Protein 8FDO (pdb70)

Organism: Escherichia coli (NCBI:txid562)

Sequence (555 aa):
QVQLVQSGGGVVQPGRSLRLSCAASGFNFGDFGMHWVRQAPGKGLEWVAVISYEGRNKNHADSVRGRFTISRDNSRNMLYLQMNSLRRGDTAVYYCAKENRDRNYDSWSASYSDYYYGMDVWGQGTTVTVSSASTKGPSVFPLAPSSKSTSGGTAALGCLVKDYFPEPVTVSWNSGALTSGVHTFPAVLQSSGLYSLSSVVTVPSSSLGTQTYICNVNHKPSNTKVDKKVEPDIVMTQSPSFLSASVGDRVTITCRASQGIDRYLAWYQQKPGSAPKLLIYAASTLQSGVPSRFSGSGSETDFTLTISSLQPDDFATYYCQQLSTYPTITFGQGTRLEIKRTVAAPSVFIFPPSDEQLKSGTASVVCLLNNFYPREAKVQWKVDNALQSGNSQESVTEQDSKDSTYSLSSTLTLSKADYEKHKVYACEVTHQGLSSPVTKSFNRGEADLRSNWEDLLFNLAQIEKADNAAQVKDALTKMRAAALDAQKATPPKLEDKSPDSPEMKDFRHGFDILVGQIDDALKLANEGKVKEAQAAAEQLKTTRKAYIAKYLAKF

InterPro domains:
  IPR009155 Cytochrome b562 [PF07361] (24-128)
  IPR009155 Cytochrome b562 [PIRSF000029] (1-128)
  IPR010980 Cytochrome c/b562 [SSF47175] (23-128)

Solvent-accessible surface area: 24338 Å² total; per-residue (Å²): 172,68,70,9,80,9,66,54,23,35,71,13,88,44,55,161,59,35,131,0,17,0,41,7,50,51,38,104,3,20,36,23,3,0,0,0,0,15,30,21,97,91,138,23,10,66,11,0,0,0,1,3,34,52,24,146,14,69,6,22,17,73,52,1,90,80,24,3,62,0,38,29,48,57,107,175,59,34,0,32,0,57,0,60,56,2,140,140,66,3,27,3,47,0,12,0,0,12,3,6,26,14,129,118,51,137,59,42,0,0,9,82,0,3,2,6,19,0,0,29,29,28,0,108,16,10,81,0,18,5,14,64,22,87,81,81,16,16,44,10,24,25,5,34,7,35,108,52,0,64,65,68,41,61,5,0,0,0,0,2,0,18,32,0,3,18,76,85,18,70,31,40,3,32,95,47,93,37,98,73,32,45,19,58,6,63,26,32,97,23,127,75,20,30,28,7,18,3,0,1,0,35,3,69,55,93,15,45,81,104,97,89,14,46,0,24,3,26,0,143,59,29,133,53,155,52,91,48,133,0,52,110,97,10,91,8,45,3,57,62,54,140,36,38,8,50,90,44,55,174,7,59,1,51,2,128,5,66,113,45,0,96,89,59,0,0,0,0,19,14,65,119,91,52,29,6,77,0,6,1,1,21,0,53,41,50,20,68,84,13,60,101,43,6,56,13,59,22,56,119,44,89,1,41,1,17,1,56,53,2,84,95,91,1,30,7,25,0,10,0,0,0,0,10,48,11,1,16,3,25,24,2,91,6,0,116,3,21,59,104,77,103,76,17,50,8,57,7,6,3,0,39,8,22,83,87,5,20,168,84,38,61,0,3,0,2,0,0,0,12,42,0,2,24,81,130,12,100,25,52,8,51,14,51,126,58,80,93,107,86,32,49,77,79,12,46,10,123,34,36,110,161,55,16,5,17,1,0,8,3,18,3,62,35,57,78,65,54,13,94,134,72,135,40,0,8,0,25,0,55,12,125,26,31,133,71,73,48,62,63,32,5,48,93,86,119,100,90,26,11,12,6,6,2,5,2,4,4,10,20,6,69,0,115,80,12,125,64,25,65,79,0,73,78,2,0,76,100,1,81,62,3,0,62,49,2,31,177,35,78,0,61,88,3,119,136,90,60,89,102,16,105,52,15,104,65,0,78,102,2,3,67,50,0,15,33,35,0,49,77,0,29,115,29,1,96,94,50,90,29,171,93,0,27,57,24,2,113,75,1,80,92,6,2,65,60,93,0,7,90,12,5,24,69,184

B-factor: mean 61.06, std 33.88, range [15.08, 190.22]

Foldseek 3Di:
DWAKAKDWADEDAAQAKTKIKIATDDDQQLQWKKFKWWAAVPGDIDTAKIAHSNQPDIDGDPVQPPFWDWGADNVRRMTMIIGGRDDQVVFTWMKMFTWFFDPVDPHDDDPVTTDPDDTDYMYPTHTHGHAPDDFDAWDKDWQAFDPVLDDPWKGKIWIKTDFGDDDDKDKDKPPPPDDPQKDWDDWDQDPVRGTITMIMGIGTPVCLPPDWIWMWMADVVVRDIDIGTHHD/DKAKAKPDQEDEDAFFDKDKIKIFIPWFQFQQKWKWWDAPPDDIDTADGSQFHGDPPHDPQWGKDDGTTMIMIIRRGDDPVRQTKMKMKGCSVPVDIDIYPIHGYAYDDDFAFWDKDKDFFDCVVVVVFKTKIKMKGPFGDDPDKDKWKQFPNNTDPPFKDKDKDAQDPPPRTIMMMIMGMDGVVVVVVTFKMWIWMDDPPDPDIDIDIDTDVD/DDLVVLVVLLVVLLVQLLPDDWLVSNLVSLVSNLVSLVVNLPDQAQVCPVDDCPDPLNVLQNVLSVVLNVLSVVLNVCSVVTNSVVSNVSSVCNVVSCVVRHVVSNDHD

Nearest PDB structures (foldseek):
  8fdo-assembly1_B  TM=1.005E+00  e=5.413E-43  Homo sapiens
  7sl5-assembly1_B  TM=9.917E-01  e=3.774E-39  Homo sapiens
  7si2-assembly3_L  TM=9.757E-01  e=5.541E-38  Homo sapiens
  7or9-assembly1_L  TM=9.463E-01  e=4.731E-38  Homo sapiens
  6wg2-assembly1_L  TM=9.575E-01  e=6.840E-38  Homo sapiens

Radius of gyration: 28.77 Å; Cα contacts (8 Å, |Δi|>4): 1286; chains: 3; bounding box: 48×49×92 Å

Structure (mmCIF, N/CA/C/O backbone):
data_8FDO
#
_entry.id   8FDO
#
_cell.length_a   48.390
_cell.length_b   50.580
_cell.length_c   146.240
_cell.angle_alpha   90.00
_cell.angle_beta   96.89
_cell.angle_gamma   90.00
#
_symmetry.space_group_name_H-M   'P 1 21 1'
#
loop_
_entity.id
_entity.type
_entity.pdbx_description
1 polymer 'DH1058 Heavy chain'
2 polymer 'DH1058 Light chain'
3 polymer FP15
4 water water
#
loop_
_atom_site.group_PDB
_atom_site.id
_atom_site.type_symbol
_atom_site.label_atom_id
_atom_site.label_alt_id
_atom_site.label_comp_id
_atom_site.label_asym_id
_atom_site.label_entity_id
_atom_site.label_seq_id
_atom_site.pdbx_PDB_ins_code
_atom_site.Cartn_x
_atom_site.Cartn_y
_atom_site.Cartn_z
_atom_site.occupancy
_atom_site.B_iso_or_equiv
_atom_site.auth_seq_id
_atom_site.auth_comp_id
_atom_site.auth_asym_id
_atom_site.auth_atom_id
_atom_site.pdbx_PDB_model_num
ATOM 1 N N . GLN A 1 1 ? 32.783 -1.780 24.558 1.00 76.86 1 GLN A N 1
ATOM 2 C CA . GLN A 1 1 ? 31.750 -2.313 25.436 1.00 70.45 1 GLN A CA 1
ATOM 3 C C . GLN A 1 1 ? 30.357 -2.169 24.815 1.00 57.54 1 GLN A C 1
ATOM 4 O O . GLN A 1 1 ? 29.943 -1.068 24.458 1.00 72.12 1 GLN A O 1
ATOM 10 N N . VAL A 1 2 ? 29.645 -3.289 24.689 1.00 45.03 2 VAL A N 1
ATOM 11 C CA . VAL A 1 2 ? 28.281 -3.287 24.165 1.00 40.41 2 VAL A CA 1
ATOM 12 C C . VAL A 1 2 ? 27.336 -2.773 25.247 1.00 38.83 2 VAL A C 1
ATOM 13 O O . VAL A 1 2 ? 27.218 -3.382 26.313 1.00 40.59 2 VAL A O 1
ATOM 17 N N . GLN A 1 3 ? 26.645 -1.666 24.979 1.00 37.97 3 GLN A N 1
ATOM 18 C CA . GLN A 1 3 ? 25.871 -1.045 26.047 1.00 43.57 3 GLN A CA 1
ATOM 19 C C . GLN A 1 3 ? 24.798 -0.107 25.497 1.00 37.66 3 GLN A C 1
ATOM 20 O O . GLN A 1 3 ? 24.919 0.406 24.381 1.00 40.64 3 GLN A O 1
ATOM 26 N N . LEU A 1 4 ? 23.742 0.086 26.293 1.00 34.88 4 LEU A N 1
ATOM 27 C CA . LEU A 1 4 ? 22.630 0.989 25.997 1.00 31.98 4 LEU A CA 1
ATOM 28 C C . LEU A 1 4 ? 22.446 1.925 27.183 1.00 33.29 4 LEU A C 1
ATOM 29 O O . LEU A 1 4 ? 22.273 1.459 28.319 1.00 28.20 4 LEU A O 1
ATOM 34 N N . VAL A 1 5 ? 22.455 3.235 26.928 1.00 29.99 5 VAL A N 1
ATOM 35 C CA . VAL A 1 5 ? 22.326 4.240 27.986 1.00 34.51 5 VAL A CA 1
ATOM 36 C C . VAL A 1 5 ? 21.052 5.030 27.745 1.00 34.20 5 VAL A C 1
ATOM 37 O O . VAL A 1 5 ? 20.938 5.752 26.747 1.00 36.28 5 VAL A O 1
ATOM 41 N N . GLN A 1 6 ? 20.101 4.903 28.658 1.00 32.51 6 GLN A N 1
ATOM 42 C CA . GLN A 1 6 ? 18.812 5.559 28.524 1.00 32.03 6 GLN A CA 1
ATOM 43 C C . GLN A 1 6 ? 18.823 6.950 29.146 1.00 30.58 6 GLN A C 1
ATOM 44 O O . GLN A 1 6 ? 19.580 7.231 30.074 1.00 35.66 6 GLN A O 1
ATOM 50 N N . SER A 1 7 ? 17.970 7.821 28.612 1.00 31.92 7 SER A N 1
ATOM 51 C CA . SER A 1 7 ? 17.728 9.144 29.170 1.00 34.15 7 SER A CA 1
ATOM 52 C C . SER A 1 7 ? 16.266 9.506 28.931 1.00 36.98 7 SER A C 1
ATOM 53 O O . SER A 1 7 ? 15.550 8.830 28.183 1.00 32.25 7 SER A O 1
ATOM 56 N N . GLY A 1 8 ? 15.824 10.584 29.574 1.00 40.79 8 GLY A N 1
ATOM 57 C CA . GLY A 1 8 ? 14.433 10.999 29.517 1.00 40.39 8 GLY A CA 1
ATOM 58 C C . GLY A 1 8 ? 13.643 10.543 30.731 1.00 47.23 8 GLY A C 1
ATOM 59 O O . GLY A 1 8 ? 14.181 10.089 31.747 1.00 52.55 8 GLY A O 1
ATOM 60 N N . GLY A 1 9 ? 12.330 10.679 30.613 1.00 43.70 9 GLY A N 1
ATOM 61 C CA . GLY A 1 9 ? 11.411 10.183 31.612 1.00 43.84 9 GLY A CA 1
ATOM 62 C C . GLY A 1 9 ? 11.009 11.242 32.617 1.00 44.14 9 GLY A C 1
ATOM 63 O O . GLY A 1 9 ? 11.109 12.448 32.377 1.00 47.00 9 GLY A O 1
ATOM 64 N N . GLY A 1 10 ? 10.541 10.772 33.762 1.00 37.78 10 GLY A N 1
ATOM 65 C CA . GLY A 1 10 ? 10.186 11.647 34.859 1.00 35.70 10 GLY A CA 1
ATOM 66 C C . GLY A 1 10 ? 8.694 11.675 35.130 1.00 34.86 10 GLY A C 1
ATOM 67 O O . GLY A 1 10 ? 7.942 10.753 34.786 1.00 32.16 10 GLY A O 1
ATOM 68 N N . VAL A 1 11 ? 8.265 12.758 35.778 1.00 37.81 11 VAL A N 1
ATOM 69 C CA . VAL A 1 11 ? 6.863 12.970 36.110 1.00 42.45 11 VAL A CA 1
ATOM 70 C C . VAL A 1 11 ? 6.189 13.707 34.964 1.00 45.69 11 VAL A C 1
ATOM 71 O O . VAL A 1 11 ? 6.660 14.765 34.530 1.00 48.81 11 VAL A O 1
ATOM 75 N N . VAL A 1 12 ? 5.069 13.168 34.495 1.00 46.12 12 VAL A N 1
ATOM 76 C CA . VAL A 1 12 ? 4.278 13.790 33.443 1.00 45.96 12 VAL A CA 1
ATOM 77 C C . VAL A 1 12 ? 2.802 13.599 33.774 1.00 51.34 12 VAL A C 1
ATOM 78 O O . VAL A 1 12 ? 2.402 12.556 34.305 1.00 53.86 12 VAL A O 1
ATOM 82 N N . GLN A 1 13 ? 1.995 14.616 33.479 1.00 49.08 13 GLN A N 1
ATOM 83 C CA . GLN A 1 13 ? 0.577 14.587 33.792 1.00 50.64 13 GLN A CA 1
ATOM 84 C C . GLN A 1 13 ? -0.210 13.761 32.775 1.00 57.10 13 GLN A C 1
ATOM 85 O O . GLN A 1 13 ? 0.257 13.520 31.654 1.00 56.14 13 GLN A O 1
ATOM 91 N N . PRO A 1 14 ? -1.404 13.291 33.153 1.00 54.91 14 PRO A N 1
ATOM 92 C CA . PRO A 1 14 ? -2.173 12.426 32.249 1.00 53.61 14 PRO A CA 1
ATOM 93 C C . PRO A 1 14 ? -2.560 13.146 30.967 1.00 51.86 14 PRO A C 1
ATOM 94 O O . PRO A 1 14 ? -2.759 14.362 30.944 1.00 50.99 14 PRO A O 1
ATOM 98 N N . GLY A 1 15 ? -2.680 12.373 29.889 1.00 47.95 15 GLY A N 1
ATOM 99 C CA . GLY A 1 15 ? -3.069 12.923 28.612 1.00 49.42 15 GLY A CA 1
ATOM 100 C C . GLY A 1 15 ? -1.983 13.677 27.882 1.00 53.97 15 GLY A C 1
ATOM 101 O O . GLY A 1 15 ? -2.171 14.016 26.707 1.00 63.30 15 GLY A O 1
ATOM 102 N N . ARG A 1 16 ? -0.851 13.945 28.521 1.00 48.89 16 ARG A N 1
ATOM 103 C CA . ARG A 1 16 ? 0.244 14.626 27.857 1.00 51.77 16 ARG A CA 1
ATOM 104 C C . ARG A 1 16 ? 1.242 13.594 27.330 1.00 48.41 16 ARG A C 1
ATOM 105 O O . ARG A 1 16 ? 0.969 12.388 27.305 1.00 41.81 16 ARG A O 1
ATOM 113 N N . SER A 1 17 ? 2.405 14.057 26.879 1.00 45.89 17 SER A N 1
ATOM 114 C CA . SER A 1 17 ? 3.309 13.183 26.150 1.00 42.60 17 SER A CA 1
ATOM 115 C C . SER A 1 17 ? 4.735 13.308 26.672 1.00 38.01 17 SER A C 1
ATOM 116 O O . SER A 1 17 ? 5.088 14.247 27.386 1.00 39.45 17 SER A O 1
ATOM 119 N N . LEU A 1 18 ? 5.556 12.334 26.287 1.00 36.86 18 LEU A N 1
ATOM 120 C CA . LEU A 1 18 ? 6.934 12.216 26.735 1.00 38.81 18 LEU A CA 1
ATOM 121 C C . LEU A 1 18 ? 7.696 11.417 25.691 1.00 38.44 18 LEU A C 1
ATOM 122 O O . LEU A 1 18 ? 7.113 10.575 25.008 1.00 35.36 18 LEU A O 1
ATOM 127 N N . ARG A 1 19 ? 9.001 11.663 25.586 1.00 41.04 19 ARG A N 1
ATOM 128 C CA . ARG A 1 19 ? 9.844 10.930 24.644 1.00 39.51 19 ARG A CA 1
ATOM 129 C C . ARG A 1 19 ? 11.034 10.315 25.368 1.00 30.76 19 ARG A C 1
ATOM 130 O O . ARG A 1 19 ? 11.841 11.031 25.966 1.00 36.86 19 ARG A O 1
ATOM 138 N N . LEU A 1 20 ? 11.151 8.995 25.297 1.00 25.87 20 LEU A N 1
ATOM 139 C CA . LEU A 1 20 ? 12.286 8.288 25.859 1.00 31.07 20 LEU A CA 1
ATOM 140 C C . LEU A 1 20 ? 13.359 8.085 24.797 1.00 35.47 20 LEU A C 1
ATOM 141 O O . LEU A 1 20 ? 13.058 7.887 23.615 1.00 34.92 20 LEU A O 1
ATOM 146 N N . SER A 1 21 ? 14.617 8.140 25.238 1.00 32.46 21 SER A N 1
ATOM 147 C CA . SER A 1 21 ? 15.769 7.983 24.369 1.00 36.39 21 SER A CA 1
ATOM 148 C C . SER A 1 21 ? 16.670 6.893 24.915 1.00 37.53 21 SER A C 1
ATOM 149 O O . SER A 1 21 ? 16.707 6.630 26.124 1.00 32.29 21 SER A O 1
ATOM 152 N N . CYS A 1 22 ? 17.418 6.283 24.003 1.00 30.62 22 CYS A N 1
ATOM 153 C CA . CYS A 1 22 ? 18.268 5.148 24.332 1.00 26.90 22 CYS A CA 1
ATOM 154 C C . CYS A 1 22 ? 19.445 5.216 23.368 1.00 33.42 22 CYS A C 1
ATOM 155 O O . CYS A 1 22 ? 19.273 5.024 22.160 1.00 31.33 22 CYS A O 1
ATOM 158 N N . ALA A 1 23 ? 20.622 5.536 23.893 1.00 31.47 23 ALA A N 1
ATOM 159 C CA . ALA A 1 23 ? 21.831 5.694 23.100 1.00 31.26 23 ALA A CA 1
ATOM 160 C C . ALA A 1 23 ? 22.650 4.409 23.168 1.00 32.48 23 ALA A C 1
ATOM 161 O O . ALA A 1 23 ? 22.974 3.930 24.259 1.00 34.79 23 ALA A O 1
ATOM 163 N N . ALA A 1 24 ? 22.975 3.852 22.004 1.00 31.29 24 ALA A N 1
ATOM 164 C CA . ALA A 1 24 ? 23.706 2.595 21.904 1.00 30.71 24 ALA A CA 1
ATOM 165 C C . ALA A 1 24 ? 25.161 2.836 21.525 1.00 33.70 24 ALA A C 1
ATOM 166 O O . ALA A 1 24 ? 25.477 3.759 20.776 1.00 35.74 24 ALA A O 1
ATOM 168 N N . SER A 1 25 ? 26.044 1.973 22.025 1.00 30.44 25 SER A N 1
ATOM 169 C CA . SER A 1 25 ? 27.451 2.077 21.675 1.00 35.27 25 SER A CA 1
ATOM 170 C C . SER A 1 25 ? 28.116 0.709 21.787 1.00 33.85 25 SER A C 1
ATOM 171 O O . SER A 1 25 ? 27.639 -0.185 22.491 1.00 32.04 25 SER A O 1
ATOM 174 N N . GLY A 1 26 ? 29.240 0.563 21.088 1.00 33.84 26 GLY A N 1
ATOM 175 C CA . GLY A 1 26 ? 30.015 -0.654 21.157 1.00 33.12 26 GLY A CA 1
ATOM 176 C C . GLY A 1 26 ? 29.550 -1.789 20.266 1.00 42.28 26 GLY A C 1
ATOM 177 O O . GLY A 1 26 ? 30.068 -2.904 20.400 1.00 45.30 26 GLY A O 1
ATOM 178 N N . PHE A 1 27 ? 28.591 -1.559 19.370 1.00 33.90 27 PHE A N 1
ATOM 179 C CA . PHE A 1 27 ? 28.176 -2.596 18.430 1.00 35.76 27 PHE A CA 1
ATOM 180 C C . PHE A 1 27 ? 27.513 -1.924 17.235 1.00 36.66 27 PHE A C 1
ATOM 181 O O . PHE A 1 27 ? 27.216 -0.727 17.262 1.00 27.60 27 PHE A O 1
ATOM 189 N N . ASN A 1 28 ? 27.305 -2.711 16.169 1.00 34.86 28 ASN A N 1
ATOM 190 C CA . ASN A 1 28 ? 26.625 -2.198 14.981 1.00 32.77 28 ASN A CA 1
ATOM 191 C C . ASN A 1 28 ? 25.139 -2.060 15.271 1.00 28.18 28 ASN A C 1
ATOM 192 O O . ASN A 1 28 ? 24.365 -3.001 15.052 1.00 28.13 28 ASN A O 1
ATOM 197 N N . PHE A 1 29 ? 24.743 -0.875 15.746 1.00 27.39 29 PHE A N 1
ATOM 198 C CA . PHE A 1 29 ? 23.353 -0.612 16.116 1.00 30.17 29 PHE A CA 1
ATOM 199 C C . PHE A 1 29 ? 22.384 -0.968 14.993 1.00 28.48 29 PHE A C 1
ATOM 200 O O . PHE A 1 29 ? 21.354 -1.611 15.221 1.00 20.67 29 PHE A O 1
ATOM 208 N N . GLY A 1 30 ? 22.696 -0.560 13.768 1.00 31.14 30 GLY A N 1
ATOM 209 C CA . GLY A 1 30 ? 21.758 -0.779 12.684 1.00 28.31 30 GLY A CA 1
ATOM 210 C C . GLY A 1 30 ? 21.721 -2.172 12.105 1.00 28.30 30 GLY A C 1
ATOM 211 O O . GLY A 1 30 ? 21.132 -2.365 11.038 1.00 30.83 30 GLY A O 1
ATOM 212 N N . ASP A 1 31 ? 22.343 -3.157 12.755 1.00 22.00 31 ASP A N 1
ATOM 213 C CA . ASP A 1 31 ? 22.226 -4.554 12.354 1.00 23.66 31 ASP A CA 1
ATOM 214 C C . ASP A 1 31 ? 21.207 -5.321 13.192 1.00 22.51 31 ASP A C 1
ATOM 215 O O . ASP A 1 31 ? 20.971 -6.504 12.928 1.00 27.01 31 ASP A O 1
ATOM 220 N N . PHE A 1 32 ? 20.575 -4.684 14.178 1.00 21.82 32 PHE A N 1
ATOM 221 C CA . PHE A 1 32 ? 19.724 -5.417 15.117 1.00 22.89 32 PHE A CA 1
ATOM 222 C C . PHE A 1 32 ? 18.373 -4.745 15.310 1.00 16.36 32 PHE A C 1
ATOM 223 O O . PHE A 1 32 ? 18.271 -3.516 15.331 1.00 23.45 32 PHE A O 1
ATOM 231 N N . GLY A 1 33 ? 17.332 -5.559 15.443 1.00 22.67 33 GLY A N 1
ATOM 232 C CA . GLY A 1 33 ? 16.080 -5.049 15.957 1.00 22.76 33 GLY A CA 1
ATOM 233 C C . GLY A 1 33 ? 16.234 -4.612 17.400 1.00 23.97 33 GLY A C 1
ATOM 234 O O . GLY A 1 33 ? 17.115 -5.087 18.127 1.00 21.45 33 GLY A O 1
ATOM 235 N N . MET A 1 34 ? 15.375 -3.686 17.816 1.00 23.64 34 MET A N 1
ATOM 236 C CA . MET A 1 34 ? 15.411 -3.120 19.159 1.00 25.14 34 MET A CA 1
ATOM 237 C C . MET A 1 34 ? 14.006 -3.121 19.737 1.00 25.63 34 MET A C 1
ATOM 238 O O . MET A 1 34 ? 13.023 -3.007 18.996 1.00 23.30 34 MET A O 1
ATOM 243 N N . HIS A 1 35 ? 13.925 -3.236 21.069 1.00 22.88 35 HIS A N 1
ATOM 244 C CA . HIS A 1 35 ? 12.669 -3.398 21.787 1.00 22.22 35 HIS A CA 1
ATOM 245 C C . HIS A 1 35 ? 12.562 -2.418 22.948 1.00 26.18 35 HIS A C 1
ATOM 246 O O . HIS A 1 35 ? 13.562 -1.976 23.523 1.00 23.39 35 HIS A O 1
ATOM 253 N N . TRP A 1 36 ? 11.315 -2.133 23.324 1.00 22.64 36 TRP A N 1
ATOM 254 C CA . TRP A 1 36 ? 10.999 -1.488 24.587 1.00 24.84 36 TRP A CA 1
ATOM 255 C C . TRP A 1 36 ? 10.189 -2.468 25.424 1.00 26.28 36 TRP A C 1
ATOM 256 O O . TRP A 1 36 ? 9.319 -3.179 24.900 1.00 23.59 36 TRP A O 1
ATOM 267 N N . VAL A 1 37 ? 10.502 -2.500 26.720 1.00 22.76 37 VAL A N 1
ATOM 268 C CA . VAL A 1 37 ? 9.880 -3.364 27.721 1.00 27.33 37 VAL A CA 1
ATOM 269 C C . VAL A 1 37 ? 9.664 -2.521 28.974 1.00 27.59 37 VAL A C 1
ATOM 270 O O . VAL A 1 37 ? 10.509 -1.691 29.325 1.00 28.25 37 VAL A O 1
ATOM 274 N N . ARG A 1 38 ? 8.550 -2.727 29.664 1.00 24.80 38 ARG A N 1
ATOM 275 C CA . ARG A 1 38 ? 8.277 -1.911 30.834 1.00 23.24 38 ARG A CA 1
ATOM 276 C C . ARG A 1 38 ? 7.912 -2.783 32.026 1.00 25.40 38 ARG A C 1
ATOM 277 O O . ARG A 1 38 ? 7.568 -3.963 31.894 1.00 25.72 38 ARG A O 1
ATOM 285 N N . GLN A 1 39 ? 7.992 -2.178 33.205 1.00 26.06 39 GLN A N 1
ATOM 286 C CA . GLN A 1 39 ? 7.714 -2.901 34.444 1.00 27.23 39 GLN A CA 1
ATOM 287 C C . GLN A 1 39 ? 7.047 -1.919 35.395 1.00 28.45 39 GLN A C 1
ATOM 288 O O . GLN A 1 39 ? 7.696 -0.983 35.869 1.00 34.23 39 GLN A O 1
ATOM 294 N N . ALA A 1 40 ? 5.751 -2.110 35.632 1.00 32.18 40 ALA A N 1
ATOM 295 C CA . ALA A 1 40 ? 5.014 -1.279 36.568 1.00 34.47 40 ALA A CA 1
ATOM 296 C C . ALA A 1 40 ? 5.488 -1.557 37.992 1.00 43.20 40 ALA A C 1
ATOM 297 O O . ALA A 1 40 ? 6.075 -2.607 38.263 1.00 37.58 40 ALA A O 1
ATOM 299 N N . PRO A 1 41 ? 5.261 -0.621 38.919 1.00 50.53 41 PRO A N 1
ATOM 300 C CA . PRO A 1 41 ? 5.713 -0.832 40.305 1.00 47.44 41 PRO A CA 1
ATOM 301 C C . PRO A 1 41 ? 5.143 -2.116 40.889 1.00 44.34 41 PRO A C 1
ATOM 302 O O . PRO A 1 41 ? 3.926 -2.302 40.958 1.00 42.24 41 PRO A O 1
ATOM 306 N N . GLY A 1 42 ? 6.049 -3.020 41.275 1.00 48.43 42 GLY A N 1
ATOM 307 C CA . GLY A 1 42 ? 5.725 -4.276 41.932 1.00 51.49 42 GLY A CA 1
ATOM 308 C C . GLY A 1 42 ? 5.228 -5.393 41.038 1.00 51.71 42 GLY A C 1
ATOM 309 O O . GLY A 1 42 ? 4.739 -6.404 41.555 1.00 52.92 42 GLY A O 1
ATOM 310 N N . LYS A 1 43 ? 5.335 -5.256 39.720 1.00 46.42 43 LYS A N 1
ATOM 311 C CA . LYS A 1 43 ? 4.730 -6.211 38.802 1.00 47.67 43 LYS A CA 1
ATOM 312 C C . LYS A 1 43 ? 5.791 -6.773 37.863 1.00 43.45 43 LYS A C 1
ATOM 313 O O . LYS A 1 43 ? 6.987 -6.509 38.011 1.00 43.89 43 LYS A O 1
ATOM 319 N N . GLY A 1 44 ? 5.351 -7.582 36.900 1.00 37.89 44 GLY A N 1
ATOM 320 C CA . GLY A 1 44 ? 6.266 -8.274 36.021 1.00 38.04 44 GLY A CA 1
ATOM 321 C C . GLY A 1 44 ? 6.630 -7.459 34.792 1.00 34.32 44 GLY A C 1
ATOM 322 O O . GLY A 1 44 ? 6.167 -6.341 34.583 1.00 38.22 44 GLY A O 1
ATOM 323 N N . LEU A 1 45 ? 7.468 -8.056 33.953 1.00 33.37 45 LEU A N 1
ATOM 324 C CA . LEU A 1 45 ? 7.856 -7.434 32.692 1.00 35.79 45 LEU A CA 1
ATOM 325 C C . LEU A 1 45 ? 6.710 -7.475 31.694 1.00 30.80 45 LEU A C 1
ATOM 326 O O . LEU A 1 45 ? 6.002 -8.477 31.585 1.00 33.40 45 LEU A O 1
ATOM 331 N N . GLU A 1 46 ? 6.537 -6.380 30.954 1.00 28.42 46 GLU A N 1
ATOM 332 C CA . GLU A 1 46 ? 5.522 -6.288 29.910 1.00 26.09 46 GLU A CA 1
ATOM 333 C C . GLU A 1 46 ? 6.171 -5.764 28.639 1.00 24.79 46 GLU A C 1
ATOM 334 O O . GLU A 1 46 ? 6.758 -4.676 28.640 1.00 28.42 46 GLU A O 1
ATOM 340 N N . TRP A 1 47 ? 6.066 -6.536 27.563 1.00 24.73 47 TRP A N 1
ATOM 341 C CA . TRP A 1 47 ? 6.642 -6.143 26.285 1.00 27.77 47 TRP A CA 1
ATOM 342 C C . TRP A 1 47 ? 5.824 -5.019 25.649 1.00 20.18 47 TRP A C 1
ATOM 343 O O . TRP A 1 47 ? 4.597 -5.072 25.616 1.00 27.40 47 TRP A O 1
ATOM 354 N N . VAL A 1 48 ? 6.514 -4.012 25.116 1.00 22.98 48 VAL A N 1
ATOM 355 C CA . VAL A 1 48 ? 5.897 -2.773 24.655 1.00 20.86 48 VAL A CA 1
ATOM 356 C C . VAL A 1 48 ? 5.969 -2.622 23.126 1.00 23.34 48 VAL A C 1
ATOM 357 O O . VAL A 1 48 ? 4.947 -2.393 22.474 1.00 23.54 48 VAL A O 1
ATOM 361 N N . ALA A 1 49 ? 7.165 -2.729 22.537 1.00 23.66 49 ALA A N 1
ATOM 362 C CA . ALA A 1 49 ? 7.315 -2.450 21.104 1.00 18.80 49 ALA A CA 1
ATOM 363 C C . ALA A 1 49 ? 8.645 -2.984 20.584 1.00 24.07 49 ALA A C 1
ATOM 364 O O . ALA A 1 49 ? 9.584 -3.210 21.350 1.00 22.48 49 ALA A O 1
ATOM 366 N N . VAL A 1 50 ? 8.716 -3.148 19.251 1.00 21.28 50 VAL A N 1
ATOM 367 C CA . VAL A 1 50 ? 9.912 -3.596 18.539 1.00 15.08 50 VAL A CA 1
ATOM 368 C C . VAL A 1 50 ? 10.016 -2.821 17.232 1.00 27.87 50 VAL A C 1
ATOM 369 O O . VAL A 1 50 ? 9.004 -2.417 16.646 1.00 23.46 50 VAL A O 1
ATOM 373 N N . ILE A 1 51 ? 11.250 -2.621 16.760 1.00 26.80 51 ILE A N 1
ATOM 374 C CA . ILE A 1 51 ? 11.475 -1.987 15.463 1.00 23.71 51 ILE A CA 1
ATOM 375 C C . ILE A 1 51 ? 12.590 -2.729 14.717 1.00 23.59 51 ILE A C 1
ATOM 376 O O . ILE A 1 51 ? 13.571 -3.176 15.323 1.00 18.73 51 ILE A O 1
ATOM 381 N N . SER A 1 52 ? 12.437 -2.862 13.397 1.00 17.54 52 SER A N 1
ATOM 382 C CA . SER A 1 52 ? 13.413 -3.574 12.583 1.00 20.00 52 SER A CA 1
ATOM 383 C C . SER A 1 52 ? 14.714 -2.777 12.445 1.00 19.74 52 SER A C 1
ATOM 384 O O . SER A 1 52 ? 14.776 -1.575 12.718 1.00 24.08 52 SER A O 1
ATOM 387 N N . TYR A 1 53 A 15.773 -3.489 12.021 1.00 22.35 52 TYR A N 1
ATOM 388 C CA . TYR A 1 53 A 17.124 -2.929 12.000 1.00 21.37 52 TYR A CA 1
ATOM 389 C C . TYR A 1 53 A 17.169 -1.620 11.229 1.00 25.38 52 TYR A C 1
ATOM 390 O O . TYR A 1 53 A 17.908 -0.696 11.596 1.00 27.97 52 TYR A O 1
ATOM 399 N N . GLU A 1 54 ? 16.328 -1.515 10.210 1.00 23.16 53 GLU A N 1
ATOM 400 C CA . GLU A 1 54 ? 16.243 -0.421 9.255 1.00 40.81 53 GLU A CA 1
ATOM 401 C C . GLU A 1 54 ? 15.288 0.683 9.681 1.00 29.31 53 GLU A C 1
ATOM 402 O O . GLU A 1 54 ? 15.291 1.749 9.065 1.00 28.88 53 GLU A O 1
ATOM 408 N N . GLY A 1 55 ? 14.410 0.429 10.651 1.00 28.24 54 GLY A N 1
ATOM 409 C CA . GLY A 1 55 ? 13.351 1.376 10.962 1.00 22.59 54 GLY A CA 1
ATOM 410 C C . GLY A 1 55 ? 12.110 1.290 10.092 1.00 26.81 54 GLY A C 1
ATOM 411 O O . GLY A 1 55 ? 11.192 2.103 10.261 1.00 32.90 54 GLY A O 1
ATOM 412 N N . ARG A 1 56 ? 12.023 0.329 9.185 1.00 27.34 55 ARG A N 1
ATOM 413 C CA . ARG A 1 56 ? 10.888 0.311 8.272 1.00 33.95 55 ARG A CA 1
ATOM 414 C C . ARG A 1 56 ? 9.705 -0.493 8.809 1.00 30.64 55 ARG A C 1
ATOM 415 O O . ARG A 1 56 ? 8.552 -0.208 8.462 1.00 31.60 55 ARG A O 1
ATOM 423 N N . ASN A 1 57 ? 9.957 -1.481 9.646 1.00 21.51 56 ASN A N 1
ATOM 424 C CA . ASN A 1 57 ? 8.907 -2.325 10.185 1.00 30.36 56 ASN A CA 1
ATOM 425 C C . ASN A 1 57 ? 8.884 -2.174 11.700 1.00 28.45 56 ASN A C 1
ATOM 426 O O . ASN A 1 57 ? 9.941 -2.130 12.344 1.00 24.80 56 ASN A O 1
ATOM 431 N N . LYS A 1 58 ? 7.678 -2.080 12.261 1.00 25.85 57 LYS A N 1
ATOM 432 C CA . LYS A 1 58 ? 7.521 -1.973 13.701 1.00 26.39 57 LYS A CA 1
ATOM 433 C C . LYS A 1 58 ? 6.196 -2.596 14.125 1.00 33.09 57 LYS A C 1
ATOM 434 O O . LYS A 1 58 ? 5.327 -2.898 13.302 1.00 29.31 57 LYS A O 1
ATOM 440 N N . ASN A 1 59 ? 6.061 -2.790 15.438 1.00 32.00 58 ASN A N 1
ATOM 441 C CA . ASN A 1 59 ? 4.877 -3.389 16.036 1.00 29.38 58 ASN A CA 1
ATOM 442 C C . ASN A 1 59 ? 4.815 -2.959 17.498 1.00 28.04 58 ASN A C 1
ATOM 443 O O . ASN A 1 59 ? 5.851 -2.753 18.132 1.00 25.90 58 ASN A O 1
ATOM 448 N N . HIS A 1 60 ? 3.592 -2.815 18.021 1.00 26.71 59 HIS A N 1
ATOM 449 C CA . HIS A 1 60 ? 3.367 -2.359 19.388 1.00 26.41 59 HIS A CA 1
ATOM 450 C C . HIS A 1 60 ? 2.335 -3.248 20.074 1.00 28.98 59 HIS A C 1
ATOM 451 O O . HIS A 1 60 ? 1.445 -3.804 19.428 1.00 24.79 59 HIS A O 1
ATOM 458 N N . ALA A 1 61 ? 2.461 -3.376 21.396 1.00 22.96 60 ALA A N 1
ATOM 459 C CA . ALA A 1 61 ? 1.490 -4.133 22.178 1.00 25.12 60 ALA A CA 1
ATOM 460 C C . ALA A 1 61 ? 0.111 -3.494 22.094 1.00 26.42 60 ALA A C 1
ATOM 461 O O . ALA A 1 61 ? -0.024 -2.276 21.961 1.00 32.30 60 ALA A O 1
ATOM 463 N N . ASP A 1 62 ? -0.921 -4.340 22.194 1.00 30.31 61 ASP A N 1
ATOM 464 C CA . ASP A 1 62 ? -2.304 -3.861 22.216 1.00 40.45 61 ASP A CA 1
ATOM 465 C C . ASP A 1 62 ? -2.518 -2.733 23.217 1.00 40.90 61 ASP A C 1
ATOM 466 O O . ASP A 1 62 ? -3.314 -1.820 22.971 1.00 42.42 61 ASP A O 1
ATOM 471 N N . SER A 1 63 ? -1.832 -2.781 24.363 1.00 40.44 62 SER A N 1
ATOM 472 C CA . SER A 1 63 ? -2.110 -1.812 25.420 1.00 42.02 62 SER A CA 1
ATOM 473 C C . SER A 1 63 ? -1.542 -0.426 25.132 1.00 44.24 62 SER A C 1
ATOM 474 O O . SER A 1 63 ? -1.937 0.532 25.803 1.00 44.64 62 SER A O 1
ATOM 477 N N . VAL A 1 64 ? -0.638 -0.285 24.162 1.00 43.16 63 VAL A N 1
ATOM 478 C CA . VAL A 1 64 ? -0.068 1.009 23.812 1.00 38.84 63 VAL A CA 1
ATOM 479 C C . VAL A 1 64 ? -0.288 1.378 22.351 1.00 41.82 63 VAL A C 1
ATOM 480 O O . VAL A 1 64 ? 0.076 2.489 21.943 1.00 35.71 63 VAL A O 1
ATOM 484 N N . ARG A 1 65 ? -0.873 0.492 21.548 1.00 48.36 64 ARG A N 1
ATOM 485 C CA . ARG A 1 65 ? -1.002 0.773 20.125 1.00 47.92 64 ARG A CA 1
ATOM 486 C C . ARG A 1 65 ? -1.885 1.992 19.891 1.00 44.00 64 ARG A C 1
ATOM 487 O O . ARG A 1 65 ? -2.962 2.126 20.480 1.00 43.30 64 ARG A O 1
ATOM 495 N N . GLY A 1 66 ? -1.418 2.882 19.015 1.00 36.72 65 GLY A N 1
ATOM 496 C CA . GLY A 1 66 ? -2.113 4.115 18.719 1.00 40.28 65 GLY A CA 1
ATOM 497 C C . GLY A 1 66 ? -1.718 5.284 19.593 1.00 44.70 65 GLY A C 1
ATOM 498 O O . GLY A 1 66 ? -2.086 6.421 19.279 1.00 50.58 65 GLY A O 1
ATOM 499 N N . ARG A 1 67 ? -0.990 5.040 20.683 1.00 37.22 66 ARG A N 1
ATOM 500 C CA . ARG A 1 67 ? -0.513 6.080 21.585 1.00 35.58 66 ARG A CA 1
ATOM 501 C C . ARG A 1 67 ? 1.003 6.143 21.660 1.00 34.90 66 ARG A C 1
ATOM 502 O O . ARG A 1 67 ? 1.565 7.239 21.755 1.00 34.63 66 ARG A O 1
ATOM 510 N N . PHE A 1 68 ? 1.679 4.995 21.629 1.00 29.73 67 PHE A N 1
ATOM 511 C CA . PHE A 1 68 ? 3.135 4.932 21.672 1.00 32.08 67 PHE A CA 1
ATOM 512 C C . PHE A 1 68 ? 3.660 4.632 20.273 1.00 34.57 67 PHE A C 1
ATOM 513 O O . PHE A 1 68 ? 3.029 3.890 19.514 1.00 34.18 67 PHE A O 1
ATOM 521 N N . THR A 1 69 ? 4.808 5.221 19.930 1.00 28.07 68 THR A N 1
ATOM 522 C CA . THR A 1 69 ? 5.417 5.020 18.615 1.00 27.40 68 THR A CA 1
ATOM 523 C C . THR A 1 69 ? 6.907 4.807 18.798 1.00 24.99 68 THR A C 1
ATOM 524 O O . THR A 1 69 ? 7.609 5.715 19.252 1.00 24.65 68 THR A O 1
ATOM 528 N N . ILE A 1 70 ? 7.385 3.622 18.468 1.00 19.13 69 ILE A N 1
ATOM 529 C CA . ILE A 1 70 ? 8.811 3.350 18.539 1.00 21.52 69 ILE A CA 1
ATOM 530 C C . ILE A 1 70 ? 9.453 3.906 17.273 1.00 27.15 69 ILE A C 1
ATOM 531 O O . ILE A 1 70 ? 8.829 3.915 16.204 1.00 29.25 69 ILE A O 1
ATOM 536 N N . SER A 1 71 ? 10.675 4.421 17.388 1.00 22.23 70 SER A N 1
ATOM 537 C CA . SER A 1 71 ? 11.422 4.854 16.210 1.00 30.53 70 SER A CA 1
ATOM 538 C C . SER A 1 71 ? 12.905 4.812 16.534 1.00 27.99 70 SER A C 1
ATOM 539 O O . SER A 1 71 ? 13.300 4.602 17.681 1.00 26.85 70 SER A O 1
ATOM 542 N N . ARG A 1 72 ? 13.726 5.039 15.509 1.00 22.00 71 ARG A N 1
ATOM 543 C CA . ARG A 1 72 ? 15.170 4.935 15.655 1.00 22.93 71 ARG A CA 1
ATOM 544 C C . ARG A 1 72 ? 15.848 5.817 14.616 1.00 30.06 71 ARG A C 1
ATOM 545 O O . ARG A 1 72 ? 15.269 6.153 13.579 1.00 33.06 71 ARG A O 1
ATOM 553 N N . ASP A 1 73 ? 17.090 6.192 14.913 1.00 29.64 72 ASP A N 1
ATOM 554 C CA . ASP A 1 73 ? 17.930 6.981 14.013 1.00 33.99 72 ASP A CA 1
ATOM 555 C C . ASP A 1 73 ? 19.302 6.316 13.984 1.00 36.02 72 ASP A C 1
ATOM 556 O O . ASP A 1 73 ? 20.143 6.585 14.850 1.00 30.40 72 ASP A O 1
ATOM 561 N N . ASN A 1 74 ? 19.531 5.471 12.973 1.00 32.84 73 ASN A N 1
ATOM 562 C CA . ASN A 1 74 ? 20.757 4.677 12.944 1.00 28.32 73 ASN A CA 1
ATOM 563 C C . ASN A 1 74 ? 22.001 5.548 12.856 1.00 26.61 73 ASN A C 1
ATOM 564 O O . ASN A 1 74 ? 23.031 5.206 13.445 1.00 29.59 73 ASN A O 1
ATOM 569 N N . SER A 1 75 ? 21.930 6.686 12.165 1.00 29.06 74 SER A N 1
ATOM 570 C CA . SER A 1 75 ? 23.139 7.493 12.016 1.00 34.92 74 SER A CA 1
ATOM 571 C C . SER A 1 75 ? 23.589 8.112 13.335 1.00 36.94 74 SER A C 1
ATOM 572 O O . SER A 1 75 ? 24.728 8.582 13.425 1.00 36.13 74 SER A O 1
ATOM 575 N N . ARG A 1 76 ? 22.742 8.113 14.359 1.00 32.14 75 ARG A N 1
ATOM 576 C CA . ARG A 1 76 ? 23.136 8.599 15.678 1.00 36.21 75 ARG A CA 1
ATOM 577 C C . ARG A 1 76 ? 23.047 7.516 16.745 1.00 37.35 75 ARG A C 1
ATOM 578 O O . ARG A 1 76 ? 23.111 7.837 17.938 1.00 33.20 75 ARG A O 1
ATOM 586 N N . ASN A 1 77 ? 22.914 6.244 16.352 1.00 34.93 76 ASN A N 1
ATOM 587 C CA . ASN A 1 77 ? 22.841 5.140 17.308 1.00 37.22 76 ASN A CA 1
ATOM 588 C C . ASN A 1 77 ? 21.781 5.400 18.383 1.00 35.29 76 ASN A C 1
ATOM 589 O O . ASN A 1 77 ? 21.988 5.126 19.567 1.00 29.38 76 ASN A O 1
ATOM 594 N N . MET A 1 78 ? 20.635 5.946 17.975 1.00 32.79 77 MET A N 1
ATOM 595 C CA . MET A 1 78 ? 19.579 6.334 18.907 1.00 31.38 77 MET A CA 1
ATOM 596 C C . MET A 1 78 ? 18.316 5.520 18.675 1.00 29.28 77 MET A C 1
ATOM 597 O O . MET A 1 78 ? 17.882 5.343 17.530 1.00 25.57 77 MET A O 1
ATOM 602 N N . LEU A 1 79 ? 17.709 5.075 19.776 1.00 28.74 78 LEU A N 1
ATOM 603 C CA . LEU A 1 79 ? 16.381 4.478 19.804 1.00 25.60 78 LEU A CA 1
ATOM 604 C C . LEU A 1 79 ? 15.453 5.357 20.636 1.00 28.62 78 LEU A C 1
ATOM 605 O O . LEU A 1 79 ? 15.844 5.858 21.698 1.00 30.32 78 LEU A O 1
ATOM 610 N N . TYR A 1 80 ? 14.218 5.529 20.160 1.00 23.58 79 TYR A N 1
ATOM 611 C CA . TYR A 1 80 ? 13.248 6.421 20.770 1.00 26.44 79 TYR A CA 1
ATOM 612 C C . TYR A 1 80 ? 11.958 5.671 21.061 1.00 32.41 79 TYR A C 1
ATOM 613 O O . TYR A 1 80 ? 11.615 4.710 20.366 1.00 31.09 79 TYR A O 1
ATOM 622 N N . LEU A 1 81 ? 11.242 6.127 22.094 1.00 25.81 80 LEU A N 1
ATOM 623 C CA . LEU A 1 81 ? 9.852 5.739 22.327 1.00 23.84 80 LEU A CA 1
ATOM 624 C C . LEU A 1 81 ? 9.068 7.019 22.563 1.00 31.61 80 LEU A C 1
ATOM 625 O O . LEU A 1 81 ? 9.256 7.686 23.587 1.00 32.42 80 LEU A O 1
ATOM 630 N N . GLN A 1 82 ? 8.216 7.371 21.606 1.00 31.60 81 GLN A N 1
ATOM 631 C CA . GLN A 1 82 ? 7.341 8.532 21.714 1.00 33.27 81 GLN A CA 1
ATOM 632 C C . GLN A 1 82 ? 6.034 8.075 22.338 1.00 34.43 81 GLN A C 1
ATOM 633 O O . GLN A 1 82 ? 5.345 7.223 21.769 1.00 35.80 81 GLN A O 1
ATOM 639 N N . MET A 1 83 ? 5.694 8.637 23.499 1.00 36.90 82 MET A N 1
ATOM 640 C CA . MET A 1 83 ? 4.512 8.236 24.255 1.00 33.11 82 MET A CA 1
ATOM 641 C C . MET A 1 83 ? 3.551 9.405 24.336 1.00 35.32 82 MET A C 1
ATOM 642 O O . MET A 1 83 ? 3.865 10.421 24.960 1.00 47.68 82 MET A O 1
ATOM 647 N N . ASN A 1 84 A 2.376 9.254 23.739 1.00 33.72 82 ASN A N 1
ATOM 648 C CA . ASN A 1 84 A 1.338 10.270 23.784 1.00 34.07 82 ASN A CA 1
ATOM 649 C C . ASN A 1 84 A 0.128 9.729 24.535 1.00 33.38 82 ASN A C 1
ATOM 650 O O . ASN A 1 84 A -0.011 8.522 24.745 1.00 34.80 82 ASN A O 1
ATOM 655 N N . SER A 1 85 B -0.755 10.645 24.931 1.00 36.04 82 SER A N 1
ATOM 656 C CA . SER A 1 85 B -1.998 10.296 25.620 1.00 50.27 82 SER A CA 1
ATOM 657 C C . SER A 1 85 B -1.725 9.419 26.844 1.00 48.19 82 SER A C 1
ATOM 658 O O . SER A 1 85 B -2.357 8.382 27.060 1.00 54.28 82 SER A O 1
ATOM 661 N N . LEU A 1 86 C -0.760 9.847 27.649 1.00 39.45 82 LEU A N 1
ATOM 662 C CA . LEU A 1 86 C -0.299 9.028 28.762 1.00 41.25 82 LEU A CA 1
ATOM 663 C C . LEU A 1 86 C -1.414 8.815 29.772 1.00 41.55 82 LEU A C 1
ATOM 664 O O . LEU A 1 86 C -2.201 9.724 30.053 1.00 48.37 82 LEU A O 1
ATOM 669 N N . ARG A 1 87 ? -1.493 7.595 30.301 1.00 41.71 83 ARG A N 1
ATOM 670 C CA . ARG A 1 87 ? -2.460 7.234 31.334 1.00 47.89 83 ARG A CA 1
ATOM 671 C C . ARG A 1 87 ? -1.719 6.788 32.589 1.00 44.15 83 ARG A C 1
ATOM 672 O O . ARG A 1 87 ? -0.585 6.305 32.518 1.00 45.67 83 ARG A O 1
ATOM 680 N N . ARG A 1 88 ? -2.372 6.940 33.740 1.00 46.50 84 ARG A N 1
ATOM 681 C CA . ARG A 1 88 ? -1.753 6.537 35.000 1.00 50.76 84 ARG A CA 1
ATOM 682 C C . ARG A 1 88 ? -1.264 5.096 34.963 1.00 48.19 84 ARG A C 1
ATOM 683 O O . ARG A 1 88 ? -0.247 4.773 35.585 1.00 43.76 84 ARG A O 1
ATOM 691 N N . GLY A 1 89 ? -1.941 4.228 34.208 1.00 54.20 85 GLY A N 1
ATOM 692 C CA . GLY A 1 89 ? -1.486 2.858 34.048 1.00 38.11 85 GLY A CA 1
ATOM 693 C C . GLY A 1 89 ? -0.195 2.705 33.268 1.00 39.36 85 GLY A C 1
ATOM 694 O O . GLY A 1 89 ? 0.325 1.587 33.190 1.00 35.33 85 GLY A O 1
ATOM 695 N N . ASP A 1 90 ? 0.332 3.784 32.690 1.00 36.47 86 ASP A N 1
ATOM 696 C CA . ASP A 1 90 ? 1.614 3.727 31.992 1.00 37.63 86 ASP A CA 1
ATOM 697 C C . ASP A 1 90 ? 2.797 4.000 32.916 1.00 36.54 86 ASP A C 1
ATOM 698 O O . ASP A 1 90 ? 3.945 3.893 32.473 1.00 28.94 86 ASP A O 1
ATOM 703 N N . THR A 1 91 ? 2.538 4.339 34.181 1.00 32.10 87 THR A N 1
ATOM 704 C CA . THR A 1 91 ? 3.592 4.488 35.181 1.00 38.16 87 THR A CA 1
ATOM 705 C C . THR A 1 91 ? 4.436 3.214 35.262 1.00 37.15 87 THR A C 1
ATOM 706 O O . THR A 1 91 ? 3.913 2.130 35.537 1.00 39.87 87 THR A O 1
ATOM 710 N N . ALA A 1 92 ? 5.742 3.337 35.030 1.00 30.34 88 ALA A N 1
ATOM 711 C CA . ALA A 1 92 ? 6.602 2.159 34.971 1.00 23.54 88 ALA A CA 1
ATOM 712 C C . ALA A 1 92 ? 8.050 2.604 34.865 1.00 22.61 88 ALA A C 1
ATOM 713 O O . ALA A 1 92 ? 8.347 3.767 34.577 1.00 28.57 88 ALA A O 1
ATOM 715 N N . VAL A 1 93 ? 8.951 1.653 35.098 1.00 31.79 89 VAL A N 1
ATOM 716 C CA . VAL A 1 93 ? 10.305 1.728 34.561 1.00 29.66 89 VAL A CA 1
ATOM 717 C C . VAL A 1 93 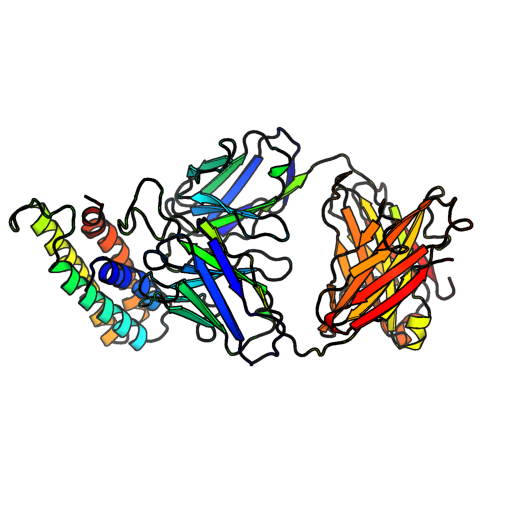? 10.277 1.140 33.156 1.00 28.69 89 VAL A C 1
ATOM 718 O O . VAL A 1 93 ? 9.710 0.061 32.941 1.00 28.39 89 VAL A O 1
ATOM 722 N N . TYR A 1 94 ? 10.876 1.850 32.199 1.00 27.83 90 TYR A N 1
ATOM 723 C CA . TYR A 1 94 ? 10.943 1.425 30.806 1.00 28.62 90 TYR A CA 1
ATOM 724 C C . TYR A 1 94 ? 12.380 1.048 30.469 1.00 30.15 90 TYR A C 1
ATOM 725 O O . TYR A 1 94 ? 13.307 1.808 30.770 1.00 28.38 90 TYR A O 1
ATOM 734 N N . TYR A 1 95 ? 12.558 -0.123 29.854 1.00 24.98 91 TYR A N 1
ATOM 735 C CA . TYR A 1 95 ? 13.860 -0.609 29.414 1.00 26.89 91 TYR A CA 1
ATOM 736 C C . TYR A 1 95 ? 13.893 -0.682 27.899 1.00 26.06 91 TYR A C 1
ATOM 737 O O . TYR A 1 95 ? 12.936 -1.158 27.283 1.00 23.83 91 TYR A O 1
ATOM 746 N N . CYS A 1 96 ? 14.996 -0.227 27.302 1.00 25.09 92 CYS A N 1
ATOM 747 C CA . CYS A 1 96 ? 15.287 -0.579 25.917 1.00 28.57 92 CYS A CA 1
ATOM 748 C C . CYS A 1 96 ? 16.141 -1.845 25.924 1.00 32.24 92 CYS A C 1
ATOM 749 O O . CYS A 1 96 ? 16.814 -2.157 26.912 1.00 26.55 92 CYS A O 1
ATOM 752 N N . ALA A 1 97 ? 16.091 -2.595 24.830 1.00 17.14 93 ALA A N 1
ATOM 753 C CA . ALA A 1 97 ? 16.800 -3.864 24.818 1.00 22.48 93 ALA A CA 1
ATOM 754 C C . ALA A 1 97 ? 17.143 -4.246 23.388 1.00 23.41 93 ALA A C 1
ATOM 755 O O . ALA A 1 97 ? 16.335 -4.051 22.477 1.00 24.98 93 ALA A O 1
ATOM 757 N N . LYS A 1 98 ? 18.345 -4.790 23.204 1.00 23.09 94 LYS A N 1
ATOM 758 C CA . LYS A 1 98 ? 18.817 -5.200 21.892 1.00 23.32 94 LYS A CA 1
ATOM 759 C C . LYS A 1 98 ? 18.437 -6.652 21.628 1.00 29.30 94 LYS A C 1
ATOM 760 O O . LYS A 1 98 ? 18.550 -7.514 22.508 1.00 32.06 94 LYS A O 1
ATOM 766 N N . GLU A 1 99 ? 17.961 -6.911 20.418 1.00 23.47 95 GLU A N 1
ATOM 767 C CA . GLU A 1 99 ? 17.644 -8.276 20.013 1.00 23.51 95 GLU A CA 1
ATOM 768 C C . GLU A 1 99 ? 18.901 -9.139 20.007 1.00 26.22 95 GLU A C 1
ATOM 769 O O . GLU A 1 99 ? 19.967 -8.728 19.532 1.00 27.27 95 GLU A O 1
ATOM 775 N N . ASN A 1 100 ? 18.773 -10.338 20.559 1.00 28.91 96 ASN A N 1
ATOM 776 C CA . ASN A 1 100 ? 19.871 -11.290 20.638 1.00 26.48 96 ASN A CA 1
ATOM 777 C C . ASN A 1 100 ? 19.956 -12.070 19.333 1.00 23.49 96 ASN A C 1
ATOM 778 O O . ASN A 1 100 ? 18.932 -12.411 18.734 1.00 19.88 96 ASN A O 1
ATOM 783 N N . ARG A 1 101 ? 21.179 -12.325 18.888 1.00 26.23 97 ARG A N 1
ATOM 784 C CA . ARG A 1 101 ? 21.448 -13.191 17.752 1.00 30.53 97 ARG A CA 1
ATOM 785 C C . ARG A 1 101 ? 21.957 -14.514 18.298 1.00 29.18 97 ARG A C 1
ATOM 786 O O . ARG A 1 101 ? 22.767 -14.526 19.229 1.00 32.69 97 ARG A O 1
ATOM 794 N N . ASP A 1 102 ? 21.443 -15.620 17.760 1.00 30.15 98 ASP A N 1
ATOM 795 C CA . ASP A 1 102 ? 21.903 -16.933 18.184 1.00 39.78 98 ASP A CA 1
ATOM 796 C C . ASP A 1 102 ? 23.401 -17.050 17.931 1.00 39.66 98 ASP A C 1
ATOM 797 O O . ASP A 1 102 ? 23.892 -16.654 16.875 1.00 33.70 98 ASP A O 1
ATOM 802 N N . ARG A 1 103 ? 24.126 -17.599 18.915 1.00 40.50 99 ARG A N 1
ATOM 803 C CA . ARG A 1 103 ? 25.589 -17.553 18.924 1.00 44.53 99 ARG A CA 1
ATOM 804 C C . ARG A 1 103 ? 26.237 -18.390 17.822 1.00 45.54 99 ARG A C 1
ATOM 805 O O . ARG A 1 103 ? 27.426 -18.202 17.537 1.00 44.73 99 ARG A O 1
ATOM 813 N N . ASN A 1 104 ? 25.513 -19.329 17.223 1.00 39.03 100 ASN A N 1
ATOM 814 C CA . ASN A 1 104 ? 26.104 -20.053 16.107 1.00 45.64 100 ASN A CA 1
ATOM 815 C C . ASN A 1 104 ? 26.176 -19.218 14.835 1.00 46.28 100 ASN A C 1
ATOM 816 O O . ASN A 1 104 ? 26.675 -19.717 13.819 1.00 49.05 100 ASN A O 1
ATOM 821 N N . TYR A 1 105 A 25.713 -17.969 14.869 1.00 37.90 100 TYR A N 1
ATOM 822 C CA . TYR A 1 105 A 25.560 -17.152 13.673 1.00 43.33 100 TYR A CA 1
ATOM 823 C C . TYR A 1 105 A 26.251 -15.813 13.873 1.00 48.03 100 TYR A C 1
ATOM 824 O O . TYR A 1 105 A 25.943 -15.086 14.825 1.00 50.64 100 TYR A O 1
ATOM 833 N N . ASP A 1 106 B 27.187 -15.492 12.976 1.00 47.07 100 ASP A N 1
ATOM 834 C CA . ASP A 1 106 B 27.880 -14.214 13.045 1.00 53.93 100 ASP A CA 1
ATOM 835 C C . ASP A 1 106 B 27.083 -13.096 12.393 1.00 54.99 100 ASP A C 1
ATOM 836 O O . ASP A 1 106 B 27.139 -11.948 12.852 1.00 60.39 100 ASP A O 1
ATOM 841 N N . SER A 1 107 C 26.337 -13.408 11.339 1.00 45.84 100 SER A N 1
ATOM 842 C CA . SER A 1 107 C 25.567 -12.420 10.608 1.00 41.36 100 SER A CA 1
ATOM 843 C C . SER A 1 107 C 24.140 -12.920 10.441 1.00 37.44 100 SER A C 1
ATOM 844 O O . SER A 1 107 C 23.832 -14.087 10.687 1.00 34.70 100 SER A O 1
ATOM 847 N N . TRP A 1 108 D 23.283 -12.003 9.997 1.00 36.62 100 TRP A N 1
ATOM 848 C CA . TRP A 1 108 D 21.865 -12.273 9.795 1.00 34.01 100 TRP A CA 1
ATOM 849 C C . TRP A 1 108 D 21.632 -13.495 8.916 1.00 35.70 100 TRP A C 1
ATOM 850 O O . TRP A 1 108 D 22.151 -13.585 7.795 1.00 30.44 100 TRP A O 1
ATOM 861 N N . SER A 1 109 E 20.821 -14.420 9.427 1.00 31.39 100 SER A N 1
ATOM 862 C CA . SER A 1 109 E 20.369 -15.603 8.703 1.00 28.89 100 SER A CA 1
ATOM 863 C C . SER A 1 109 E 18.871 -15.812 8.922 1.00 24.83 100 SER A C 1
ATOM 864 O O . SER A 1 109 E 18.402 -16.918 9.201 1.00 23.85 100 SER A O 1
ATOM 867 N N . ALA A 1 110 F 18.100 -14.737 8.799 1.00 23.43 100 ALA A N 1
ATOM 868 C CA . ALA A 1 110 F 16.643 -14.779 8.920 1.00 29.19 100 ALA A CA 1
ATOM 869 C C . ALA A 1 110 F 16.277 -15.462 10.237 1.00 29.69 100 ALA A C 1
ATOM 870 O O . ALA A 1 110 F 16.910 -15.194 11.268 1.00 34.87 100 ALA A O 1
ATOM 872 N N . SER A 1 111 G 15.308 -16.373 10.245 1.00 30.00 100 SER A N 1
ATOM 873 C CA . SER A 1 111 G 14.767 -16.937 11.467 1.00 33.30 100 SER A CA 1
ATOM 874 C C . SER A 1 111 G 15.702 -17.939 12.131 1.00 35.13 100 SER A C 1
ATOM 875 O O . SER A 1 111 G 15.426 -18.356 13.261 1.00 33.05 100 SER A O 1
ATOM 878 N N . TYR A 1 112 H 16.785 -18.344 11.473 1.00 30.63 100 TYR A N 1
ATOM 879 C CA . TYR A 1 112 H 17.746 -19.206 12.150 1.00 35.21 100 TYR A CA 1
ATOM 880 C C . TYR A 1 112 H 18.534 -18.434 13.203 1.00 37.37 100 TYR A C 1
ATOM 881 O O . TYR A 1 112 H 18.911 -18.999 14.236 1.00 38.50 100 TYR A O 1
ATOM 890 N N . SER A 1 113 I 18.774 -17.144 12.969 1.00 31.35 100 SER A N 1
ATOM 891 C CA . SER A 1 113 I 19.713 -16.380 13.774 1.00 30.75 100 SER A CA 1
ATOM 892 C C . SER A 1 113 I 19.083 -15.247 14.570 1.00 32.00 100 SER A C 1
ATOM 893 O O . SER A 1 113 I 19.610 -14.896 15.628 1.00 29.09 100 SER A O 1
ATOM 896 N N . ASP A 1 114 J 17.976 -14.669 14.101 1.00 20.59 100 ASP A N 1
ATOM 897 C CA . ASP A 1 114 J 17.418 -13.461 14.680 1.00 20.55 100 ASP A CA 1
ATOM 898 C C . ASP A 1 114 J 15.962 -13.684 15.087 1.00 19.40 100 ASP A C 1
ATOM 899 O O . ASP A 1 114 J 15.375 -14.737 14.832 1.00 21.97 100 ASP A O 1
ATOM 904 N N . TYR A 1 115 K 15.406 -12.681 15.780 1.00 23.63 100 TYR A N 1
ATOM 905 C CA . TYR A 1 115 K 13.989 -12.580 16.133 1.00 25.71 100 TYR A CA 1
ATOM 906 C C . TYR A 1 115 K 13.566 -13.477 17.295 1.00 28.25 100 TYR A C 1
ATOM 907 O O . TYR A 1 115 K 12.829 -13.031 18.178 1.00 23.93 100 TYR A O 1
ATOM 916 N N . TYR A 1 116 L 13.988 -14.740 17.302 1.00 25.51 100 TYR A N 1
ATOM 917 C CA . TYR A 1 116 L 13.370 -15.741 18.164 1.00 30.52 100 TYR A CA 1
ATOM 918 C C . TYR A 1 116 L 14.211 -16.117 19.381 1.00 29.74 100 TYR A C 1
ATOM 919 O O . TYR A 1 116 L 13.920 -17.130 20.030 1.00 26.44 100 TYR A O 1
ATOM 928 N N . TYR A 1 117 M 15.233 -15.329 19.720 1.00 24.30 100 TYR A N 1
ATOM 929 C CA . TYR A 1 117 M 16.266 -15.803 20.628 1.00 25.11 100 TYR A CA 1
ATOM 930 C C . TYR A 1 117 M 16.478 -14.839 21.790 1.00 25.75 100 TYR A C 1
ATOM 931 O O . TYR A 1 117 M 17.550 -14.810 22.395 1.00 26.30 100 TYR A O 1
ATOM 940 N N . GLY A 1 118 N 15.457 -14.044 22.109 1.00 26.28 100 GLY A N 1
ATOM 941 C CA . GLY A 1 118 N 15.501 -13.193 23.283 1.00 26.07 100 GLY A CA 1
ATOM 942 C C . GLY A 1 118 N 16.195 -11.869 23.031 1.00 29.53 100 GLY A C 1
ATOM 943 O O . GLY A 1 118 N 16.437 -11.438 21.878 1.00 24.95 100 GLY A O 1
ATOM 944 N N . MET A 1 119 O 16.526 -11.208 24.142 1.00 24.39 100 MET A N 1
ATOM 945 C CA . MET A 1 119 O 17.165 -9.899 24.125 1.00 30.07 100 MET A CA 1
ATOM 946 C C . MET A 1 119 O 18.360 -9.936 25.062 1.00 31.97 100 MET A C 1
ATOM 947 O O . MET A 1 119 O 18.194 -10.174 26.258 1.00 25.05 100 MET A O 1
ATOM 952 N N . ASP A 1 120 ? 19.556 -9.683 24.528 1.00 30.04 101 ASP A N 1
ATOM 953 C CA . ASP A 1 120 ? 20.783 -9.915 25.283 1.00 25.60 101 ASP A CA 1
ATOM 954 C C . ASP A 1 120 ? 21.318 -8.683 25.997 1.00 29.71 101 ASP A C 1
ATOM 955 O O . ASP A 1 120 ? 21.991 -8.829 27.018 1.00 33.19 101 ASP A O 1
ATOM 960 N N . VAL A 1 121 ? 21.069 -7.473 25.510 1.00 32.54 102 VAL A N 1
ATOM 961 C CA . VAL A 1 121 ? 21.633 -6.276 26.128 1.00 34.49 102 VAL A CA 1
ATOM 962 C C . VAL A 1 121 ? 20.498 -5.328 26.488 1.00 31.50 102 VAL A C 1
ATOM 963 O O . VAL A 1 121 ? 19.622 -5.061 25.663 1.00 30.46 102 VAL A O 1
ATOM 967 N N . TRP A 1 122 ? 20.511 -4.824 27.717 1.00 30.01 103 TRP A N 1
ATOM 968 C CA . TRP A 1 122 ? 19.414 -4.023 28.239 1.00 23.67 103 TRP A CA 1
ATOM 969 C C . TRP A 1 122 ? 19.931 -2.675 28.720 1.00 23.20 103 TRP A C 1
ATOM 970 O O . TRP A 1 122 ? 21.016 -2.588 29.299 1.00 22.66 103 TRP A O 1
ATOM 981 N N . GLY A 1 123 ? 19.157 -1.620 28.489 1.00 24.23 104 GLY A N 1
ATOM 982 C CA . GLY A 1 123 ? 19.456 -0.355 29.124 1.00 28.49 104 GLY A CA 1
ATOM 983 C C . GLY A 1 123 ? 19.265 -0.442 30.632 1.00 33.53 104 GLY A C 1
ATOM 984 O O . GLY A 1 123 ? 18.792 -1.440 31.182 1.00 26.18 104 GLY A O 1
ATOM 985 N N . GLN A 1 124 ? 19.638 0.635 31.316 1.00 36.69 105 GLN A N 1
ATOM 986 C CA . GLN A 1 124 ? 19.567 0.644 32.772 1.00 40.93 105 GLN A CA 1
ATOM 987 C C . GLN A 1 124 ? 18.179 0.994 33.295 1.00 43.24 105 GLN A C 1
ATOM 988 O O . GLN A 1 124 ? 17.952 0.898 34.504 1.00 39.91 105 GLN A O 1
ATOM 994 N N . GLY A 1 125 ? 17.254 1.390 32.422 1.00 41.32 106 GLY A N 1
ATOM 995 C CA . GLY A 1 125 ? 15.900 1.684 32.842 1.00 34.34 106 GLY A CA 1
ATOM 996 C C . GLY A 1 125 ? 15.630 3.156 33.081 1.00 37.34 106 GLY A C 1
ATOM 997 O O . GLY A 1 125 ? 16.478 3.882 33.606 1.00 37.17 106 GLY A O 1
ATOM 998 N N . THR A 1 126 ? 14.444 3.605 32.688 1.00 37.02 107 THR A N 1
ATOM 999 C CA . THR A 1 126 ? 13.986 4.971 32.906 1.00 40.07 107 THR A CA 1
ATOM 1000 C C . THR A 1 126 ? 12.638 4.923 33.614 1.00 34.92 107 THR A C 1
ATOM 1001 O O . THR A 1 126 ? 11.711 4.257 33.143 1.00 34.38 107 THR A O 1
ATOM 1005 N N . THR A 1 127 ? 12.521 5.631 34.730 1.00 33.68 108 THR A N 1
ATOM 1006 C CA . THR A 1 127 ? 11.254 5.701 35.450 1.00 38.86 108 THR A CA 1
ATOM 1007 C C . THR A 1 127 ? 10.336 6.736 34.811 1.00 36.18 108 THR A C 1
ATOM 1008 O O . THR A 1 127 ? 10.749 7.872 34.554 1.00 38.93 108 THR A O 1
ATOM 1012 N N . VAL A 1 128 ? 9.095 6.339 34.541 1.00 34.38 109 VAL A N 1
ATOM 1013 C CA . VAL A 1 128 ? 8.041 7.255 34.118 1.00 35.60 109 VAL A CA 1
ATOM 1014 C C . VAL A 1 128 ? 6.916 7.186 35.144 1.00 38.20 109 VAL A C 1
ATOM 1015 O O . VAL A 1 128 ? 6.413 6.097 35.448 1.00 37.23 109 VAL A O 1
ATOM 1019 N N . THR A 1 129 ? 6.537 8.339 35.686 1.00 39.76 110 THR A N 1
ATOM 1020 C CA . THR A 1 129 ? 5.422 8.446 36.620 1.00 44.78 110 THR A CA 1
ATOM 1021 C C . THR A 1 129 ? 4.361 9.339 35.990 1.00 46.20 110 THR A C 1
ATOM 1022 O O . THR A 1 129 ? 4.631 10.506 35.681 1.00 39.76 110 THR A O 1
ATOM 1026 N N . VAL A 1 130 ? 3.163 8.796 35.803 1.00 47.28 111 VAL A N 1
ATOM 1027 C CA . VAL A 1 130 ? 2.042 9.543 35.245 1.00 45.33 111 VAL A CA 1
ATOM 1028 C C . VAL A 1 130 ? 1.106 9.879 36.399 1.00 44.45 111 VAL A C 1
ATOM 1029 O O . VAL A 1 130 ? 0.469 8.991 36.972 1.00 52.60 111 VAL A O 1
ATOM 1033 N N . SER A 1 131 ? 1.024 11.160 36.749 1.00 42.65 112 SER A N 1
ATOM 1034 C CA . SER A 1 131 ? 0.252 11.582 37.910 1.00 43.54 112 SER A CA 1
ATOM 1035 C C . SER A 1 131 ? -0.191 13.027 37.734 1.00 48.80 112 SER A C 1
ATOM 1036 O O . SER A 1 131 ? 0.501 13.836 37.111 1.00 53.71 112 SER A O 1
ATOM 1039 N N . SER A 1 132 ? -1.361 13.341 38.278 1.00 53.43 113 SER A N 1
ATOM 1040 C CA . SER A 1 132 ? -1.804 14.725 38.368 1.00 61.71 113 SER A CA 1
ATOM 1041 C C . SER A 1 132 ? -1.331 15.407 39.646 1.00 67.71 113 SER A C 1
ATOM 1042 O O . SER A 1 132 ? -1.648 16.582 39.857 1.00 70.73 113 SER A O 1
ATOM 1045 N N . ALA A 1 133 ? -0.578 14.705 40.491 1.00 65.44 114 ALA A N 1
ATOM 1046 C CA . ALA A 1 133 ? -0.112 15.280 41.745 1.00 62.09 114 ALA A CA 1
ATOM 1047 C C . ALA A 1 133 ? 0.971 16.326 41.505 1.00 63.84 114 ALA A C 1
ATOM 1048 O O . ALA A 1 133 ? 1.680 16.310 40.492 1.00 52.90 114 ALA A O 1
ATOM 1050 N N . SER A 1 134 ? 1.098 17.238 42.461 1.00 66.26 115 SER A N 1
ATOM 1051 C CA . SER A 1 134 ? 2.117 18.272 42.439 1.00 69.13 115 SER A CA 1
ATOM 1052 C C . SER A 1 134 ? 3.179 17.966 43.487 1.00 65.62 115 SER A C 1
ATOM 1053 O O . SER A 1 134 ? 2.941 17.224 44.443 1.00 66.84 115 SER A O 1
ATOM 1056 N N . THR A 1 135 ? 4.363 18.545 43.290 1.00 61.48 116 THR A N 1
ATOM 1057 C CA . THR A 1 135 ? 5.482 18.295 44.190 1.00 58.44 116 THR A CA 1
ATOM 1058 C C . THR A 1 135 ? 5.161 18.790 45.599 1.00 63.49 116 THR A C 1
ATOM 1059 O O . THR A 1 135 ? 4.874 19.974 45.806 1.00 67.76 116 THR A O 1
ATOM 1063 N N . LYS A 1 136 ? 5.205 17.877 46.566 1.00 64.13 117 LYS A N 1
ATOM 1064 C CA . LYS A 1 136 ? 4.873 18.189 47.948 1.00 63.12 117 LYS A CA 1
ATOM 1065 C C . LYS A 1 136 ? 5.846 17.474 48.869 1.00 62.80 117 LYS A C 1
ATOM 1066 O O . LYS A 1 136 ? 6.127 16.287 48.677 1.00 59.90 117 LYS A O 1
ATOM 1072 N N . GLY A 1 137 ? 6.357 18.197 49.860 1.00 65.54 118 GLY A N 1
ATOM 1073 C CA . GLY A 1 137 ? 7.228 17.621 50.855 1.00 65.46 118 GLY A CA 1
ATOM 1074 C C . GLY A 1 137 ? 6.444 16.816 51.869 1.00 66.25 118 GLY A C 1
ATOM 1075 O O . GLY A 1 137 ? 5.242 17.019 52.058 1.00 67.97 118 GLY A O 1
ATOM 1076 N N . PRO A 1 138 ? 7.104 15.882 52.538 1.00 66.29 119 PRO A N 1
ATOM 1077 C CA . PRO A 1 138 ? 6.392 14.994 53.455 1.00 71.90 119 PRO A CA 1
ATOM 1078 C C . PRO A 1 138 ? 6.091 15.673 54.780 1.00 72.53 119 PRO A C 1
ATOM 1079 O O . PRO A 1 138 ? 6.666 16.703 55.132 1.00 74.21 119 PRO A O 1
ATOM 1083 N N . SER A 1 139 ? 5.153 15.074 55.504 1.00 78.28 120 SER A N 1
ATOM 1084 C CA . SER A 1 139 ? 4.982 15.315 56.927 1.00 80.55 120 SER A CA 1
ATOM 1085 C C . SER A 1 139 ? 5.561 14.125 57.682 1.00 86.14 120 SER A C 1
ATOM 1086 O O . SER A 1 139 ? 5.366 12.972 57.280 1.00 77.06 120 SER A O 1
ATOM 1089 N N . VAL A 1 140 ? 6.293 14.408 58.759 1.00 81.91 121 VAL A N 1
ATOM 1090 C CA . VAL A 1 140 ? 7.043 13.391 59.490 1.00 82.38 121 VAL A CA 1
ATOM 1091 C C . VAL A 1 140 ? 6.557 13.380 60.935 1.00 88.61 121 VAL A C 1
ATOM 1092 O O . VAL A 1 140 ? 6.799 14.331 61.689 1.00 90.17 121 VAL A O 1
ATOM 1096 N N . PHE A 1 141 ? 5.882 12.294 61.323 1.00 88.13 122 PHE A N 1
ATOM 1097 C CA . PHE A 1 141 ? 5.365 12.043 62.655 1.00 92.09 122 PHE A CA 1
ATOM 1098 C C . PHE A 1 141 ? 6.145 10.915 63.325 1.00 93.86 122 PHE A C 1
ATOM 1099 O O . PHE A 1 141 ? 6.628 10.001 62.650 1.00 89.16 122 PHE A O 1
ATOM 1107 N N . PRO A 1 142 ? 6.301 10.953 64.645 1.00 96.64 123 PRO A N 1
ATOM 1108 C CA . PRO A 1 142 ? 7.033 9.883 65.325 1.00 98.56 123 PRO A CA 1
ATOM 1109 C C . PRO A 1 142 ? 6.171 8.649 65.542 1.00 97.82 123 PRO A C 1
ATOM 1110 O O . PRO A 1 142 ? 4.939 8.712 65.590 1.00 99.19 123 PRO A O 1
ATOM 1114 N N . LEU A 1 143 ? 6.848 7.509 65.640 1.00 96.77 124 LEU A N 1
ATOM 1115 C CA . LEU A 1 143 ? 6.258 6.254 66.100 1.00 103.14 124 LEU A CA 1
ATOM 1116 C C . LEU A 1 143 ? 6.908 5.978 67.454 1.00 101.89 124 LEU A C 1
ATOM 1117 O O . LEU A 1 143 ? 7.936 5.304 67.543 1.00 101.04 124 LEU A O 1
ATOM 1122 N N . ALA A 1 144 ? 6.300 6.519 68.506 1.00 106.39 125 ALA A N 1
ATOM 1123 C CA . ALA A 1 144 ? 6.962 6.605 69.802 1.00 117.76 125 ALA A CA 1
ATOM 1124 C C . ALA A 1 144 ? 7.092 5.228 70.451 1.00 111.93 125 ALA A C 1
ATOM 1125 O O . ALA A 1 144 ? 6.154 4.424 70.407 1.00 112.15 125 ALA A O 1
ATOM 1127 N N . PRO A 1 145 ? 8.240 4.933 71.073 1.00 115.63 126 PRO A N 1
ATOM 1128 C CA . PRO A 1 145 ? 8.382 3.674 71.820 1.00 118.96 126 PRO A CA 1
ATOM 1129 C C . PRO A 1 145 ? 7.414 3.584 72.990 1.00 127.33 126 PRO A C 1
ATOM 1130 O O . PRO A 1 145 ? 7.646 4.181 74.045 1.00 134.91 126 PRO A O 1
ATOM 1134 N N . SER A 1 146 ? 6.329 2.835 72.810 1.00 128.90 127 SER A N 1
ATOM 1135 C CA . SER A 1 146 ? 5.310 2.697 73.838 1.00 137.94 127 SER A CA 1
ATOM 1136 C C . SER A 1 146 ? 5.776 1.730 74.926 1.00 140.98 127 SER A C 1
ATOM 1137 O O . SER A 1 146 ? 6.880 1.178 74.884 1.00 139.27 127 SER A O 1
ATOM 1140 N N . SER A 1 147 ? 4.919 1.530 75.924 1.00 145.06 128 SER A N 1
ATOM 1141 C CA . SER A 1 147 ? 5.046 0.363 76.785 1.00 149.20 128 SER A CA 1
ATOM 1142 C C . SER A 1 147 ? 4.407 -0.869 76.162 1.00 154.32 128 SER A C 1
ATOM 1143 O O . SER A 1 147 ? 4.433 -1.945 76.772 1.00 156.30 128 SER A O 1
ATOM 1146 N N . LYS A 1 148 ? 3.828 -0.723 74.969 1.00 152.83 129 LYS A N 1
ATOM 1147 C CA . LYS A 1 148 ? 3.355 -1.844 74.176 1.00 151.66 129 LYS A CA 1
ATOM 1148 C C . LYS A 1 148 ? 4.232 -2.120 72.965 1.00 152.50 129 LYS A C 1
ATOM 1149 O O . LYS A 1 148 ? 4.067 -3.167 72.325 1.00 153.97 129 LYS A O 1
ATOM 1155 N N . SER A 1 149 ? 5.155 -1.217 72.638 1.00 149.84 130 SER A N 1
ATOM 1156 C CA . SER A 1 149 ? 6.257 -1.499 71.718 1.00 141.25 130 SER A CA 1
ATOM 1157 C C . SER A 1 149 ? 7.406 -2.183 72.459 1.00 148.38 130 SER A C 1
ATOM 1158 O O . SER A 1 149 ? 8.580 -1.832 72.325 1.00 147.26 130 SER A O 1
ATOM 1161 N N . THR A 1 150 ? 7.038 -3.191 73.249 1.00 154.09 131 THR A N 1
ATOM 1162 C CA . THR A 1 150 ? 7.892 -3.808 74.254 1.00 157.65 131 THR A CA 1
ATOM 1163 C C . THR A 1 150 ? 8.222 -5.243 73.855 1.00 158.43 131 THR A C 1
ATOM 1164 O O . THR A 1 150 ? 7.400 -5.931 73.239 1.00 158.34 131 THR A O 1
ATOM 1168 N N . SER A 1 151 ? 9.442 -5.679 74.180 1.00 158.06 132 SER A N 1
ATOM 1169 C CA . SER A 1 151 ? 9.805 -7.090 74.170 1.00 154.82 132 SER A CA 1
ATOM 1170 C C . SER A 1 151 ? 10.395 -7.544 75.499 1.00 158.34 132 SER A C 1
ATOM 1171 O O . SER A 1 151 ? 10.736 -8.725 75.639 1.00 158.07 132 SER A O 1
ATOM 1174 N N . GLY A 1 152 ? 10.508 -6.647 76.483 1.00 161.57 133 GLY A N 1
ATOM 1175 C CA . GLY A 1 152 ? 11.241 -6.916 77.698 1.00 167.54 133 GLY A CA 1
ATOM 1176 C C . GLY A 1 152 ? 12.745 -6.845 77.553 1.00 168.92 133 GLY A C 1
ATOM 1177 O O . GLY A 1 152 ? 13.453 -6.860 78.569 1.00 184.82 133 GLY A O 1
ATOM 1178 N N . GLY A 1 153 ? 13.256 -6.769 76.327 1.00 159.16 134 GLY A N 1
ATOM 1179 C CA . GLY A 1 153 ? 14.679 -6.681 76.076 1.00 149.35 134 GLY A CA 1
ATOM 1180 C C . GLY A 1 153 ? 15.016 -5.663 75.004 1.00 138.21 134 GLY A C 1
ATOM 1181 O O . GLY A 1 153 ? 16.044 -4.985 75.088 1.00 137.74 134 GLY A O 1
ATOM 1182 N N . THR A 1 154 ? 14.151 -5.538 73.995 1.00 133.69 135 THR A N 1
ATOM 1183 C CA . THR A 1 154 ? 14.350 -4.602 72.895 1.00 127.61 135 THR A CA 1
ATOM 1184 C C . THR A 1 154 ? 13.056 -3.853 72.595 1.00 114.27 135 THR A C 1
ATOM 1185 O O . THR A 1 154 ? 11.976 -4.449 72.565 1.00 114.48 135 THR A O 1
ATOM 1189 N N . ALA A 1 155 ? 13.172 -2.545 72.369 1.00 113.46 136 ALA A N 1
ATOM 1190 C CA . ALA A 1 155 ? 12.044 -1.685 72.033 1.00 113.88 136 ALA A CA 1
ATOM 1191 C C . ALA A 1 155 ? 12.069 -1.317 70.551 1.00 107.23 136 ALA A C 1
ATOM 1192 O O . ALA A 1 155 ? 13.133 -1.246 69.932 1.00 104.76 136 ALA A O 1
ATOM 1194 N N . ALA A 1 156 ? 10.887 -1.066 69.990 1.00 105.69 137 ALA A N 1
ATOM 1195 C CA . ALA A 1 156 ? 10.745 -0.647 68.600 1.00 107.80 137 ALA A CA 1
ATOM 1196 C C . ALA A 1 156 ? 10.187 0.770 68.537 1.00 107.93 137 ALA A C 1
ATOM 1197 O O . ALA A 1 156 ? 9.274 1.124 69.292 1.00 110.54 137 ALA A O 1
ATOM 1199 N N . LEU A 1 157 ? 10.752 1.580 67.642 1.00 100.57 138 LEU A N 1
ATOM 1200 C CA . LEU A 1 157 ? 10.354 2.970 67.460 1.00 102.12 138 LEU A CA 1
ATOM 1201 C C . LEU A 1 157 ? 10.638 3.362 66.020 1.00 95.58 138 LEU A C 1
ATOM 1202 O O . LEU A 1 157 ? 11.517 2.786 65.374 1.00 90.71 138 LEU A O 1
ATOM 1207 N N . GLY A 1 158 ? 9.909 4.356 65.527 1.00 92.57 139 GLY A N 1
ATOM 1208 C CA . GLY A 1 158 ? 10.065 4.718 64.138 1.00 92.44 139 GLY A CA 1
ATOM 1209 C C . GLY A 1 158 ? 9.529 6.092 63.802 1.00 90.97 139 GLY A C 1
ATOM 1210 O O . GLY A 1 158 ? 9.215 6.895 64.683 1.00 91.60 139 GLY A O 1
ATOM 1211 N N . CYS A 1 159 ? 9.433 6.346 62.496 1.00 87.52 140 CYS A N 1
ATOM 1212 C CA . CYS A 1 159 ? 8.996 7.627 61.953 1.00 90.88 140 CYS A CA 1
ATOM 1213 C C . CYS A 1 159 ? 8.032 7.387 60.801 1.00 85.64 140 CYS A C 1
ATOM 1214 O O . CYS A 1 159 ? 8.325 6.593 59.902 1.00 78.99 140 CYS A O 1
ATOM 1217 N N . LEU A 1 160 ? 6.893 8.078 60.823 1.00 81.90 141 LEU A N 1
ATOM 1218 C CA . LEU A 1 160 ? 5.899 7.985 59.761 1.00 86.08 141 LEU A CA 1
ATOM 1219 C C . LEU A 1 160 ? 6.081 9.158 58.801 1.00 82.48 141 LEU A C 1
ATOM 1220 O O . LEU A 1 160 ? 5.902 10.317 59.193 1.00 81.14 141 LEU A O 1
ATOM 1225 N N . VAL A 1 161 ? 6.428 8.853 57.552 1.00 73.37 142 VAL A N 1
ATOM 1226 C CA . VAL A 1 161 ? 6.716 9.855 56.528 1.00 71.09 142 VAL A CA 1
ATOM 1227 C C . VAL A 1 161 ? 5.510 9.908 55.595 1.00 73.59 142 VAL A C 1
ATOM 1228 O O . VAL A 1 161 ? 5.417 9.143 54.627 1.00 66.89 142 VAL A O 1
ATOM 1232 N N . LYS A 1 162 ? 4.599 10.839 55.858 1.00 71.97 143 LYS A N 1
ATOM 1233 C CA . LYS A 1 162 ? 3.276 10.832 55.251 1.00 75.81 143 LYS A CA 1
ATOM 1234 C C . LYS A 1 162 ? 3.146 11.896 54.166 1.00 73.66 143 LYS A C 1
ATOM 1235 O O . LYS A 1 162 ? 3.645 13.017 54.314 1.00 70.87 143 LYS A O 1
ATOM 1241 N N . ASP A 1 163 ? 2.486 11.522 53.065 1.00 71.78 144 ASP A N 1
ATOM 1242 C CA . ASP A 1 163 ? 1.928 12.469 52.099 1.00 71.99 144 ASP A CA 1
ATOM 1243 C C . ASP A 1 163 ? 2.983 13.273 51.343 1.00 67.52 144 ASP A C 1
ATOM 1244 O O . ASP A 1 163 ? 3.103 14.485 51.539 1.00 74.22 144 ASP A O 1
ATOM 1249 N N . TYR A 1 164 ? 3.736 12.628 50.459 1.00 63.16 145 TYR A N 1
ATOM 1250 C CA . TYR A 1 164 ? 4.712 13.344 49.650 1.00 60.65 145 TYR A CA 1
ATOM 1251 C C . TYR A 1 164 ? 4.623 12.881 48.203 1.00 55.65 145 TYR A C 1
ATOM 1252 O O . TYR A 1 164 ? 4.048 11.835 47.897 1.00 54.20 145 TYR A O 1
ATOM 1261 N N . PHE A 1 165 ? 5.218 13.678 47.313 1.00 52.89 146 PHE A N 1
ATOM 1262 C CA . PHE A 1 165 ? 5.239 13.383 45.890 1.00 49.32 146 PHE A CA 1
ATOM 1263 C C . PHE A 1 165 ? 6.279 14.268 45.227 1.00 60.94 146 PHE A C 1
ATOM 1264 O O . PHE A 1 165 ? 6.323 15.471 45.523 1.00 54.98 146 PHE A O 1
ATOM 1272 N N . PRO A 1 166 ? 7.117 13.728 44.328 1.00 46.54 147 PRO A N 1
ATOM 1273 C CA . PRO A 1 166 ? 7.152 12.316 43.939 1.00 44.48 147 PRO A CA 1
ATOM 1274 C C . PRO A 1 166 ? 8.142 11.516 44.769 1.00 55.66 147 PRO A C 1
ATOM 1275 O O . PRO A 1 166 ? 8.692 12.037 45.746 1.00 58.82 147 PRO A O 1
ATOM 1279 N N . GLU A 1 167 ? 8.359 10.256 44.390 1.00 47.81 148 GLU A N 1
ATOM 1280 C CA . GLU A 1 167 ? 9.460 9.494 44.949 1.00 48.68 148 GLU A CA 1
ATOM 1281 C C . GLU A 1 167 ? 10.786 10.139 44.543 1.00 50.29 148 GLU A C 1
ATOM 1282 O O . GLU A 1 167 ? 10.852 10.857 43.545 1.00 51.29 148 GLU A O 1
ATOM 1288 N N . PRO A 1 168 ? 11.861 9.916 45.312 1.00 55.44 149 PRO A N 1
ATOM 1289 C CA . PRO A 1 168 ? 11.948 9.184 46.578 1.00 54.28 149 PRO A CA 1
ATOM 1290 C C . PRO A 1 168 ? 12.149 10.078 47.801 1.00 54.76 149 PRO A C 1
ATOM 1291 O O . PRO A 1 168 ? 12.360 11.283 47.653 1.00 52.61 149 PRO A O 1
ATOM 1295 N N . VAL A 1 169 ? 12.073 9.487 48.994 1.00 58.11 150 VAL A N 1
ATOM 1296 C CA . VAL A 1 169 ? 12.602 10.105 50.200 1.00 61.40 150 VAL A CA 1
ATOM 1297 C C . VAL A 1 169 ? 13.763 9.255 50.680 1.00 65.08 150 VAL A C 1
ATOM 1298 O O . VAL A 1 169 ? 13.955 8.111 50.257 1.00 69.21 150 VAL A O 1
ATOM 1302 N N . THR A 1 170 ? 14.551 9.830 51.573 1.00 61.74 151 THR A N 1
ATOM 1303 C CA . THR A 1 170 ? 15.623 9.107 52.227 1.00 61.24 151 THR A CA 1
ATOM 1304 C C . THR A 1 170 ? 15.440 9.267 53.723 1.00 64.44 151 THR A C 1
ATOM 1305 O O . THR A 1 170 ? 15.062 10.339 54.204 1.00 67.46 151 THR A O 1
ATOM 1309 N N . VAL A 1 171 ? 15.671 8.184 54.449 1.00 70.97 152 VAL A N 1
ATOM 1310 C CA . VAL A 1 171 ? 15.559 8.181 55.898 1.00 73.09 152 VAL A CA 1
ATOM 1311 C C . VAL A 1 171 ? 16.862 7.651 56.466 1.00 75.64 152 VAL A C 1
ATOM 1312 O O . VAL A 1 171 ? 17.373 6.622 56.008 1.00 72.37 152 VAL A O 1
ATOM 1316 N N . SER A 1 172 ? 17.411 8.371 57.435 1.00 81.15 153 SER A N 1
ATOM 1317 C CA . SER A 1 172 ? 18.500 7.914 58.278 1.00 87.35 153 SER A CA 1
ATOM 1318 C C . SER A 1 172 ? 18.052 8.039 59.727 1.00 86.31 153 SER A C 1
ATOM 1319 O O . SER A 1 172 ? 16.999 8.610 60.021 1.00 83.08 153 SER A O 1
ATOM 1322 N N . TRP A 1 173 ? 18.858 7.494 60.637 1.00 90.44 154 TRP A N 1
ATOM 1323 C CA . TRP A 1 173 ? 18.598 7.578 62.071 1.00 97.20 154 TRP A CA 1
ATOM 1324 C C . TRP A 1 173 ? 19.856 8.090 62.756 1.00 119.76 154 TRP A C 1
ATOM 1325 O O . TRP A 1 173 ? 20.917 7.482 62.614 1.00 165.18 154 TRP A O 1
ATOM 1336 N N . ASN A 1 174 ? 19.729 9.193 63.506 1.00 101.55 155 ASN A N 1
ATOM 1337 C CA . ASN A 1 174 ? 20.860 9.946 64.093 1.00 100.16 155 ASN A CA 1
ATOM 1338 C C . ASN A 1 174 ? 22.036 10.078 63.122 1.00 99.51 155 ASN A C 1
ATOM 1339 O O . ASN A 1 174 ? 23.193 9.852 63.487 1.00 100.90 155 ASN A O 1
ATOM 1344 N N . SER A 1 175 ? 21.735 10.405 61.865 1.00 97.64 156 SER A N 1
ATOM 1345 C CA . SER A 1 175 ? 22.728 10.905 60.906 1.00 99.10 156 SER A CA 1
ATOM 1346 C C . SER A 1 175 ? 23.767 9.857 60.494 1.00 102.59 156 SER A C 1
ATOM 1347 O O . SER A 1 175 ? 24.927 10.197 60.253 1.00 106.26 156 SER A O 1
ATOM 1350 N N . GLY A 1 176 ? 23.382 8.586 60.377 1.00 101.34 157 GLY A N 1
ATOM 1351 C CA . GLY A 1 176 ? 24.268 7.567 59.834 1.00 106.08 157 GLY A CA 1
ATOM 1352 C C . GLY A 1 176 ? 24.830 6.580 60.841 1.00 124.64 157 GLY A C 1
ATOM 1353 O O . GLY A 1 176 ? 25.243 5.484 60.439 1.00 116.94 157 GLY A O 1
ATOM 1354 N N . ALA A 1 177 ? 24.815 6.904 62.140 1.00 148.00 158 ALA A N 1
ATOM 1355 C CA . ALA A 1 177 ? 25.505 6.090 63.139 1.00 125.94 158 ALA A CA 1
ATOM 1356 C C . ALA A 1 177 ? 24.726 4.840 63.561 1.00 114.45 158 ALA A C 1
ATOM 1357 O O . ALA A 1 177 ? 25.347 3.819 63.873 1.00 114.94 158 ALA A O 1
ATOM 1359 N N . LEU A 1 178 ? 23.392 4.889 63.608 1.00 105.84 159 LEU A N 1
ATOM 1360 C CA . LEU A 1 178 ? 22.568 3.716 63.909 1.00 96.70 159 LEU A CA 1
ATOM 1361 C C . LEU A 1 178 ? 22.149 3.067 62.595 1.00 91.32 159 LEU A C 1
ATOM 1362 O O . LEU A 1 178 ? 21.412 3.665 61.803 1.00 84.80 159 LEU A O 1
ATOM 1367 N N . THR A 1 179 ? 22.617 1.841 62.370 1.00 93.87 160 THR A N 1
ATOM 1368 C CA . THR A 1 179 ? 22.294 1.092 61.159 1.00 91.03 160 THR A CA 1
ATOM 1369 C C . THR A 1 179 ? 21.875 -0.349 61.416 1.00 90.17 160 THR A C 1
ATOM 1370 O O . THR A 1 179 ? 21.267 -0.958 60.529 1.00 89.74 160 THR A O 1
ATOM 1374 N N . SER A 1 180 ? 22.151 -0.917 62.586 1.00 89.80 161 SER A N 1
ATOM 1375 C CA . SER A 1 180 ? 21.710 -2.269 62.888 1.00 89.55 161 SER A CA 1
ATOM 1376 C C . SER A 1 180 ? 20.239 -2.266 63.287 1.00 93.66 161 SER A C 1
ATOM 1377 O O . SER A 1 180 ? 19.777 -1.382 64.015 1.00 86.44 161 SER A O 1
ATOM 1380 N N . GLY A 1 181 ? 19.503 -3.263 62.799 1.00 93.96 162 GLY A N 1
ATOM 1381 C CA . GLY A 1 181 ? 18.098 -3.397 63.138 1.00 94.01 162 GLY A CA 1
ATOM 1382 C C . GLY A 1 181 ? 17.192 -2.327 62.565 1.00 88.15 162 GLY A C 1
ATOM 1383 O O . GLY A 1 181 ? 16.173 -1.998 63.180 1.00 88.50 162 GLY A O 1
ATOM 1384 N N . VAL A 1 182 ? 17.525 -1.782 61.399 1.00 81.08 163 VAL A N 1
ATOM 1385 C CA . VAL A 1 182 ? 16.734 -0.736 60.756 1.00 82.85 163 VAL A CA 1
ATOM 1386 C C . VAL A 1 182 ? 15.884 -1.345 59.650 1.00 78.51 163 VAL A C 1
ATOM 1387 O O . VAL A 1 182 ? 16.357 -2.188 58.879 1.00 78.91 163 VAL A O 1
ATOM 1391 N N . HIS A 1 183 ? 14.626 -0.916 59.569 1.00 71.87 164 HIS A N 1
ATOM 1392 C CA . HIS A 1 183 ? 13.733 -1.329 58.488 1.00 70.89 164 HIS A CA 1
ATOM 1393 C C . HIS A 1 183 ? 12.980 -0.105 57.984 1.00 72.83 164 HIS A C 1
ATOM 1394 O O . HIS A 1 183 ? 12.095 0.408 58.675 1.00 73.89 164 HIS A O 1
ATOM 1401 N N . THR A 1 184 ? 13.318 0.354 56.782 1.00 71.58 165 THR A N 1
ATOM 1402 C CA . THR A 1 184 ? 12.541 1.372 56.088 1.00 68.56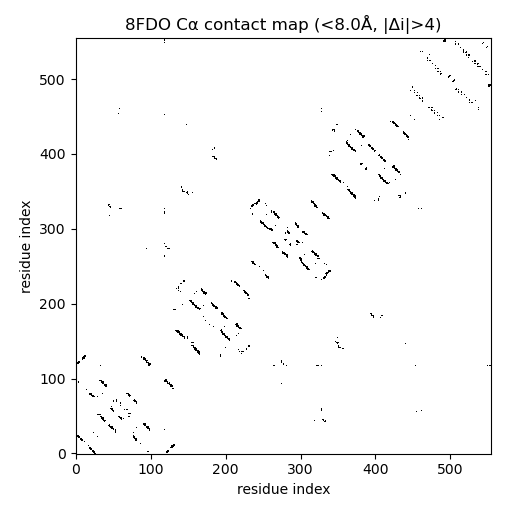 165 THR A CA 1
ATOM 1403 C C . THR A 1 184 ? 11.698 0.674 55.025 1.00 63.84 165 THR A C 1
ATOM 1404 O O . THR A 1 184 ? 12.235 -0.053 54.185 1.00 62.73 165 THR A O 1
ATOM 1408 N N . PHE A 1 185 ? 10.380 0.872 55.082 1.00 60.60 166 PHE A N 1
ATOM 1409 C CA . PHE A 1 185 ? 9.475 0.115 54.235 1.00 58.48 166 PHE A CA 1
ATOM 1410 C C . PHE A 1 185 ? 9.322 0.780 52.871 1.00 70.87 166 PHE A C 1
ATOM 1411 O O . PHE A 1 185 ? 9.506 1.993 52.742 1.00 71.20 166 PHE A O 1
ATOM 1419 N N . PRO A 1 186 ? 8.995 0.004 51.838 1.00 53.46 167 PRO A N 1
ATOM 1420 C CA . PRO A 1 186 ? 8.662 0.614 50.543 1.00 58.04 167 PRO A CA 1
ATOM 1421 C C . PRO A 1 186 ? 7.448 1.520 50.670 1.00 53.61 167 PRO A C 1
ATOM 1422 O O . PRO A 1 186 ? 6.479 1.198 51.362 1.00 52.72 167 PRO A O 1
ATOM 1426 N N . ALA A 1 187 ? 7.512 2.662 49.994 1.00 50.32 168 ALA A N 1
ATOM 1427 C CA . ALA A 1 187 ? 6.385 3.581 49.959 1.00 52.33 168 ALA A CA 1
ATOM 1428 C C . ALA A 1 187 ? 5.172 2.927 49.307 1.00 57.84 168 ALA A C 1
ATOM 1429 O O . ALA A 1 187 ? 5.296 2.097 48.401 1.00 54.22 168 ALA A O 1
ATOM 1431 N N . VAL A 1 188 ? 3.989 3.313 49.779 1.00 50.66 169 VAL A N 1
ATOM 1432 C CA . VAL A 1 188 ? 2.723 2.934 49.165 1.00 55.03 169 VAL A CA 1
ATOM 1433 C C . VAL A 1 188 ? 2.083 4.187 48.584 1.00 56.01 169 VAL A C 1
ATOM 1434 O O . VAL A 1 188 ? 2.160 5.267 49.180 1.00 59.48 169 VAL A O 1
ATOM 1438 N N . LEU A 1 189 ? 1.470 4.049 47.409 1.00 56.29 170 LEU A N 1
ATOM 1439 C CA . LEU A 1 189 ? 0.746 5.145 46.778 1.00 57.12 170 LEU A CA 1
ATOM 1440 C C . LEU A 1 189 ? -0.670 5.207 47.341 1.00 70.02 170 LEU A C 1
ATOM 1441 O O . LEU A 1 189 ? -1.437 4.246 47.214 1.00 74.20 170 LEU A O 1
ATOM 1446 N N . GLN A 1 190 ? -1.014 6.332 47.960 1.00 77.31 171 GLN A N 1
ATOM 1447 C CA . GLN A 1 190 ? -2.359 6.515 48.480 1.00 77.23 171 GLN A CA 1
ATOM 1448 C C . GLN A 1 190 ? -3.322 6.916 47.364 1.00 74.31 171 GLN A C 1
ATOM 1449 O O . GLN A 1 190 ? -2.921 7.385 46.292 1.00 69.60 171 GLN A O 1
ATOM 1455 N N . SER A 1 191 ? -4.617 6.724 47.638 1.00 74.36 172 SER A N 1
ATOM 1456 C CA . SER A 1 191 ? -5.652 7.188 46.719 1.00 72.23 172 SER A CA 1
ATOM 1457 C C . SER A 1 191 ? -5.542 8.686 46.470 1.00 68.66 172 SER A C 1
ATOM 1458 O O . SER A 1 191 ? -5.965 9.174 45.416 1.00 65.97 172 SER A O 1
ATOM 1461 N N . SER A 1 192 ? -4.974 9.424 47.429 1.00 65.79 173 SER A N 1
ATOM 1462 C CA . SER A 1 192 ? -4.714 10.848 47.263 1.00 63.88 173 SER A CA 1
ATOM 1463 C C . SER A 1 192 ? -3.813 11.137 46.075 1.00 68.92 173 SER A C 1
ATOM 1464 O O . SER A 1 192 ? -3.836 12.256 45.552 1.00 72.67 173 SER A O 1
ATOM 1467 N N . GLY A 1 193 ? -3.014 10.159 45.648 1.00 65.18 174 GLY A N 1
ATOM 1468 C CA . GLY A 1 193 ? -1.961 10.385 44.685 1.00 60.24 174 GLY A CA 1
ATOM 1469 C C . GLY A 1 193 ? -0.599 10.637 45.292 1.00 57.50 174 GLY A C 1
ATOM 1470 O O . GLY A 1 193 ? 0.382 10.716 44.553 1.00 60.12 174 GLY A O 1
ATOM 1471 N N . LEU A 1 194 ? -0.508 10.772 46.611 1.00 56.99 175 LEU A N 1
ATOM 1472 C CA . LEU A 1 194 ? 0.758 10.966 47.300 1.00 54.64 175 LEU A CA 1
ATOM 1473 C C . LEU A 1 194 ? 1.187 9.671 47.979 1.00 59.53 175 LEU A C 1
ATOM 1474 O O . LEU A 1 194 ? 0.369 8.800 48.284 1.00 62.95 175 LEU A O 1
ATOM 1479 N N . TYR A 1 195 ? 2.489 9.553 48.215 1.00 61.69 176 TYR A N 1
ATOM 1480 C CA . TYR A 1 195 ? 3.054 8.355 48.812 1.00 51.51 176 TYR A CA 1
ATOM 1481 C C . TYR A 1 195 ? 3.153 8.510 50.323 1.00 54.55 176 TYR A C 1
ATOM 1482 O O . TYR A 1 195 ? 3.006 9.602 50.869 1.00 58.67 176 TYR A O 1
ATOM 1491 N N . SER A 1 196 ? 3.421 7.396 51.000 1.00 55.72 177 SER A N 1
ATOM 1492 C CA . SER A 1 196 ? 3.796 7.434 52.406 1.00 64.02 177 SER A CA 1
ATOM 1493 C C . SER A 1 196 ? 4.499 6.134 52.761 1.00 57.71 177 SER A C 1
ATOM 1494 O O . SER A 1 196 ? 4.265 5.098 52.136 1.00 57.51 177 SER A O 1
ATOM 1497 N N . LEU A 1 197 ? 5.370 6.207 53.764 1.00 62.29 178 LEU A N 1
ATOM 1498 C CA . LEU A 1 197 ? 6.075 5.033 54.254 1.00 64.36 178 LEU A CA 1
ATOM 1499 C C . LEU A 1 197 ? 6.351 5.198 55.737 1.00 65.95 178 LEU A C 1
ATOM 1500 O O . LEU A 1 197 ? 6.158 6.271 56.313 1.00 69.65 178 LEU A O 1
ATOM 1505 N N . SER A 1 198 ? 6.834 4.117 56.343 1.00 64.00 179 SER A N 1
ATOM 1506 C CA . SER A 1 198 ? 7.320 4.123 57.713 1.00 72.30 179 SER A CA 1
ATOM 1507 C C . SER A 1 198 ? 8.734 3.568 57.741 1.00 72.44 179 SER A C 1
ATOM 1508 O O . SER A 1 198 ? 9.066 2.649 56.985 1.00 70.60 179 SER A O 1
ATOM 1511 N N . SER A 1 199 ? 9.566 4.149 58.596 1.00 69.22 180 SER A N 1
ATOM 1512 C CA . SER A 1 199 ? 10.864 3.597 58.948 1.00 70.11 180 SER A CA 1
ATOM 1513 C C . SER A 1 199 ? 10.850 3.270 60.435 1.00 73.34 180 SER A C 1
ATOM 1514 O O . SER A 1 199 ? 10.348 4.059 61.235 1.00 75.37 180 SER A O 1
ATOM 1517 N N . VAL A 1 200 ? 11.370 2.097 60.805 1.00 73.91 181 VAL A N 1
ATOM 1518 C CA . VAL A 1 200 ? 11.394 1.665 62.197 1.00 82.45 181 VAL A CA 1
ATOM 1519 C C . VAL A 1 200 ? 12.761 1.083 62.526 1.00 81.01 181 VAL A C 1
ATOM 1520 O O . VAL A 1 200 ? 13.539 0.714 61.644 1.00 76.38 181 VAL A O 1
ATOM 1524 N N . VAL A 1 201 ? 13.039 1.009 63.825 1.00 85.65 182 VAL A N 1
ATOM 1525 C CA . VAL A 1 201 ? 14.265 0.419 64.352 1.00 87.03 182 VAL A CA 1
ATOM 1526 C C . VAL A 1 201 ? 13.928 -0.238 65.684 1.00 90.87 182 VAL A C 1
ATOM 1527 O O . VAL A 1 201 ? 13.063 0.242 66.423 1.00 93.03 182 VAL A O 1
ATOM 1531 N N . THR A 1 202 ? 14.584 -1.357 65.979 1.00 86.82 183 THR A N 1
ATOM 1532 C CA . THR A 1 202 ? 14.455 -1.994 67.282 1.00 91.59 183 THR A CA 1
ATOM 1533 C C . THR A 1 202 ? 15.736 -1.783 68.072 1.00 94.88 183 THR A C 1
ATOM 1534 O O . THR A 1 202 ? 16.834 -2.045 67.565 1.00 92.25 183 THR A O 1
ATOM 1538 N N . VAL A 1 203 ? 15.581 -1.307 69.306 1.00 95.77 184 VAL A N 1
ATOM 1539 C CA . VAL A 1 203 ? 16.690 -0.913 70.168 1.00 98.92 184 VAL A CA 1
ATOM 1540 C C . VAL A 1 203 ? 16.538 -1.637 71.500 1.00 105.83 184 VAL A C 1
ATOM 1541 O O . VAL A 1 203 ? 15.420 -2.011 71.871 1.00 102.09 184 VAL A O 1
ATOM 1545 N N . PRO A 1 204 ? 17.606 -1.823 72.265 1.00 104.95 185 PRO A N 1
ATOM 1546 C CA . PRO A 1 204 ? 17.444 -2.402 73.603 1.00 114.82 185 PRO A CA 1
ATOM 1547 C C . PRO A 1 204 ? 16.571 -1.525 74.491 1.00 109.99 185 PRO A C 1
ATOM 1548 O O . PRO A 1 204 ? 16.638 -0.297 74.452 1.00 110.27 185 PRO A O 1
ATOM 1552 N N . SER A 1 205 ? 15.747 -2.174 75.310 1.00 111.39 186 SER A N 1
ATOM 1553 C CA . SER A 1 205 ? 15.093 -1.462 76.402 1.00 119.90 186 SER A CA 1
ATOM 1554 C C . SER A 1 205 ? 16.105 -0.692 77.250 1.00 123.94 186 SER A C 1
ATOM 1555 O O . SER A 1 205 ? 15.717 0.233 77.977 1.00 126.65 186 SER A O 1
ATOM 1558 N N . SER A 1 206 ? 17.393 -1.045 77.156 1.00 124.87 187 SER A N 1
ATOM 1559 C CA . SER A 1 206 ? 18.430 -0.365 77.922 1.00 124.91 187 SER A CA 1
ATOM 1560 C C . SER A 1 206 ? 18.567 1.102 77.514 1.00 123.39 187 SER A C 1
ATOM 1561 O O . SER A 1 206 ? 18.768 1.970 78.369 1.00 124.41 187 SER A O 1
ATOM 1564 N N . SER A 1 207 ? 18.442 1.410 76.223 1.00 117.40 188 SER A N 1
ATOM 1565 C CA . SER A 1 207 ? 18.881 2.702 75.700 1.00 119.93 188 SER A CA 1
ATOM 1566 C C . SER A 1 207 ? 17.774 3.748 75.583 1.00 116.67 188 SER A C 1
ATOM 1567 O O . SER A 1 207 ? 18.009 4.809 74.994 1.00 115.42 188 SER A O 1
ATOM 1570 N N . LEU A 1 208 ? 16.592 3.495 76.137 1.00 118.09 189 LEU A N 1
ATOM 1571 C CA . LEU A 1 208 ? 15.519 4.482 76.086 1.00 120.43 189 LEU A CA 1
ATOM 1572 C C . LEU A 1 208 ? 15.746 5.653 77.035 1.00 130.21 189 LEU A C 1
ATOM 1573 O O . LEU A 1 208 ? 14.936 6.588 77.046 1.00 135.41 189 LEU A O 1
ATOM 1578 N N . GLY A 1 209 ? 16.822 5.630 77.821 1.00 131.18 190 GLY A N 1
ATOM 1579 C CA . GLY A 1 209 ? 17.145 6.737 78.697 1.00 133.87 190 GLY A CA 1
ATOM 1580 C C . GLY A 1 209 ? 18.592 7.181 78.607 1.00 135.18 190 GLY A C 1
ATOM 1581 O O . GLY A 1 209 ? 18.993 8.125 79.294 1.00 136.76 190 GLY A O 1
ATOM 1582 N N . THR A 1 210 ? 19.388 6.516 77.761 1.00 132.92 191 THR A N 1
ATOM 1583 C CA . THR A 1 210 ? 20.803 6.841 77.637 1.00 134.41 191 THR A CA 1
ATOM 1584 C C . THR A 1 210 ? 21.260 7.155 76.215 1.00 126.90 191 THR A C 1
ATOM 1585 O O . THR A 1 210 ? 22.429 7.511 76.032 1.00 125.62 191 THR A O 1
ATOM 1589 N N . GLN A 1 211 ? 20.396 7.041 75.208 1.00 121.79 192 GLN A N 1
ATOM 1590 C CA . GLN A 1 211 ? 20.778 7.522 73.887 1.00 121.22 192 GLN A CA 1
ATOM 1591 C C . GLN A 1 211 ? 19.570 8.041 73.123 1.00 114.44 192 GLN A C 1
ATOM 1592 O O . GLN A 1 211 ? 18.491 7.443 73.152 1.00 112.83 192 GLN A O 1
ATOM 1598 N N . THR A 1 212 ? 19.785 9.156 72.425 1.00 113.79 193 THR A N 1
ATOM 1599 C CA . THR A 1 212 ? 18.754 9.842 71.659 1.00 114.58 193 THR A CA 1
ATOM 1600 C C . THR A 1 212 ? 18.657 9.270 70.250 1.00 121.95 193 THR A C 1
ATOM 1601 O O . THR A 1 212 ? 19.667 8.906 69.638 1.00 109.27 193 THR A O 1
ATOM 1605 N N . TYR A 1 213 ? 17.428 9.212 69.736 1.00 142.53 194 TYR A N 1
ATOM 1606 C CA . TYR A 1 213 ? 17.119 8.652 68.422 1.00 118.81 194 TYR A CA 1
ATOM 1607 C C . TYR A 1 213 ? 16.341 9.692 67.625 1.00 105.73 194 TYR A C 1
ATOM 1608 O O . TYR A 1 213 ? 15.194 10.006 67.962 1.00 98.43 194 TYR A O 1
ATOM 1617 N N . ILE A 1 214 ? 16.961 10.232 66.579 1.00 96.62 195 ILE A N 1
ATOM 1618 C CA . ILE A 1 214 ? 16.308 11.149 65.652 1.00 97.40 195 ILE A CA 1
ATOM 1619 C C . ILE A 1 214 ? 16.350 10.530 64.261 1.00 91.74 195 ILE A C 1
ATOM 1620 O O . ILE A 1 214 ? 17.369 9.960 63.854 1.00 89.97 195 ILE A O 1
ATOM 1625 N N . CYS A 1 215 ? 15.235 10.614 63.546 1.00 89.62 196 CYS A N 1
ATOM 1626 C CA . CYS A 1 215 ? 15.175 10.185 62.156 1.00 91.96 196 CYS A CA 1
ATOM 1627 C C . CYS A 1 215 ? 15.344 11.400 61.257 1.00 86.57 196 CYS A C 1
ATOM 1628 O O . CYS A 1 215 ? 14.643 12.404 61.418 1.00 84.24 196 CYS A O 1
ATOM 1631 N N . ASN A 1 216 ? 16.282 11.318 60.327 1.00 83.73 197 ASN A N 1
ATOM 1632 C CA . ASN A 1 216 ? 16.541 12.398 59.382 1.00 81.60 197 ASN A CA 1
ATOM 1633 C C . ASN A 1 216 ? 15.881 12.046 58.055 1.00 78.01 197 ASN A C 1
ATOM 1634 O O . ASN A 1 216 ? 16.338 11.143 57.349 1.00 81.30 197 ASN A O 1
ATOM 1639 N N . VAL A 1 217 ? 14.804 12.755 57.721 1.00 76.10 198 VAL A N 1
ATOM 1640 C CA . VAL A 1 217 ? 14.099 12.564 56.458 1.00 76.79 198 VAL A CA 1
ATOM 1641 C C . VAL A 1 217 ? 14.574 13.609 55.459 1.00 78.20 198 VAL A C 1
ATOM 1642 O O . VAL A 1 217 ? 14.794 14.775 55.810 1.00 82.10 198 VAL A O 1
ATOM 1646 N N . ASN A 1 218 ? 14.737 13.192 54.210 1.00 74.34 199 ASN A N 1
ATOM 1647 C CA . ASN A 1 218 ? 15.144 14.097 53.145 1.00 73.09 199 ASN A CA 1
ATOM 1648 C C . ASN A 1 218 ? 14.310 13.789 51.912 1.00 64.99 199 ASN A C 1
ATOM 1649 O O . ASN A 1 218 ? 14.222 12.631 51.494 1.00 61.91 199 ASN A O 1
ATOM 1654 N N . HIS A 1 219 ? 13.674 14.819 51.355 1.00 63.62 200 HIS A N 1
ATOM 1655 C CA . HIS A 1 219 ? 12.864 14.702 50.140 1.00 63.14 200 HIS A CA 1
ATOM 1656 C C . HIS A 1 219 ? 13.399 15.733 49.153 1.00 62.40 200 HIS A C 1
ATOM 1657 O O . HIS A 1 219 ? 12.913 16.866 49.106 1.00 65.04 200 HIS A O 1
ATOM 1664 N N . LYS A 1 220 ? 14.401 15.335 48.371 1.00 63.12 201 LYS A N 1
ATOM 1665 C CA . LYS A 1 220 ? 15.074 16.288 47.491 1.00 64.84 201 LYS A CA 1
ATOM 1666 C C . LYS A 1 220 ? 14.161 16.952 46.463 1.00 58.98 201 LYS A C 1
ATOM 1667 O O . LYS A 1 220 ? 14.358 18.153 46.205 1.00 57.54 201 LYS A O 1
ATOM 1673 N N . PRO A 1 221 ? 13.177 16.280 45.851 1.00 53.80 202 PRO A N 1
ATOM 1674 C CA . PRO A 1 221 ? 12.330 16.980 44.865 1.00 52.31 202 PRO A CA 1
ATOM 1675 C C . PRO A 1 221 ? 11.615 18.205 45.413 1.00 60.39 202 PRO A C 1
ATOM 1676 O O . PRO A 1 221 ? 11.230 19.079 44.628 1.00 58.45 202 PRO A O 1
ATOM 1680 N N . SER A 1 222 ? 11.426 18.300 46.727 1.00 57.29 203 SER A N 1
ATOM 1681 C CA . SER A 1 222 ? 10.843 19.476 47.358 1.00 61.46 203 SER A CA 1
ATOM 1682 C C . SER A 1 222 ? 11.863 20.295 48.136 1.00 65.91 203 SER A C 1
ATOM 1683 O O . SER A 1 222 ? 11.506 21.343 48.687 1.00 65.63 203 SER A O 1
ATOM 1686 N N . ASN A 1 223 ? 13.116 19.839 48.205 1.00 63.20 204 ASN A N 1
ATOM 1687 C CA . ASN A 1 223 ? 14.167 20.487 48.992 1.00 66.40 204 ASN A CA 1
ATOM 1688 C C . ASN A 1 223 ? 13.782 20.615 50.466 1.00 69.45 204 ASN A C 1
ATOM 1689 O O . ASN A 1 223 ? 14.211 21.549 51.148 1.00 72.62 204 ASN A O 1
ATOM 1694 N N . THR A 1 224 ? 12.976 19.685 50.974 1.00 68.69 205 THR A N 1
ATOM 1695 C CA . THR A 1 224 ? 12.543 19.705 52.368 1.00 80.51 205 THR A CA 1
ATOM 1696 C C . THR A 1 224 ? 13.321 18.674 53.175 1.00 76.36 205 THR A C 1
ATOM 1697 O O . THR A 1 224 ? 13.399 17.504 52.787 1.00 75.24 205 THR A O 1
ATOM 1701 N N . LYS A 1 225 ? 13.890 19.116 54.293 1.00 79.91 206 LYS A N 1
ATOM 1702 C CA . LYS A 1 225 ? 14.562 18.248 55.249 1.00 79.12 206 LYS A CA 1
ATOM 1703 C C . LYS A 1 225 ? 13.882 18.369 56.604 1.00 80.85 206 LYS A C 1
ATOM 1704 O O . LYS A 1 225 ? 13.545 19.473 57.045 1.00 84.56 206 LYS A O 1
ATOM 1710 N N . VAL A 1 226 ? 13.673 17.232 57.259 1.00 79.58 207 VAL A N 1
ATOM 1711 C CA . VAL A 1 226 ? 13.112 17.203 58.603 1.00 86.79 207 VAL A CA 1
ATOM 1712 C C . VAL A 1 226 ? 13.913 16.210 59.428 1.00 91.12 207 VAL A C 1
ATOM 1713 O O . VAL A 1 226 ? 14.104 15.061 59.013 1.00 92.10 207 VAL A O 1
ATOM 1717 N N . ASP A 1 227 ? 14.396 16.656 60.580 1.00 95.52 208 ASP A N 1
ATOM 1718 C CA . ASP A 1 227 ? 15.036 15.795 61.570 1.00 96.20 208 ASP A CA 1
ATOM 1719 C C . ASP A 1 227 ? 14.121 15.800 62.788 1.00 95.69 208 ASP A C 1
ATOM 1720 O O . ASP A 1 227 ? 14.051 16.794 63.514 1.00 103.21 208 ASP A O 1
ATOM 1725 N N . LYS A 1 228 ? 13.408 14.694 63.000 1.00 91.17 209 LYS A N 1
ATOM 1726 C CA . LYS A 1 228 ? 12.436 14.567 64.080 1.00 97.56 209 LYS A CA 1
ATOM 1727 C C . LYS A 1 228 ? 12.877 13.458 65.027 1.00 98.40 209 LYS A C 1
ATOM 1728 O O . LYS A 1 228 ? 13.021 12.302 64.614 1.00 96.63 209 LYS A O 1
ATOM 1734 N N . LYS A 1 229 ? 13.078 13.803 66.295 1.00 100.72 210 LYS A N 1
ATOM 1735 C CA . LYS A 1 229 ? 13.618 12.845 67.248 1.00 104.76 210 LYS A CA 1
ATOM 1736 C C . LYS A 1 229 ? 12.499 12.060 67.927 1.00 98.55 210 LYS A C 1
ATOM 1737 O O . LYS A 1 229 ? 11.403 12.578 68.163 1.00 99.13 210 LYS A O 1
ATOM 1743 N N . VAL A 1 230 ? 12.783 10.796 68.229 1.00 98.22 211 VAL A N 1
ATOM 1744 C CA . VAL A 1 230 ? 11.778 9.832 68.664 1.00 104.25 211 VAL A CA 1
ATOM 1745 C C . VAL A 1 230 ? 12.157 9.344 70.061 1.00 109.07 211 VAL A C 1
ATOM 1746 O O . VAL A 1 230 ? 13.218 8.733 70.245 1.00 112.42 211 VAL A O 1
ATOM 1750 N N . GLU A 1 231 ? 11.307 9.644 71.042 1.00 111.14 212 GLU A N 1
ATOM 1751 C CA . GLU A 1 231 ? 11.441 9.182 72.421 1.00 117.11 212 GLU A CA 1
ATOM 1752 C C . GLU A 1 231 ? 10.040 9.043 73.008 1.00 112.66 212 GLU A C 1
ATOM 1753 O O . GLU A 1 231 ? 9.084 9.609 72.467 1.00 106.63 212 GLU A O 1
ATOM 1759 N N . PRO A 1 232 ? 9.888 8.301 74.137 1.00 114.89 213 PRO A N 1
ATOM 1760 C CA . PRO A 1 232 ? 8.574 8.000 74.733 1.00 112.69 213 PRO A CA 1
ATOM 1761 C C . PRO A 1 232 ? 7.578 9.158 74.810 1.00 111.97 213 PRO A C 1
ATOM 1762 O O . PRO A 1 232 ? 7.909 10.214 75.340 1.00 114.40 213 PRO A O 1
ATOM 1766 N N . ASP B 2 1 ? -3.489 -12.901 22.217 1.00 70.80 1 ASP B N 1
ATOM 1767 C CA . ASP B 2 1 ? -2.055 -13.160 22.346 1.00 67.70 1 ASP B CA 1
ATOM 1768 C C . ASP B 2 1 ? -1.808 -14.402 23.197 1.00 66.45 1 ASP B C 1
ATOM 1769 O O . ASP B 2 1 ? -2.657 -14.797 23.998 1.00 65.92 1 ASP B O 1
ATOM 1774 N N . ILE B 2 2 ? -0.640 -15.021 23.024 1.00 60.82 2 ILE B N 1
ATOM 1775 C CA . ILE B 2 2 ? -0.326 -16.221 23.787 1.00 58.80 2 ILE B CA 1
ATOM 1776 C C . ILE B 2 2 ? -0.105 -15.860 25.250 1.00 55.86 2 ILE B C 1
ATOM 1777 O O . ILE B 2 2 ? 0.533 -14.849 25.577 1.00 50.03 2 ILE B O 1
ATOM 1782 N N . VAL B 2 3 ? -0.636 -16.690 26.141 1.00 51.62 3 VAL B N 1
ATOM 1783 C CA . VAL B 2 3 ? -0.480 -16.509 27.577 1.00 52.61 3 VAL B CA 1
ATOM 1784 C C . VAL B 2 3 ? 0.577 -17.489 28.070 1.00 50.35 3 VAL B C 1
ATOM 1785 O O . VAL B 2 3 ? 0.485 -18.695 27.809 1.00 48.79 3 VAL B O 1
ATOM 1789 N N . MET B 2 4 ? 1.592 -16.968 28.760 1.00 47.65 4 MET B N 1
ATOM 1790 C CA . MET B 2 4 ? 2.597 -17.779 29.436 1.00 46.72 4 MET B CA 1
ATOM 1791 C C . MET B 2 4 ? 2.280 -17.810 30.927 1.00 49.59 4 MET B C 1
ATOM 1792 O O . MET B 2 4 ? 2.154 -16.755 31.554 1.00 49.03 4 MET B O 1
ATOM 1797 N N . THR B 2 5 ? 2.166 -19.011 31.492 1.00 49.15 5 THR B N 1
ATOM 1798 C CA . THR B 2 5 ? 1.833 -19.191 32.905 1.00 50.74 5 THR B CA 1
ATOM 1799 C C . THR B 2 5 ? 2.997 -19.877 33.606 1.00 50.27 5 THR B C 1
ATOM 1800 O O . THR B 2 5 ? 3.278 -21.051 33.343 1.00 50.58 5 THR B O 1
ATOM 1804 N N . GLN B 2 6 ? 3.665 -19.155 34.500 1.00 49.79 6 GLN B N 1
ATOM 1805 C CA . GLN B 2 6 ? 4.760 -19.726 35.271 1.00 53.96 6 GLN B CA 1
ATOM 1806 C C . GLN B 2 6 ? 4.240 -20.308 36.578 1.00 56.10 6 GLN B C 1
ATOM 1807 O O . GLN B 2 6 ? 3.318 -19.762 37.188 1.00 57.39 6 GLN B O 1
ATOM 1813 N N . SER B 2 7 ? 4.852 -21.415 37.007 1.00 61.17 7 SER B N 1
ATOM 1814 C CA . SER B 2 7 ? 4.499 -22.083 38.246 1.00 66.71 7 SER B CA 1
ATOM 1815 C C . SER B 2 7 ? 5.750 -22.647 38.910 1.00 71.88 7 SER B C 1
ATOM 1816 O O . SER B 2 7 ? 6.628 -23.182 38.215 1.00 75.60 7 SER B O 1
ATOM 1819 N N . PRO B 2 8 ? 5.882 -22.519 40.247 1.00 64.85 8 PRO B N 1
ATOM 1820 C CA . PRO B 2 8 ? 4.993 -21.743 41.121 1.00 57.59 8 PRO B CA 1
ATOM 1821 C C . PRO B 2 8 ? 5.279 -20.250 40.992 1.00 55.67 8 PRO B C 1
ATOM 1822 O O . PRO B 2 8 ? 6.188 -19.887 40.257 1.00 58.30 8 PRO B O 1
ATOM 1826 N N . SER B 2 9 ? 4.519 -19.395 41.675 1.00 57.53 9 SER B N 1
ATOM 1827 C CA . SER B 2 9 ? 4.840 -17.971 41.650 1.00 57.45 9 SER B CA 1
ATOM 1828 C C . SER B 2 9 ? 5.955 -17.640 42.629 1.00 58.56 9 SER B C 1
ATOM 1829 O O . SER B 2 9 ? 6.768 -16.746 42.373 1.00 61.27 9 SER B O 1
ATOM 1832 N N . PHE B 2 10 ? 5.995 -18.340 43.760 1.00 58.50 10 PHE B N 1
ATOM 1833 C CA . PHE B 2 10 ? 7.002 -18.149 44.793 1.00 57.33 10 PHE B CA 1
ATOM 1834 C C . PHE B 2 10 ? 7.476 -19.511 45.257 1.00 57.84 10 PHE B C 1
ATOM 1835 O 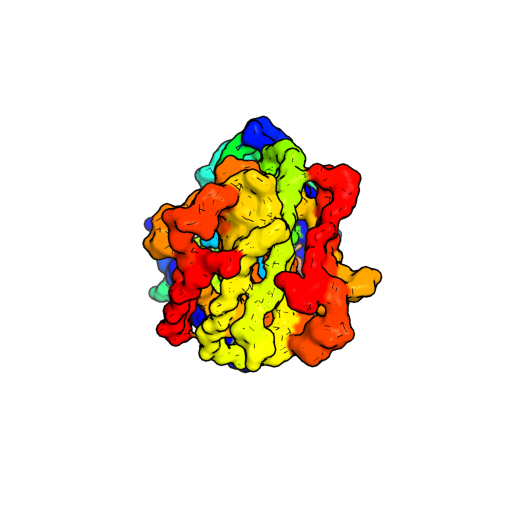O . PHE B 2 10 ? 6.668 -20.430 45.418 1.00 59.34 10 PHE B O 1
ATOM 1843 N N . LEU B 2 11 ? 8.782 -19.644 45.466 1.00 56.90 11 LEU B N 1
ATOM 1844 C CA . LEU B 2 11 ? 9.310 -20.863 46.056 1.00 65.00 11 LEU B CA 1
ATOM 1845 C C . LEU B 2 11 ? 10.570 -20.542 46.848 1.00 60.42 11 LEU B C 1
ATOM 1846 O O . LEU B 2 11 ? 11.316 -19.615 46.515 1.00 56.31 11 LEU B O 1
ATOM 1851 N N . SER B 2 12 ? 10.790 -21.318 47.905 1.00 59.30 12 SER B N 1
ATOM 1852 C CA . SER B 2 12 ? 11.946 -21.169 48.776 1.00 73.88 12 SER B CA 1
ATOM 1853 C C . SER B 2 12 ? 12.902 -22.337 48.582 1.00 68.75 12 SER B C 1
ATOM 1854 O O . SER B 2 12 ? 12.473 -23.473 48.349 1.00 62.65 12 SER B O 1
ATOM 1857 N N . ALA B 2 13 ? 14.197 -22.055 48.698 1.00 58.57 13 ALA B N 1
ATOM 1858 C CA . ALA B 2 13 ? 15.219 -23.085 48.587 1.00 66.06 13 ALA B CA 1
ATOM 1859 C C . ALA B 2 13 ? 16.451 -22.635 49.356 1.00 63.31 13 ALA B C 1
ATOM 1860 O O . ALA B 2 13 ? 16.576 -21.472 49.747 1.00 65.25 13 ALA B O 1
ATOM 1862 N N . SER B 2 14 ? 17.371 -23.574 49.560 1.00 60.03 14 SER B N 1
ATOM 1863 C CA . SER B 2 14 ? 18.624 -23.315 50.251 1.00 63.65 14 SER B CA 1
ATOM 1864 C C . SER B 2 14 ? 19.791 -23.495 49.290 1.00 63.26 14 SER B C 1
ATOM 1865 O O . SER B 2 14 ? 19.666 -24.141 48.246 1.00 60.61 14 SER B O 1
ATOM 1868 N N . VAL B 2 15 ? 20.935 -22.912 49.660 1.00 60.01 15 VAL B N 1
ATOM 1869 C CA . VAL B 2 15 ? 22.142 -23.070 48.858 1.00 58.45 15 VAL B CA 1
ATOM 1870 C C . VAL B 2 15 ? 22.458 -24.550 48.709 1.00 62.44 15 VAL B C 1
ATOM 1871 O O . VAL B 2 15 ? 22.492 -25.302 49.692 1.00 68.49 15 VAL B O 1
ATOM 1875 N N . GLY B 2 16 ? 22.663 -24.984 47.467 1.00 60.60 16 GLY B N 1
ATOM 1876 C CA . GLY B 2 16 ? 22.931 -26.371 47.165 1.00 61.39 16 GLY B CA 1
ATOM 1877 C C . GLY B 2 16 ? 21.727 -27.172 46.724 1.00 61.23 16 GLY B C 1
ATOM 1878 O O . GLY B 2 16 ? 21.897 -28.318 46.295 1.00 67.10 16 GLY B O 1
ATOM 1879 N N . ASP B 2 17 ? 20.522 -26.611 46.816 1.00 62.09 17 ASP B N 1
ATOM 1880 C CA . ASP B 2 17 ? 19.321 -27.302 46.370 1.00 66.40 17 ASP B CA 1
ATOM 1881 C C . ASP B 2 17 ? 19.263 -27.358 44.845 1.00 61.39 17 ASP B C 1
ATOM 1882 O O . ASP B 2 17 ? 19.869 -26.545 44.143 1.00 58.27 17 ASP B O 1
ATOM 1887 N N . ARG B 2 18 ? 18.506 -28.327 44.338 1.00 59.74 18 ARG B N 1
ATOM 1888 C CA . ARG B 2 18 ? 18.149 -28.388 42.927 1.00 61.22 18 ARG B CA 1
ATOM 1889 C C . ARG B 2 18 ? 16.741 -27.829 42.766 1.00 62.84 18 ARG B C 1
ATOM 1890 O O . ARG B 2 18 ? 15.816 -28.253 43.470 1.00 62.21 18 ARG B O 1
ATOM 1898 N N . VAL B 2 19 ? 16.590 -26.876 41.849 1.00 52.47 19 VAL B N 1
ATOM 1899 C CA . VAL B 2 19 ? 15.399 -26.041 41.737 1.00 63.60 19 VAL B CA 1
ATOM 1900 C C . VAL B 2 19 ? 14.849 -26.129 40.317 1.00 57.83 19 VAL B C 1
ATOM 1901 O O . VAL B 2 19 ? 15.603 -26.052 39.342 1.00 48.44 19 VAL B O 1
ATOM 1905 N N . THR B 2 20 ? 13.529 -26.271 40.208 1.00 55.54 20 THR B N 1
ATOM 1906 C CA . THR B 2 20 ? 12.844 -26.403 38.930 1.00 59.43 20 THR B CA 1
ATOM 1907 C C . THR B 2 20 ? 11.704 -25.399 38.874 1.00 61.66 20 THR B C 1
ATOM 1908 O O . THR B 2 20 ? 10.882 -25.333 39.795 1.00 72.65 20 THR B O 1
ATOM 1912 N N . ILE B 2 21 ? 11.668 -24.617 37.802 1.00 51.12 21 ILE B N 1
ATOM 1913 C CA . ILE B 2 21 ? 10.628 -23.633 37.537 1.00 58.41 21 ILE B CA 1
ATOM 1914 C C . ILE B 2 21 ? 9.991 -23.991 36.202 1.00 57.75 21 ILE B C 1
ATOM 1915 O O . ILE B 2 21 ? 10.699 -24.307 35.240 1.00 55.49 21 ILE B O 1
ATOM 1920 N N . THR B 2 22 ? 8.663 -23.957 36.140 1.00 54.69 22 THR B N 1
ATOM 1921 C CA . THR B 2 22 ? 7.958 -24.320 34.921 1.00 56.96 22 THR B CA 1
ATOM 1922 C C . THR B 2 22 ? 7.244 -23.119 34.312 1.00 51.29 22 THR B C 1
ATOM 1923 O O . THR B 2 22 ? 6.852 -22.176 35.004 1.00 53.83 22 THR B O 1
ATOM 1927 N N . CYS B 2 23 ? 7.077 -23.181 33.001 1.00 53.01 23 CYS B N 1
ATOM 1928 C CA . CYS B 2 23 ? 6.299 -22.221 32.235 1.00 55.75 23 CYS B CA 1
ATOM 1929 C C . CYS B 2 23 ? 5.418 -23.013 31.280 1.00 53.37 23 CYS B C 1
ATOM 1930 O O . CYS B 2 23 ? 5.844 -24.039 30.739 1.00 47.77 23 CYS B O 1
ATOM 1933 N N . ARG B 2 24 ? 4.182 -22.558 31.096 1.00 56.80 24 ARG B N 1
ATOM 1934 C CA . ARG B 2 24 ? 3.207 -23.260 30.269 1.00 59.25 24 ARG B CA 1
ATOM 1935 C C . ARG B 2 24 ? 2.574 -22.280 29.296 1.00 53.14 24 ARG B C 1
ATOM 1936 O O . ARG B 2 24 ? 2.100 -21.216 29.708 1.00 45.56 24 ARG B O 1
ATOM 1944 N N . ALA B 2 25 ? 2.569 -22.634 28.011 1.00 53.31 25 ALA B N 1
ATOM 1945 C CA . ALA B 2 25 ? 2.053 -21.766 26.959 1.00 52.58 25 ALA B CA 1
ATOM 1946 C C . ALA B 2 25 ? 0.615 -22.135 26.621 1.00 52.02 25 ALA B C 1
ATOM 1947 O O . ALA B 2 25 ? 0.251 -23.312 26.618 1.00 51.03 25 ALA B O 1
ATOM 1949 N N . SER B 2 26 ? -0.197 -21.120 26.319 1.00 50.54 26 SER B N 1
ATOM 1950 C CA . SER B 2 26 ? -1.590 -21.361 25.967 1.00 48.85 26 SER B CA 1
ATOM 1951 C C . SER B 2 26 ? -1.735 -22.076 24.629 1.00 61.01 26 SER B C 1
ATOM 1952 O O . SER B 2 26 ? -2.816 -22.600 24.334 1.00 60.90 26 SER B O 1
ATOM 1955 N N . GLN B 2 27 ? -0.685 -22.097 23.811 1.00 55.11 27 GLN B N 1
ATOM 1956 C CA . GLN B 2 27 ? -0.658 -22.899 22.596 1.00 56.63 27 GLN B CA 1
ATOM 1957 C C . GLN B 2 27 ? 0.801 -23.144 22.235 1.00 56.59 27 GLN B C 1
ATOM 1958 O O . GLN B 2 27 ? 1.710 -22.578 22.843 1.00 53.23 27 GLN B O 1
ATOM 1964 N N . GLY B 2 28 ? 1.016 -23.997 21.236 1.00 53.00 28 GLY B N 1
ATOM 1965 C CA . GLY B 2 28 ? 2.373 -24.408 20.914 1.00 50.81 28 GLY B CA 1
ATOM 1966 C C . GLY B 2 28 ? 3.218 -23.240 20.438 1.00 50.52 28 GLY B C 1
ATOM 1967 O O . GLY B 2 28 ? 2.753 -22.373 19.696 1.00 49.17 28 GLY B O 1
ATOM 1968 N N . ILE B 2 29 ? 4.476 -23.219 20.887 1.00 49.18 29 ILE B N 1
ATOM 1969 C CA . ILE B 2 29 ? 5.432 -22.173 20.535 1.00 47.85 29 ILE B CA 1
ATOM 1970 C C . ILE B 2 29 ? 6.751 -22.792 20.096 1.00 45.59 29 ILE B C 1
ATOM 1971 O O . ILE B 2 29 ? 7.784 -22.113 20.075 1.00 44.16 29 ILE B O 1
ATOM 1976 N N . ASP B 2 30 ? 6.724 -24.081 19.753 1.00 49.42 30 ASP B N 1
ATOM 1977 C CA . ASP B 2 30 ? 7.907 -24.867 19.367 1.00 54.70 30 ASP B CA 1
ATOM 1978 C C . ASP B 2 30 ? 8.975 -24.707 20.458 1.00 48.99 30 ASP B C 1
ATOM 1979 O O . ASP B 2 30 ? 8.689 -25.055 21.610 1.00 47.35 30 ASP B O 1
ATOM 1984 N N . ARG B 2 31 ? 10.176 -24.202 20.131 1.00 43.48 31 ARG B N 1
ATOM 1985 C CA . ARG B 2 31 ? 11.238 -23.978 21.113 1.00 43.67 31 ARG B CA 1
ATOM 1986 C C . ARG B 2 31 ? 11.571 -22.504 21.296 1.00 40.48 31 ARG B C 1
ATOM 1987 O O . ARG B 2 31 ? 12.623 -22.180 21.851 1.00 43.30 31 ARG B O 1
ATOM 1995 N N . TYR B 2 32 ? 10.714 -21.602 20.823 1.00 37.25 32 TYR B N 1
ATOM 1996 C CA . TYR B 2 32 ? 11.031 -20.172 20.824 1.00 37.90 32 TYR B CA 1
ATOM 1997 C C . TYR B 2 32 ? 10.683 -19.564 22.184 1.00 38.67 32 TYR B C 1
ATOM 1998 O O . TYR B 2 32 ? 9.752 -18.768 22.348 1.00 33.71 32 TYR B O 1
ATOM 2007 N N . LEU B 2 33 ? 11.453 -19.979 23.187 1.00 40.33 33 LEU B N 1
ATOM 2008 C CA . LEU B 2 33 ? 11.224 -19.544 24.552 1.00 34.00 33 LEU B CA 1
ATOM 2009 C C . LEU B 2 33 ? 12.551 -19.191 25.204 1.00 35.81 33 LEU B C 1
ATOM 2010 O O . LEU B 2 33 ? 13.533 -19.927 25.074 1.00 39.33 33 LEU B O 1
ATOM 2015 N N . ALA B 2 34 ? 12.570 -18.061 25.901 1.00 28.79 34 ALA B N 1
ATOM 2016 C CA . ALA B 2 34 ? 13.752 -17.559 26.582 1.00 29.18 34 ALA B CA 1
ATOM 2017 C C . ALA B 2 34 ? 13.444 -17.374 28.062 1.00 33.58 34 ALA B C 1
ATOM 2018 O O . ALA B 2 34 ? 12.293 -17.144 28.443 1.00 32.74 34 ALA B O 1
ATOM 2020 N N . TRP B 2 35 ? 14.488 -17.471 28.887 1.00 32.76 35 TRP B N 1
ATOM 2021 C CA . TRP B 2 35 ? 14.404 -17.299 30.333 1.00 32.13 35 TRP B CA 1
ATOM 2022 C C . TRP B 2 35 ? 15.273 -16.130 30.769 1.00 33.26 35 TRP B C 1
ATOM 2023 O O . TRP B 2 35 ? 16.388 -15.949 30.260 1.00 35.42 35 TRP B O 1
ATOM 2034 N N . TYR B 2 36 ? 14.767 -15.342 31.715 1.00 27.65 36 TYR B N 1
ATOM 2035 C CA . TYR B 2 36 ? 15.483 -14.179 32.224 1.00 24.08 36 TYR B CA 1
ATOM 2036 C C . TYR B 2 36 ? 15.554 -14.231 33.742 1.00 31.72 36 TYR B C 1
ATOM 2037 O O . TYR B 2 36 ? 14.708 -14.834 34.406 1.00 32.33 36 TYR B O 1
ATOM 2046 N N . GLN B 2 37 ? 16.579 -13.586 34.278 1.00 35.66 37 GLN B N 1
ATOM 2047 C CA . GLN B 2 37 ? 16.745 -13.387 35.705 1.00 37.81 37 GLN B CA 1
ATOM 2048 C C . GLN B 2 37 ? 16.705 -11.895 35.996 1.00 34.54 37 GLN B C 1
ATOM 2049 O O . GLN B 2 37 ? 17.300 -11.100 35.262 1.00 31.20 37 GLN B O 1
ATOM 2055 N N . GLN B 2 38 ? 15.998 -11.507 37.058 1.00 27.68 38 GLN B N 1
ATOM 2056 C CA . GLN B 2 38 ? 15.987 -10.111 37.464 1.00 29.19 38 GLN B CA 1
ATOM 2057 C C . GLN B 2 38 ? 16.082 -10.004 38.978 1.00 33.30 38 GLN B C 1
ATOM 2058 O O . GLN B 2 38 ? 15.345 -10.681 39.697 1.00 31.77 38 GLN B O 1
ATOM 2064 N N . LYS B 2 39 ? 16.986 -9.172 39.444 1.00 40.57 39 LYS B N 1
ATOM 2065 C CA . LYS B 2 39 ? 17.081 -8.777 40.839 1.00 41.35 39 LYS B CA 1
ATOM 2066 C C . LYS B 2 39 ? 16.568 -7.353 40.998 1.00 46.92 39 LYS B C 1
ATOM 2067 O O . LYS B 2 39 ? 16.650 -6.554 40.060 1.00 46.29 39 LYS B O 1
ATOM 2073 N N . PRO B 2 40 ? 16.015 -7.010 42.159 1.00 48.07 40 PRO B N 1
ATOM 2074 C CA . PRO B 2 40 ? 15.405 -5.682 42.314 1.00 44.13 40 PRO B CA 1
ATOM 2075 C C . PRO B 2 40 ? 16.403 -4.559 42.063 1.00 44.27 40 PRO B C 1
ATOM 2076 O O . PRO B 2 40 ? 17.564 -4.624 42.474 1.00 44.11 40 PRO B O 1
ATOM 2080 N N . GLY B 2 41 ? 15.939 -3.530 41.359 1.00 41.27 41 GLY B N 1
ATOM 2081 C CA . GLY B 2 41 ? 16.792 -2.408 41.025 1.00 47.24 41 GLY B CA 1
ATOM 2082 C C . GLY B 2 41 ? 17.682 -2.583 39.810 1.00 48.90 41 GLY B C 1
ATOM 2083 O O . GLY B 2 41 ? 18.522 -1.709 39.554 1.00 51.53 41 GLY B O 1
ATOM 2084 N N . SER B 2 42 ? 17.532 -3.666 39.044 1.00 42.28 42 SER B N 1
ATOM 2085 C CA . SER B 2 42 ? 18.400 -3.879 37.892 1.00 43.80 42 SER B CA 1
ATOM 2086 C C . SER B 2 42 ? 17.620 -4.473 36.725 1.00 37.58 42 SER B C 1
ATOM 2087 O O . SER B 2 42 ? 16.509 -4.993 36.878 1.00 32.74 42 SER B O 1
ATOM 2090 N N . ALA B 2 43 ? 18.242 -4.410 35.549 1.00 31.50 43 ALA B N 1
ATOM 2091 C CA . ALA B 2 43 ? 17.613 -4.877 34.330 1.00 26.12 43 ALA B CA 1
ATOM 2092 C C . ALA B 2 43 ? 17.586 -6.399 34.296 1.00 29.97 43 ALA B C 1
ATOM 2093 O O . ALA B 2 43 ? 18.411 -7.062 34.927 1.00 33.44 43 ALA B O 1
ATOM 2095 N N . PRO B 2 44 ? 16.645 -6.976 33.557 1.00 35.80 44 PRO B N 1
ATOM 2096 C CA . PRO B 2 44 ? 16.669 -8.427 33.337 1.00 36.90 44 PRO B CA 1
ATOM 2097 C C . PRO B 2 44 ? 17.961 -8.870 32.665 1.00 35.36 44 PRO B C 1
ATOM 2098 O O . PRO B 2 44 ? 18.659 -8.088 32.010 1.00 34.12 44 PRO B O 1
ATOM 2102 N N . LYS B 2 45 ? 18.283 -10.150 32.851 1.00 33.54 45 LYS B N 1
ATOM 2103 C CA . LYS B 2 45 ? 19.470 -10.767 32.269 1.00 36.42 45 LYS B CA 1
ATOM 2104 C C . LYS B 2 45 ? 19.043 -12.049 31.575 1.00 31.46 45 LYS B C 1
ATOM 2105 O O . LYS B 2 45 ? 18.405 -12.914 32.191 1.00 31.30 45 LYS B O 1
ATOM 2111 N N . LEU B 2 46 ? 19.382 -12.151 30.295 1.00 29.60 46 LEU B N 1
ATOM 2112 C CA . LEU B 2 46 ? 19.072 -13.323 29.492 1.00 29.95 46 LEU B CA 1
ATOM 2113 C C . LEU B 2 46 ? 19.875 -14.520 29.986 1.00 31.64 46 LEU B C 1
ATOM 2114 O O . LEU B 2 46 ? 21.104 -14.465 30.047 1.00 34.03 46 LEU B O 1
ATOM 2119 N N . LEU B 2 47 ? 19.198 -15.606 30.342 1.00 33.47 47 LEU B N 1
ATOM 2120 C CA . LEU B 2 47 ? 19.899 -16.807 30.783 1.00 30.36 47 LEU B CA 1
ATOM 2121 C C . LEU B 2 47 ? 19.943 -17.868 29.696 1.00 34.30 47 LEU B C 1
ATOM 2122 O O . LEU B 2 47 ? 20.984 -18.500 29.474 1.00 33.43 47 LEU B O 1
ATOM 2127 N N . ILE B 2 48 ? 18.808 -18.082 29.035 1.00 28.90 48 ILE B N 1
ATOM 2128 C CA . ILE B 2 48 ? 18.593 -19.214 28.147 1.00 30.54 48 ILE B CA 1
ATOM 2129 C C . ILE B 2 48 ? 17.716 -18.736 27.003 1.00 31.26 48 ILE B C 1
ATOM 2130 O O . ILE B 2 48 ? 16.827 -17.905 27.197 1.00 32.81 48 ILE B O 1
ATOM 2135 N N . TYR B 2 49 ? 17.983 -19.240 25.807 1.00 30.37 49 TYR B N 1
ATOM 2136 C CA . TYR B 2 49 ? 17.143 -18.948 24.658 1.00 32.38 49 TYR B CA 1
ATOM 2137 C C . TYR B 2 49 ? 17.025 -20.216 23.831 1.00 31.30 49 TYR B C 1
ATOM 2138 O O . TYR B 2 49 ? 17.788 -21.169 24.011 1.00 34.34 49 TYR B O 1
ATOM 2147 N N . ALA B 2 50 ? 16.038 -20.226 22.933 1.00 31.60 50 ALA B N 1
ATOM 2148 C CA . ALA B 2 50 ? 15.672 -21.432 22.182 1.00 36.33 50 ALA B CA 1
ATOM 2149 C C . ALA B 2 50 ? 15.368 -22.598 23.123 1.00 38.57 50 ALA B C 1
ATOM 2150 O O . ALA B 2 50 ? 15.557 -23.763 22.764 1.00 36.13 50 ALA B O 1
ATOM 2152 N N . ALA B 2 51 ? 14.911 -22.271 24.341 1.00 34.08 51 ALA B N 1
ATOM 2153 C CA . ALA B 2 51 ? 14.465 -23.212 25.370 1.00 35.25 51 ALA B CA 1
ATOM 2154 C C . ALA B 2 51 ? 15.604 -23.948 26.070 1.00 40.98 51 ALA B C 1
ATOM 2155 O O . ALA B 2 51 ? 15.482 -24.284 27.256 1.00 39.62 51 ALA B O 1
ATOM 2157 N N . SER B 2 52 ? 16.709 -24.212 25.367 1.00 40.85 52 SER B N 1
ATOM 2158 C CA . SER B 2 52 ? 17.767 -25.034 25.941 1.00 40.25 52 SER B CA 1
ATOM 2159 C C . SER B 2 52 ? 19.174 -24.483 25.762 1.00 38.16 52 SER B C 1
ATOM 2160 O O . SER B 2 52 ? 20.119 -25.118 26.239 1.00 43.73 52 SER B O 1
ATOM 2163 N N . THR B 2 53 ? 19.356 -23.349 25.091 1.00 34.25 53 THR B N 1
ATOM 2164 C CA . THR B 2 53 ? 20.687 -22.836 24.793 1.00 33.68 53 THR B CA 1
ATOM 2165 C C . THR B 2 53 ? 21.102 -21.809 25.837 1.00 34.81 53 THR B C 1
ATOM 2166 O O . THR B 2 53 ? 20.407 -20.805 26.050 1.00 30.31 53 THR B O 1
ATOM 2170 N N . LEU B 2 54 ? 22.257 -22.050 26.445 1.00 36.47 54 LEU B N 1
ATOM 2171 C CA . LEU B 2 54 ? 22.774 -21.224 27.521 1.00 40.63 54 LEU B CA 1
ATOM 2172 C C . LEU B 2 54 ? 23.468 -19.995 26.946 1.00 39.99 54 LEU B C 1
ATOM 2173 O O . LEU B 2 54 ? 24.449 -20.125 26.211 1.00 42.58 54 LEU B O 1
ATOM 2178 N N . GLN B 2 55 ? 22.977 -18.808 27.289 1.00 36.73 55 GLN B N 1
ATOM 2179 C CA . GLN B 2 55 ? 23.636 -17.582 26.861 1.00 32.16 55 GLN B CA 1
ATOM 2180 C C . GLN B 2 55 ? 25.059 -17.543 27.397 1.00 38.68 55 GLN B C 1
ATOM 2181 O O . GLN B 2 55 ? 25.331 -18.012 28.507 1.00 47.72 55 GLN B O 1
ATOM 2187 N N . SER B 2 56 ? 25.980 -17.005 26.597 1.00 36.89 56 SER B N 1
ATOM 2188 C CA . SER B 2 56 ? 27.376 -16.970 27.018 1.00 44.06 56 SER B CA 1
ATOM 2189 C C . SER B 2 56 ? 27.524 -16.192 28.323 1.00 43.16 56 SER B C 1
ATOM 2190 O O . SER B 2 56 ? 26.827 -15.201 28.559 1.00 43.65 56 SER B O 1
ATOM 2193 N N . GLY B 2 57 ? 28.439 -16.654 29.173 1.00 43.55 57 GLY B N 1
ATOM 2194 C CA . GLY B 2 57 ? 28.681 -16.044 30.462 1.00 46.31 57 GLY B CA 1
ATOM 2195 C C . GLY B 2 57 ? 27.770 -16.514 31.576 1.00 50.01 57 GLY B C 1
ATOM 2196 O O . GLY B 2 57 ? 28.070 -16.253 32.747 1.00 59.05 57 GLY B O 1
ATOM 2197 N N . VAL B 2 58 ? 26.676 -17.190 31.255 1.00 49.30 58 VAL B N 1
ATOM 2198 C CA . VAL B 2 58 ? 25.759 -17.696 32.277 1.00 52.03 58 VAL B CA 1
ATOM 2199 C C . VAL B 2 58 ? 26.325 -18.995 32.846 1.00 52.90 58 VAL B C 1
ATOM 2200 O O . VAL B 2 58 ? 26.710 -19.884 32.069 1.00 52.74 58 VAL B O 1
ATOM 2204 N N . PRO B 2 59 ? 26.404 -19.141 34.171 1.00 46.43 59 PRO B N 1
ATOM 2205 C CA . PRO B 2 59 ? 27.031 -20.339 34.748 1.00 44.60 59 PRO B CA 1
ATOM 2206 C C . PRO B 2 59 ? 26.326 -21.618 34.313 1.00 51.45 59 PRO B C 1
ATOM 2207 O O . PRO B 2 59 ? 25.106 -21.656 34.142 1.00 51.37 59 PRO B O 1
ATOM 2211 N N . SER B 2 60 ? 27.119 -22.679 34.139 1.00 55.96 60 SER B N 1
ATOM 2212 C CA . SER B 2 60 ? 26.622 -23.940 33.598 1.00 54.32 60 SER B CA 1
ATOM 2213 C C . SER B 2 60 ? 25.599 -24.633 34.494 1.00 62.23 60 SER B C 1
ATOM 2214 O O . SER B 2 60 ? 24.954 -25.582 34.036 1.00 65.94 60 SER B O 1
ATOM 2217 N N . ARG B 2 61 ? 25.440 -24.205 35.752 1.00 60.33 61 ARG B N 1
ATOM 2218 C CA . ARG B 2 61 ? 24.423 -24.806 36.611 1.00 51.22 61 ARG B CA 1
ATOM 2219 C C . ARG B 2 61 ? 23.002 -24.450 36.174 1.00 46.32 61 ARG B C 1
ATOM 2220 O O . ARG B 2 61 ? 22.061 -25.146 36.561 1.00 50.59 61 ARG B O 1
ATOM 2228 N N . PHE B 2 62 ? 22.823 -23.394 35.382 1.00 41.77 62 PHE B N 1
ATOM 2229 C CA . PHE B 2 62 ? 21.530 -23.112 34.771 1.00 43.95 62 PHE B CA 1
ATOM 2230 C C . PHE B 2 62 ? 21.342 -23.997 33.546 1.00 51.36 62 PHE B C 1
ATOM 2231 O O . PHE B 2 62 ? 22.282 -24.219 32.779 1.00 59.73 62 PHE B O 1
ATOM 2239 N N . SER B 2 63 ? 20.122 -24.500 33.361 1.00 48.35 63 SER B N 1
ATOM 2240 C CA . SER B 2 63 ? 19.808 -25.310 32.190 1.00 52.70 63 SER B CA 1
ATOM 2241 C C . SER B 2 63 ? 18.309 -25.249 31.937 1.00 53.75 63 SER B C 1
ATOM 2242 O O . SER B 2 63 ? 17.523 -25.020 32.861 1.00 57.54 63 SER B O 1
ATOM 2245 N N . GLY B 2 64 ? 17.923 -25.445 30.672 1.00 46.37 64 GLY B N 1
ATOM 2246 C CA . GLY B 2 64 ? 16.527 -25.379 30.292 1.00 35.79 64 GLY B CA 1
ATOM 2247 C C . GLY B 2 64 ? 16.164 -26.518 29.362 1.00 43.52 64 GLY B C 1
ATOM 2248 O O . GLY B 2 64 ? 17.023 -27.113 28.706 1.00 51.46 64 GLY B O 1
ATOM 2249 N N . SER B 2 65 ? 14.868 -26.822 29.316 1.00 41.52 65 SER B N 1
ATOM 2250 C CA . SER B 2 65 ? 14.372 -27.851 28.408 1.00 45.89 65 SER B CA 1
ATOM 2251 C C . SER B 2 65 ? 12.888 -27.619 28.153 1.00 45.77 65 SER B C 1
ATOM 2252 O O . SER B 2 65 ? 12.263 -26.731 28.744 1.00 39.65 65 SER B O 1
ATOM 2255 N N . GLY B 2 66 ? 12.325 -28.434 27.258 1.00 48.26 66 GLY B N 1
ATOM 2256 C CA . GLY B 2 66 ? 10.906 -28.385 26.965 1.00 47.21 66 GLY B CA 1
ATOM 2257 C C . GLY B 2 66 ? 10.617 -28.157 25.497 1.00 51.69 66 GLY B C 1
ATOM 2258 O O . GLY B 2 66 ? 11.485 -27.692 24.757 1.00 54.34 66 GLY B O 1
ATOM 2259 N N . SER B 2 67 ? 9.406 -28.482 25.056 1.00 56.26 67 SER B N 1
ATOM 2260 C CA . SER B 2 67 ? 9.040 -28.294 23.660 1.00 62.79 67 SER B CA 1
ATOM 2261 C C . SER B 2 67 ? 7.560 -27.961 23.579 1.00 59.93 67 SER B C 1
ATOM 2262 O O . SER B 2 67 ? 6.801 -28.185 24.526 1.00 53.58 67 SER B O 1
ATOM 2265 N N . GLU B 2 68 ? 7.163 -27.405 22.434 1.00 59.25 68 GLU B N 1
ATOM 2266 C CA . GLU B 2 68 ? 5.760 -27.129 22.146 1.00 58.23 68 GLU B CA 1
ATOM 2267 C C . GLU B 2 68 ? 5.132 -26.219 23.195 1.00 53.85 68 GLU B C 1
ATOM 2268 O O . GLU B 2 68 ? 5.034 -25.007 22.981 1.00 52.51 68 GLU B O 1
ATOM 2274 N N . THR B 2 69 ? 4.698 -26.781 24.331 1.00 50.34 69 THR B N 1
ATOM 2275 C CA . THR B 2 69 ? 3.931 -25.998 25.288 1.00 54.57 69 THR B CA 1
ATOM 2276 C C . THR B 2 69 ? 4.361 -26.135 26.749 1.00 52.91 69 THR B C 1
ATOM 2277 O O . THR B 2 69 ? 3.825 -25.408 27.592 1.00 53.60 69 THR B O 1
ATOM 2281 N N . ASP B 2 70 ? 5.327 -27.000 27.074 1.00 50.42 70 ASP B N 1
ATOM 2282 C CA . ASP B 2 70 ? 5.779 -27.195 28.453 1.00 50.52 70 ASP B CA 1
ATOM 2283 C C . ASP B 2 70 ? 7.285 -26.996 28.533 1.00 47.79 70 ASP B C 1
ATOM 2284 O O . ASP B 2 70 ? 8.038 -27.686 27.842 1.00 51.64 70 ASP B O 1
ATOM 2289 N N . PHE B 2 71 ? 7.725 -26.071 29.386 1.00 41.54 71 PHE B N 1
ATOM 2290 C CA . PHE B 2 71 ? 9.140 -25.745 29.495 1.00 44.42 71 PHE B CA 1
ATOM 2291 C C . PHE B 2 71 ? 9.524 -25.589 30.957 1.00 44.55 71 PHE B C 1
ATOM 2292 O O . PHE B 2 71 ? 8.737 -25.104 31.776 1.00 45.63 71 PHE B O 1
ATOM 2300 N N . THR B 2 72 ? 10.750 -25.994 31.283 1.00 44.83 72 THR B N 1
ATOM 2301 C CA . THR B 2 72 ? 11.270 -25.826 32.631 1.00 52.86 72 THR B CA 1
ATOM 2302 C C . THR B 2 72 ? 12.664 -25.213 32.589 1.00 49.19 72 THR B C 1
ATOM 2303 O O . THR B 2 72 ? 13.413 -25.381 31.623 1.00 45.51 72 THR B O 1
ATOM 2307 N N . LEU B 2 73 ? 12.997 -24.490 33.650 1.00 46.06 73 LEU B N 1
ATOM 2308 C CA . LEU B 2 73 ? 14.352 -24.024 33.906 1.00 43.14 73 LEU B CA 1
ATOM 2309 C C . LEU B 2 73 ? 14.855 -24.693 35.180 1.00 49.27 73 LEU B C 1
ATOM 2310 O O . LEU B 2 73 ? 14.146 -24.719 36.195 1.00 49.00 73 LEU B O 1
ATOM 2315 N N . THR B 2 74 ? 16.069 -25.232 35.129 1.00 47.71 74 THR B N 1
ATOM 2316 C CA . THR B 2 74 ? 16.651 -25.931 36.266 1.00 49.85 74 THR B CA 1
ATOM 2317 C C . THR B 2 74 ? 17.932 -25.239 36.715 1.00 51.20 74 THR B C 1
ATOM 2318 O O . THR B 2 74 ? 18.736 -24.794 35.889 1.00 45.81 74 THR B O 1
ATOM 2322 N N . ILE B 2 75 ? 18.100 -25.124 38.031 1.00 51.19 75 ILE B N 1
ATOM 2323 C CA . ILE B 2 75 ? 19.365 -24.736 38.644 1.00 47.48 75 ILE B CA 1
ATOM 2324 C C . ILE B 2 75 ? 19.846 -25.937 39.446 1.00 54.00 75 ILE B C 1
ATOM 2325 O O . ILE B 2 75 ? 19.207 -26.335 40.429 1.00 56.54 75 ILE B O 1
ATOM 2330 N N . SER B 2 76 ? 20.971 -26.520 39.026 1.00 51.75 76 SER B N 1
ATOM 2331 C CA . SER B 2 76 ? 21.394 -27.803 39.577 1.00 57.78 76 SER B CA 1
ATOM 2332 C C . SER B 2 76 ? 21.714 -27.697 41.067 1.00 65.31 76 SER B C 1
ATOM 2333 O O . SER B 2 76 ? 21.267 -28.526 41.870 1.00 69.27 76 SER B O 1
ATOM 2336 N N . SER B 2 77 ? 22.485 -26.682 41.458 1.00 62.74 77 SER B N 1
ATOM 2337 C CA . SER B 2 77 ? 22.833 -26.484 42.867 1.00 60.76 77 SER B CA 1
ATOM 2338 C C . SER B 2 77 ? 22.954 -24.987 43.112 1.00 56.02 77 SER B C 1
ATOM 2339 O O . SER B 2 77 ? 23.904 -24.359 42.637 1.00 57.88 77 SER B O 1
ATOM 2342 N N . LEU B 2 78 ? 22.008 -24.435 43.871 1.00 54.77 78 LEU B N 1
ATOM 2343 C CA . LEU B 2 78 ? 21.890 -22.994 44.064 1.00 57.22 78 LEU B CA 1
ATOM 2344 C C . LEU B 2 78 ? 23.145 -22.372 44.670 1.00 60.58 78 LEU B C 1
ATOM 2345 O O . LEU B 2 78 ? 23.836 -22.977 45.496 1.00 58.79 78 LEU B O 1
ATOM 2350 N N . GLN B 2 79 ? 23.405 -21.130 44.270 1.00 57.19 79 GLN B N 1
ATOM 2351 C CA . GLN B 2 79 ? 24.368 -20.223 44.873 1.00 54.55 79 GLN B CA 1
ATOM 2352 C C . GLN B 2 79 ? 23.627 -19.004 45.401 1.00 53.69 79 GLN B C 1
ATOM 2353 O O . GLN B 2 79 ? 22.506 -18.714 44.961 1.00 48.61 79 GLN B O 1
ATOM 2359 N N . PRO B 2 80 ? 24.211 -18.270 46.355 1.00 58.04 80 PRO B N 1
ATOM 2360 C CA . PRO B 2 80 ? 23.553 -17.043 46.842 1.00 56.26 80 PRO B CA 1
ATOM 2361 C C . PRO B 2 80 ? 23.210 -16.055 45.738 1.00 59.69 80 PRO B C 1
ATOM 2362 O O . PRO B 2 80 ? 22.212 -15.331 45.852 1.00 65.28 80 PRO B O 1
ATOM 2366 N N . ASP B 2 81 ? 23.994 -16.011 44.660 1.00 60.36 81 ASP B N 1
ATOM 2367 C CA . ASP B 2 81 ? 23.711 -15.099 43.558 1.00 58.21 81 ASP B CA 1
ATOM 2368 C C . ASP B 2 81 ? 22.419 -15.429 42.818 1.00 50.12 81 ASP B C 1
ATOM 2369 O O . ASP B 2 81 ? 21.951 -14.595 42.039 1.00 46.56 81 ASP B O 1
ATOM 2374 N N . ASP B 2 82 ? 21.818 -16.599 43.048 1.00 48.75 82 ASP B N 1
ATOM 2375 C CA . ASP B 2 82 ? 20.688 -17.042 42.236 1.00 49.01 82 ASP B CA 1
ATOM 2376 C C . ASP B 2 82 ? 19.323 -16.688 42.814 1.00 46.66 82 ASP B C 1
ATOM 2377 O O . ASP B 2 82 ? 18.314 -16.933 42.144 1.00 45.05 82 ASP B O 1
ATOM 2382 N N . PHE B 2 83 ? 19.256 -16.146 44.028 1.00 41.95 83 PHE B N 1
ATOM 2383 C CA . PHE B 2 83 ? 17.976 -15.728 44.590 1.00 42.50 83 PHE B CA 1
ATOM 2384 C C . PHE B 2 83 ? 17.503 -14.461 43.889 1.00 47.25 83 PHE B C 1
ATOM 2385 O O . PHE B 2 83 ? 18.151 -13.409 43.976 1.00 46.48 83 PHE B O 1
ATOM 2393 N N . ALA B 2 84 ? 16.372 -14.569 43.187 1.00 48.71 84 ALA B N 1
ATOM 2394 C CA . ALA B 2 84 ? 15.950 -13.562 42.224 1.00 41.23 84 ALA B CA 1
ATOM 2395 C C . ALA B 2 84 ? 14.574 -13.907 41.669 1.00 42.34 84 ALA B C 1
ATOM 2396 O O . ALA B 2 84 ? 13.976 -14.908 42.073 1.00 48.54 84 ALA B O 1
ATOM 2398 N N . THR B 2 85 ? 14.056 -13.097 40.747 1.00 34.30 85 THR B N 1
ATOM 2399 C CA . THR B 2 85 ? 12.821 -13.420 40.049 1.00 35.93 85 THR B CA 1
ATOM 2400 C C . THR B 2 85 ? 13.163 -13.866 38.632 1.00 37.85 85 THR B C 1
ATOM 2401 O O . THR B 2 85 ? 14.067 -13.307 37.999 1.00 38.40 85 THR B O 1
ATOM 2405 N N . TYR B 2 86 ? 12.462 -14.894 38.151 1.00 39.62 86 TYR B N 1
ATOM 2406 C CA . TYR B 2 86 ? 12.713 -15.497 36.844 1.00 38.53 86 TYR B CA 1
ATOM 2407 C C . TYR B 2 86 ? 11.475 -15.364 35.964 1.00 38.08 86 TYR B C 1
ATOM 2408 O O . TYR B 2 86 ? 10.359 -15.643 36.414 1.00 39.78 86 TYR B O 1
ATOM 2417 N N . TYR B 2 87 ? 11.680 -14.947 34.711 1.00 36.15 87 TYR B N 1
ATOM 2418 C CA . TYR B 2 87 ? 10.610 -14.746 33.734 1.00 36.03 87 TYR B CA 1
ATOM 2419 C C . TYR B 2 87 ? 10.853 -15.613 32.506 1.00 34.97 87 TYR B C 1
ATOM 2420 O O . TYR B 2 87 ? 11.967 -15.630 31.975 1.00 33.39 87 TYR B O 1
ATOM 2429 N N . CYS B 2 88 ? 9.819 -16.307 32.030 1.00 38.94 88 CYS B N 1
ATOM 2430 C CA . CYS B 2 88 ? 9.918 -16.850 30.679 1.00 32.68 88 CYS B CA 1
ATOM 2431 C C . CYS B 2 88 ? 9.355 -15.835 29.681 1.00 33.40 88 CYS B C 1
ATOM 2432 O O . CYS B 2 88 ? 8.631 -14.904 30.043 1.00 33.55 88 CYS B O 1
ATOM 2435 N N . GLN B 2 89 ? 9.707 -16.021 28.410 1.00 34.92 89 GLN B N 1
ATOM 2436 C CA . GLN B 2 89 ? 9.282 -15.110 27.352 1.00 31.96 89 GLN B CA 1
ATOM 2437 C C . GLN B 2 89 ? 9.129 -15.917 26.072 1.00 34.79 89 GLN B C 1
ATOM 2438 O O . GLN B 2 89 ? 10.083 -16.582 25.660 1.00 28.28 89 GLN B O 1
ATOM 2444 N N . GLN B 2 90 ? 7.937 -15.904 25.468 1.00 26.51 90 GLN B N 1
ATOM 2445 C CA . GLN B 2 90 ? 7.736 -16.575 24.188 1.00 28.67 90 GLN B CA 1
ATOM 2446 C C . GLN B 2 90 ? 7.899 -15.569 23.053 1.00 29.55 90 GLN B C 1
ATOM 2447 O O . GLN B 2 90 ? 7.454 -14.423 23.153 1.00 30.80 90 GLN B O 1
ATOM 2453 N N . LEU B 2 91 ? 8.548 -16.003 21.975 1.00 25.31 91 LEU B N 1
ATOM 2454 C CA . LEU B 2 91 ? 8.770 -15.164 20.804 1.00 26.25 91 LEU B CA 1
ATOM 2455 C C . LEU B 2 91 ? 8.280 -15.832 19.525 1.00 34.45 91 LEU B C 1
ATOM 2456 O O . LEU B 2 91 ? 8.605 -15.370 18.427 1.00 32.50 91 LEU B O 1
ATOM 2461 N N . SER B 2 92 ? 7.503 -16.903 19.649 1.00 35.56 92 SER B N 1
ATOM 2462 C CA . SER B 2 92 ? 7.023 -17.646 18.491 1.00 31.33 92 SER B CA 1
ATOM 2463 C C . SER B 2 92 ? 6.145 -16.774 17.606 1.00 34.74 92 SER B C 1
ATOM 2464 O O . SER B 2 92 ? 6.217 -16.862 16.375 1.00 43.07 92 SER B O 1
ATOM 2467 N N . THR B 2 93 ? 5.347 -15.889 18.211 1.00 33.30 93 THR B N 1
ATOM 2468 C CA . THR B 2 93 ? 4.453 -15.002 17.481 1.00 29.84 93 THR B CA 1
ATOM 2469 C C . THR B 2 93 ? 5.125 -13.700 17.057 1.00 26.23 93 THR B C 1
ATOM 2470 O O . THR B 2 93 ? 4.427 -12.709 16.796 1.00 22.99 93 THR B O 1
ATOM 2474 N N . TYR B 2 94 ? 6.455 -13.672 17.004 1.00 23.83 94 TYR B N 1
ATOM 2475 C CA . TYR B 2 94 ? 7.202 -12.478 16.625 1.00 28.41 94 TYR B CA 1
ATOM 2476 C C . TYR B 2 94 ? 6.556 -11.843 15.401 1.00 27.88 94 TYR B C 1
ATOM 2477 O O . TYR B 2 94 ? 6.183 -12.566 14.469 1.00 28.53 94 TYR B O 1
ATOM 2486 N N . PRO B 2 95 ? 6.378 -10.510 15.363 1.00 26.58 95 PRO B N 1
ATOM 2487 C CA . PRO B 2 95 ? 6.820 -9.481 16.311 1.00 26.88 95 PRO B CA 1
ATOM 2488 C C . PRO B 2 95 ? 5.881 -9.201 17.486 1.00 31.43 95 PRO B C 1
ATOM 2489 O O . PRO B 2 95 ? 5.934 -8.099 18.033 1.00 35.64 95 PRO B O 1
ATOM 2493 N N . THR B 2 96 A 5.030 -10.151 17.863 1.00 35.58 95 THR B N 1
ATOM 2494 C CA . THR B 2 96 A 4.282 -10.062 19.112 1.00 36.13 95 THR B CA 1
ATOM 2495 C C . THR B 2 96 A 4.945 -10.978 20.133 1.00 32.37 95 THR B C 1
ATOM 2496 O O . THR B 2 96 A 5.037 -12.190 19.910 1.00 30.54 95 THR B O 1
ATOM 2500 N N . ILE B 2 97 ? 5.400 -10.392 21.245 1.00 31.67 96 ILE B N 1
ATOM 2501 C CA . ILE B 2 97 ? 6.154 -11.072 22.296 1.00 32.59 96 ILE B CA 1
ATOM 2502 C C . ILE B 2 97 ? 5.372 -10.964 23.605 1.00 33.31 96 ILE B C 1
ATOM 2503 O O . ILE B 2 97 ? 4.785 -9.919 23.905 1.00 35.62 96 ILE B O 1
ATOM 2508 N N . THR B 2 98 ? 5.350 -12.043 24.381 1.00 35.36 97 THR B N 1
ATOM 2509 C CA . THR B 2 98 ? 4.680 -12.014 25.671 1.00 30.85 97 THR B CA 1
ATOM 2510 C C . THR B 2 98 ? 5.565 -12.696 26.701 1.00 33.72 97 THR B C 1
ATOM 2511 O O . THR B 2 98 ? 6.330 -13.608 26.375 1.00 30.72 97 THR B O 1
ATOM 2515 N N . PHE B 2 99 ? 5.456 -12.229 27.947 1.00 36.42 98 PHE B N 1
ATOM 2516 C CA . PHE B 2 99 ? 6.209 -12.732 29.087 1.00 31.88 98 PHE B CA 1
ATOM 2517 C C . PHE B 2 99 ? 5.317 -13.550 30.013 1.00 33.42 98 PHE B C 1
ATOM 2518 O O . PHE B 2 99 ? 4.117 -13.296 30.127 1.00 28.63 98 PHE B O 1
ATOM 2526 N N . GLY B 2 100 ? 5.924 -14.502 30.712 1.00 35.74 99 GLY B N 1
ATOM 2527 C CA . GLY B 2 100 ? 5.297 -15.052 31.891 1.00 40.29 99 GLY B CA 1
ATOM 2528 C C . GLY B 2 100 ? 5.272 -14.038 33.027 1.00 39.96 99 GLY B C 1
ATOM 2529 O O . GLY B 2 100 ? 5.918 -12.989 32.995 1.00 36.12 99 GLY B O 1
ATOM 2530 N N . GLN B 2 101 ? 4.508 -14.365 34.062 1.00 36.17 100 GLN B N 1
ATOM 2531 C CA . GLN B 2 101 ? 4.295 -13.432 35.160 1.00 40.21 100 GLN B CA 1
ATOM 2532 C C . GLN B 2 101 ? 5.402 -13.463 36.210 1.00 36.23 100 GLN B C 1
ATOM 2533 O O . GLN B 2 101 ? 5.412 -12.601 37.099 1.00 38.30 100 GLN B O 1
ATOM 2539 N N . GLY B 2 102 ? 6.307 -14.427 36.145 1.00 32.64 101 GLY B N 1
ATOM 2540 C CA . GLY B 2 102 ? 7.484 -14.434 36.988 1.00 38.34 101 GLY B CA 1
ATOM 2541 C C . GLY B 2 102 ? 7.386 -15.415 38.146 1.00 43.84 101 GLY B C 1
ATOM 2542 O O . GLY B 2 102 ? 6.299 -15.739 38.642 1.00 43.62 101 GLY B O 1
ATOM 2543 N N . THR B 2 103 ? 8.549 -15.890 38.591 1.00 43.70 102 THR B N 1
ATOM 2544 C CA . THR B 2 103 ? 8.663 -16.788 39.734 1.00 45.64 102 THR B CA 1
ATOM 2545 C C . THR B 2 103 ? 9.763 -16.269 40.642 1.00 44.97 102 THR B C 1
ATOM 2546 O O . THR B 2 103 ? 10.922 -16.191 40.222 1.00 46.53 102 THR B O 1
ATOM 2550 N N . ARG B 2 104 ? 9.411 -15.918 41.879 1.00 41.90 103 ARG B N 1
ATOM 2551 C CA . ARG B 2 104 ? 10.398 -15.419 42.827 1.00 43.51 103 ARG B CA 1
ATOM 2552 C C . ARG B 2 104 ? 10.984 -16.567 43.638 1.00 40.86 103 ARG B C 1
ATOM 2553 O O . ARG B 2 104 ? 10.250 -17.366 44.227 1.00 44.71 103 ARG B O 1
ATOM 2561 N N . LEU B 2 105 ? 12.310 -16.642 43.659 1.00 42.58 104 LEU B N 1
ATOM 2562 C CA . LEU B 2 105 ? 13.048 -17.667 44.380 1.00 44.07 104 LEU B CA 1
ATOM 2563 C C . LEU B 2 105 ? 13.661 -17.020 45.615 1.00 44.33 104 LEU B C 1
ATOM 2564 O O . LEU B 2 105 ? 14.431 -16.062 45.497 1.00 46.62 104 LEU B O 1
ATOM 2569 N N . GLU B 2 106 ? 13.318 -17.539 46.788 1.00 45.08 105 GLU B N 1
ATOM 2570 C CA . GLU B 2 106 ? 13.698 -16.936 48.054 1.00 51.90 105 GLU B CA 1
ATOM 2571 C C . GLU B 2 106 ? 14.477 -17.932 48.906 1.00 55.50 105 GLU B C 1
ATOM 2572 O O . GLU B 2 106 ? 14.426 -19.145 48.687 1.00 59.03 105 GLU B O 1
ATOM 2578 N N . ILE B 2 107 ? 15.197 -17.400 49.894 1.00 55.59 106 ILE B N 1
ATOM 2579 C CA . ILE B 2 107 ? 16.026 -18.207 50.784 1.00 57.67 106 ILE B CA 1
ATOM 2580 C C . ILE B 2 107 ? 15.153 -18.822 51.867 1.00 57.06 106 ILE B C 1
ATOM 2581 O O . ILE B 2 107 ? 14.427 -18.112 52.571 1.00 58.49 106 ILE B O 1
ATOM 2586 N N . LYS B 2 108 ? 15.238 -20.139 52.022 1.00 55.30 107 LYS B N 1
ATOM 2587 C CA . LYS B 2 108 ? 14.506 -20.821 53.080 1.00 56.50 107 LYS B CA 1
ATOM 2588 C C . LYS B 2 108 ? 15.306 -20.803 54.378 1.00 56.92 107 LYS B C 1
ATOM 2589 O O . LYS B 2 108 ? 16.539 -20.863 54.375 1.00 56.21 107 LYS B O 1
ATOM 2595 N N . ARG B 2 109 ? 14.583 -20.706 55.492 1.00 56.67 108 ARG B N 1
ATOM 2596 C CA . ARG B 2 109 ? 15.162 -20.762 56.830 1.00 55.50 108 ARG B CA 1
ATOM 2597 C C . ARG B 2 109 ? 14.089 -21.279 57.783 1.00 60.42 108 ARG B C 1
ATOM 2598 O O . ARG B 2 109 ? 12.990 -21.657 57.364 1.00 61.24 108 ARG B O 1
ATOM 2606 N N . THR B 2 110 ? 14.399 -21.294 59.074 1.00 66.66 109 THR B N 1
ATOM 2607 C CA . THR B 2 110 ? 13.446 -21.833 60.029 1.00 63.34 109 THR B CA 1
ATOM 2608 C C . THR B 2 110 ? 12.347 -20.819 60.334 1.00 61.96 109 THR B C 1
ATOM 2609 O O . THR B 2 110 ? 12.512 -19.608 60.166 1.00 60.49 109 THR B O 1
ATOM 2613 N N . VAL B 2 111 ? 11.203 -21.345 60.774 1.00 66.48 110 VAL B N 1
ATOM 2614 C CA . VAL B 2 111 ? 10.065 -20.510 61.134 1.00 69.23 110 VAL B CA 1
ATOM 2615 C C . VAL B 2 111 ? 10.477 -19.509 62.203 1.00 75.30 110 VAL B C 1
ATOM 2616 O O . VAL B 2 111 ? 11.105 -19.867 63.205 1.00 78.98 110 VAL B O 1
ATOM 2620 N N . ALA B 2 112 ? 10.142 -18.238 61.982 1.00 75.21 111 ALA B N 1
ATOM 2621 C CA . ALA B 2 112 ? 10.467 -17.160 62.907 1.00 69.38 111 ALA B CA 1
ATOM 2622 C C . ALA B 2 112 ? 9.198 -16.376 63.193 1.00 65.23 111 ALA B C 1
ATOM 2623 O O . ALA B 2 112 ? 8.569 -15.848 62.270 1.00 69.59 111 ALA B O 1
ATOM 2625 N N . ALA B 2 113 ? 8.828 -16.300 64.461 1.00 64.21 112 ALA B N 1
ATOM 2626 C CA . ALA B 2 113 ? 7.605 -15.614 64.835 1.00 64.25 112 ALA B CA 1
ATOM 2627 C C . ALA B 2 113 ? 7.788 -14.100 64.735 1.00 67.01 112 ALA B C 1
ATOM 2628 O O . ALA B 2 113 ? 8.833 -13.567 65.131 1.00 65.44 112 ALA B O 1
ATOM 2630 N N . PRO B 2 114 ? 6.796 -13.380 64.216 1.00 64.36 113 PRO B N 1
ATOM 2631 C CA . PRO B 2 114 ? 6.892 -11.915 64.187 1.00 65.15 113 PRO B CA 1
ATOM 2632 C C . PRO B 2 114 ? 6.761 -11.336 65.585 1.00 76.46 113 PRO B C 1
ATOM 2633 O O . PRO B 2 114 ? 5.846 -11.689 66.332 1.00 74.81 113 PRO B O 1
ATOM 2637 N N . SER B 2 115 ? 7.686 -10.447 65.939 1.00 86.19 114 SER B N 1
ATOM 2638 C CA . SER B 2 115 ? 7.505 -9.613 67.123 1.00 89.86 114 SER B CA 1
ATOM 2639 C C . SER B 2 115 ? 6.628 -8.435 66.718 1.00 91.01 114 SER B C 1
ATOM 2640 O O . SER B 2 115 ? 7.014 -7.631 65.863 1.00 87.13 114 SER B O 1
ATOM 2643 N N . VAL B 2 116 ? 5.437 -8.346 67.306 1.00 85.50 115 VAL B N 1
ATOM 2644 C CA . VAL B 2 116 ? 4.392 -7.447 66.829 1.00 86.81 115 VAL B CA 1
ATOM 2645 C C . VAL B 2 116 ? 4.306 -6.236 67.745 1.00 89.79 115 VAL B C 1
ATOM 2646 O O . VAL B 2 116 ? 4.252 -6.373 68.972 1.00 92.97 115 VAL B O 1
ATOM 2650 N N . PHE B 2 117 ? 4.296 -5.049 67.145 1.00 94.96 116 PHE B N 1
ATOM 2651 C CA . PHE B 2 117 ? 4.165 -3.789 67.858 1.00 95.22 116 PHE B CA 1
ATOM 2652 C C . PHE B 2 117 ? 3.069 -2.965 67.203 1.00 94.42 116 PHE B C 1
ATOM 2653 O O . PHE B 2 117 ? 2.824 -3.072 65.998 1.00 90.62 116 PHE B O 1
ATOM 2661 N N . ILE B 2 118 ? 2.414 -2.134 68.004 1.00 96.86 117 ILE B N 1
ATOM 2662 C CA . ILE B 2 118 ? 1.397 -1.214 67.517 1.00 98.65 117 ILE B CA 1
ATOM 2663 C C . ILE B 2 118 ? 1.760 0.183 67.994 1.00 99.98 117 ILE B C 1
ATOM 2664 O O . ILE B 2 118 ? 2.309 0.357 69.088 1.00 101.60 117 ILE B O 1
ATOM 2669 N N . PHE B 2 119 ? 1.468 1.179 67.162 1.00 100.41 118 PHE B N 1
ATOM 2670 C CA . PHE B 2 119 ? 1.804 2.556 67.470 1.00 104.40 118 PHE B CA 1
ATOM 2671 C C . PHE B 2 119 ? 0.555 3.420 67.335 1.00 110.90 118 PHE B C 1
ATOM 2672 O O . PHE B 2 119 ? -0.159 3.323 66.321 1.00 103.34 118 PHE B O 1
ATOM 2680 N N . PRO B 2 120 ? 0.257 4.262 68.318 1.00 107.81 119 PRO B N 1
ATOM 2681 C CA . PRO B 2 120 ? -0.910 5.136 68.219 1.00 111.33 119 PRO B CA 1
ATOM 2682 C C . PRO B 2 120 ? -0.602 6.359 67.375 1.00 109.80 119 PRO B C 1
ATOM 2683 O O . PRO B 2 120 ? 0.566 6.753 67.229 1.00 107.06 119 PRO B O 1
ATOM 2687 N N . PRO B 2 121 ? -1.621 6.984 66.791 1.00 111.77 120 PRO B N 1
ATOM 2688 C CA . PRO B 2 121 ? -1.383 8.216 66.032 1.00 110.88 120 PRO B CA 1
ATOM 2689 C C . PRO B 2 121 ? -0.825 9.309 66.933 1.00 121.82 120 PRO B C 1
ATOM 2690 O O . PRO B 2 121 ? -1.392 9.621 67.984 1.00 116.85 120 PRO B O 1
ATOM 2694 N N . SER B 2 122 ? 0.314 9.867 66.529 1.00 114.59 121 SER B N 1
ATOM 2695 C CA . SER B 2 122 ? 0.830 11.060 67.186 1.00 118.42 121 SER B CA 1
ATOM 2696 C C . SER B 2 122 ? -0.071 12.246 66.874 1.00 123.56 121 SER B C 1
ATOM 2697 O O . SER B 2 122 ? -0.567 12.399 65.754 1.00 127.47 121 SER B O 1
ATOM 2700 N N . ASP B 2 123 ? -0.283 13.094 67.872 1.00 126.62 122 ASP B N 1
ATOM 2701 C CA . ASP B 2 123 ? -1.352 14.077 67.773 1.00 128.58 122 ASP B CA 1
ATOM 2702 C C . ASP B 2 123 ? -0.927 15.376 67.098 1.00 124.02 122 ASP B C 1
ATOM 2703 O O . ASP B 2 123 ? -1.770 16.262 66.902 1.00 124.46 122 ASP B O 1
ATOM 2708 N N . GLU B 2 124 ? 0.343 15.496 66.700 1.00 117.91 123 GLU B N 1
ATOM 2709 C CA . GLU B 2 124 ? 0.674 16.423 65.623 1.00 124.70 123 GLU B CA 1
ATOM 2710 C C . GLU B 2 124 ? -0.126 16.089 64.370 1.00 120.62 123 GLU B C 1
ATOM 2711 O O . GLU B 2 124 ? -0.635 16.983 63.682 1.00 116.83 123 GLU B O 1
ATOM 2717 N N . GLN B 2 125 ? -0.240 14.796 64.062 1.00 113.12 124 GLN B N 1
ATOM 2718 C CA . GLN B 2 125 ? -1.070 14.345 62.952 1.00 118.23 124 GLN B CA 1
ATOM 2719 C C . GLN B 2 125 ? -2.555 14.526 63.253 1.00 119.94 124 GLN B C 1
ATOM 2720 O O . GLN B 2 125 ? -3.352 14.736 62.331 1.00 120.00 124 GLN B O 1
ATOM 2726 N N . LEU B 2 126 ? -2.938 14.463 64.532 1.00 122.05 125 LEU B N 1
ATOM 2727 C CA . LEU B 2 126 ? -4.337 14.651 64.913 1.00 129.13 125 LEU B CA 1
ATOM 2728 C C . LEU B 2 126 ? -4.839 16.033 64.512 1.00 132.84 125 LEU B C 1
ATOM 2729 O O . LEU B 2 126 ? -5.933 16.166 63.950 1.00 134.82 125 LEU B O 1
ATOM 2734 N N . LYS B 2 127 ? -4.043 17.074 64.769 1.00 132.46 126 LYS B N 1
ATOM 2735 C CA . LYS B 2 127 ? -4.446 18.449 64.491 1.00 134.52 126 LYS B CA 1
ATOM 2736 C C . LYS B 2 127 ? -4.638 18.731 63.006 1.00 133.94 126 LYS B C 1
ATOM 2737 O O . LYS B 2 127 ? -5.026 19.855 62.662 1.00 138.60 126 LYS B O 1
ATOM 2743 N N . SER B 2 128 ? -4.398 17.754 62.125 1.00 126.32 127 SER B N 1
ATOM 2744 C CA . SER B 2 128 ? -4.469 17.966 60.684 1.00 124.42 127 SER B CA 1
ATOM 2745 C C . SER B 2 128 ? -5.565 17.137 60.018 1.00 127.47 127 SER B C 1
ATOM 2746 O O . SER B 2 128 ? -5.508 16.907 58.805 1.00 126.69 127 SER B O 1
ATOM 2749 N N . GLY B 2 129 ? -6.549 16.663 60.783 1.00 130.17 128 GLY B N 1
ATOM 2750 C CA . GLY B 2 129 ? -7.774 16.137 60.216 1.00 134.06 128 GLY B CA 1
ATOM 2751 C C . GLY B 2 129 ? -7.813 14.648 59.931 1.00 132.85 128 GLY B C 1
ATOM 2752 O O . GLY B 2 129 ? -8.896 14.126 59.636 1.00 135.18 128 GLY B O 1
ATOM 2753 N N . THR B 2 130 ? -6.685 13.942 59.989 1.00 128.99 129 THR B N 1
ATOM 2754 C CA . THR B 2 130 ? -6.678 12.508 59.727 1.00 126.56 129 THR B CA 1
ATOM 2755 C C . THR B 2 130 ? -5.818 11.797 60.763 1.00 120.40 129 THR B C 1
ATOM 2756 O O . THR B 2 130 ? -4.892 12.379 61.332 1.00 118.78 129 THR B O 1
ATOM 2760 N N . ALA B 2 131 ? -6.137 10.526 61.000 1.00 118.15 130 ALA B N 1
ATOM 2761 C CA . ALA B 2 131 ? -5.395 9.691 61.934 1.00 118.61 130 ALA B CA 1
ATOM 2762 C C . ALA B 2 131 ? -4.949 8.413 61.240 1.00 112.28 130 ALA B C 1
ATOM 2763 O O . ALA B 2 131 ? -5.708 7.815 60.472 1.00 112.75 130 ALA B O 1
ATOM 2765 N N . SER B 2 132 ? -3.714 7.998 61.519 1.00 108.60 131 SER B N 1
ATOM 2766 C CA . SER B 2 132 ? -3.157 6.763 60.979 1.00 109.76 131 SER B CA 1
ATOM 2767 C C . SER B 2 132 ? -2.644 5.916 62.131 1.00 104.27 131 SER B C 1
ATOM 2768 O O . SER B 2 132 ? -1.812 6.375 62.923 1.00 103.90 131 SER B O 1
ATOM 2771 N N . VAL B 2 133 ? -3.141 4.689 62.226 1.00 104.56 132 VAL B N 1
ATOM 2772 C CA . VAL B 2 133 ? -2.619 3.697 63.155 1.00 103.78 132 VAL B CA 1
ATOM 2773 C C . VAL B 2 133 ? -1.694 2.773 62.383 1.00 98.98 132 VAL B C 1
ATOM 2774 O O . VAL B 2 133 ? -1.997 2.379 61.249 1.00 97.50 132 VAL B O 1
ATOM 2778 N N . VAL B 2 134 ? -0.561 2.432 62.987 1.00 96.80 133 VAL B N 1
ATOM 2779 C CA . VAL B 2 134 ? 0.440 1.589 62.349 1.00 98.67 133 VAL B CA 1
ATOM 2780 C C . VAL B 2 134 ? 0.670 0.364 63.222 1.00 101.25 133 VAL B C 1
ATOM 2781 O O . VAL B 2 134 ? 0.788 0.477 64.447 1.00 94.59 133 VAL B O 1
ATOM 2785 N N . CYS B 2 135 ? 0.705 -0.803 62.587 1.00 97.18 134 CYS B N 1
ATOM 2786 C CA . CYS B 2 135 ? 1.054 -2.058 63.230 1.00 94.77 134 CYS B CA 1
ATOM 2787 C C . CYS B 2 135 ? 2.308 -2.597 62.563 1.00 89.74 134 CYS B C 1
ATOM 2788 O O . CYS B 2 135 ? 2.403 -2.602 61.331 1.00 88.44 134 CYS B O 1
ATOM 2791 N N . LEU B 2 136 ? 3.265 -3.041 63.369 1.00 88.99 135 LEU B N 1
ATOM 2792 C CA . LEU B 2 136 ? 4.542 -3.530 62.868 1.00 85.65 135 LEU B CA 1
ATOM 2793 C C . LEU B 2 136 ? 4.690 -5.007 63.204 1.00 84.09 135 LEU B C 1
ATOM 2794 O O . LEU B 2 136 ? 4.445 -5.416 64.344 1.00 82.21 135 LEU B O 1
ATOM 2799 N N . LEU B 2 137 ? 5.078 -5.797 62.205 1.00 76.59 136 LEU B N 1
ATOM 2800 C CA . LEU B 2 137 ? 5.411 -7.210 62.356 1.00 75.42 136 LEU B CA 1
ATOM 2801 C C . LEU B 2 137 ? 6.880 -7.355 61.982 1.00 76.30 136 LEU B C 1
ATOM 2802 O O . LEU B 2 137 ? 7.235 -7.268 60.798 1.00 69.49 136 LEU B O 1
ATOM 2807 N N . ASN B 2 138 ? 7.732 -7.574 62.977 1.00 72.45 137 ASN B N 1
ATOM 2808 C CA . ASN B 2 138 ? 9.174 -7.475 62.796 1.00 76.73 137 ASN B CA 1
ATOM 2809 C C . ASN B 2 138 ? 9.810 -8.852 62.667 1.00 73.25 137 ASN B C 1
ATOM 2810 O O . ASN B 2 138 ? 9.564 -9.732 63.494 1.00 74.55 137 ASN B O 1
ATOM 2815 N N . ASN B 2 139 ? 10.621 -9.031 61.625 1.00 71.07 138 ASN B N 1
ATOM 2816 C CA . ASN B 2 139 ? 11.528 -10.171 61.488 1.00 67.80 138 ASN B CA 1
ATOM 2817 C C . ASN B 2 139 ? 10.799 -11.505 61.664 1.00 65.02 138 ASN B C 1
ATOM 2818 O O . ASN B 2 139 ? 11.010 -12.247 62.621 1.00 67.38 138 ASN B O 1
ATOM 2823 N N . PHE B 2 140 ? 9.941 -11.804 60.696 1.00 65.21 139 PHE B N 1
ATOM 2824 C CA . PHE B 2 140 ? 9.226 -13.070 60.691 1.00 66.97 139 PHE B CA 1
ATOM 2825 C C . PHE B 2 140 ? 9.576 -13.866 59.442 1.00 64.86 139 PHE B C 1
ATOM 2826 O O . PHE B 2 140 ? 10.189 -13.360 58.499 1.00 59.60 139 PHE B O 1
ATOM 2834 N N . TYR B 2 141 ? 9.188 -15.144 59.460 1.00 61.76 140 TYR B N 1
ATOM 2835 C CA . TYR B 2 141 ? 9.335 -16.030 58.315 1.00 69.30 140 TYR B CA 1
ATOM 2836 C C . TYR B 2 141 ? 8.441 -17.235 58.549 1.00 72.03 140 TYR B C 1
ATOM 2837 O O . TYR B 2 141 ? 8.408 -17.747 59.676 1.00 63.02 140 TYR B O 1
ATOM 2846 N N . PRO B 2 142 ? 7.708 -17.722 57.528 1.00 66.36 141 PRO B N 1
ATOM 2847 C CA . PRO B 2 142 ? 7.662 -17.248 56.134 1.00 58.24 141 PRO B CA 1
ATOM 2848 C C . PRO B 2 142 ? 6.888 -15.943 55.908 1.00 62.89 141 PRO B C 1
ATOM 2849 O O . PRO B 2 142 ? 6.365 -15.373 56.861 1.00 61.58 141 PRO B O 1
ATOM 2853 N N . ARG B 2 143 ? 6.818 -15.494 54.642 1.00 60.38 142 ARG B N 1
ATOM 2854 C CA . ARG B 2 143 ? 6.213 -14.201 54.324 1.00 61.66 142 ARG B CA 1
ATOM 2855 C C . ARG B 2 143 ? 4.721 -14.173 54.631 1.00 63.37 142 ARG B C 1
ATOM 2856 O O . ARG B 2 143 ? 4.210 -13.135 55.061 1.00 66.65 142 ARG B O 1
ATOM 2864 N N . GLU B 2 144 ? 4.009 -15.280 54.402 1.00 70.95 143 GLU B N 1
ATOM 2865 C CA . GLU B 2 144 ? 2.559 -15.326 54.589 1.00 80.87 143 GLU B CA 1
ATOM 2866 C C . GLU B 2 144 ? 2.155 -14.880 55.989 1.00 77.72 143 GLU B C 1
ATOM 2867 O O . GLU B 2 144 ? 2.450 -15.558 56.978 1.00 77.44 143 GLU B O 1
ATOM 2873 N N . ALA B 2 145 ? 1.482 -13.735 56.077 1.00 78.32 144 ALA B N 1
ATOM 2874 C CA . ALA B 2 145 ? 1.041 -13.187 57.353 1.00 81.48 144 ALA B CA 1
ATOM 2875 C C . ALA B 2 145 ? -0.259 -12.429 57.136 1.00 82.49 144 ALA B C 1
ATOM 2876 O O . ALA B 2 145 ? -0.362 -11.618 56.212 1.00 80.88 144 ALA B O 1
ATOM 2878 N N . LYS B 2 146 ? -1.244 -12.699 57.983 1.00 88.05 145 LYS B N 1
ATOM 2879 C CA . LYS B 2 146 ? -2.554 -12.069 57.904 1.00 94.58 145 LYS B CA 1
ATOM 2880 C C . LYS B 2 146 ? -2.673 -11.018 59.000 1.00 92.84 145 LYS B C 1
ATOM 2881 O O . LYS B 2 146 ? -2.456 -11.319 60.178 1.00 96.04 145 LYS B O 1
ATOM 2887 N N . VAL B 2 147 ? -3.013 -9.792 58.613 1.00 89.05 146 VAL B N 1
ATOM 2888 C CA . VAL B 2 147 ? -3.197 -8.690 59.551 1.00 91.41 146 VAL B CA 1
ATOM 2889 C C . VAL B 2 147 ? -4.612 -8.161 59.377 1.00 97.16 146 VAL B C 1
ATOM 2890 O O . VAL B 2 147 ? -5.014 -7.800 58.264 1.00 95.32 146 VAL B O 1
ATOM 2894 N N . GLN B 2 148 ? -5.370 -8.131 60.472 1.00 106.46 147 GLN B N 1
ATOM 2895 C CA . GLN B 2 148 ? -6.744 -7.646 60.473 1.00 111.72 147 GLN B CA 1
ATOM 2896 C C . GLN B 2 148 ? -6.902 -6.609 61.573 1.00 115.58 147 GLN B C 1
ATOM 2897 O O . GLN B 2 148 ? -6.499 -6.843 62.718 1.00 116.48 147 GLN B O 1
ATOM 2903 N N . TRP B 2 149 ? -7.493 -5.471 61.227 1.00 115.91 148 TRP B N 1
ATOM 2904 C CA . TRP B 2 149 ? -7.700 -4.395 62.181 1.00 116.49 148 TRP B CA 1
ATOM 2905 C C . TRP B 2 149 ? -9.094 -4.491 62.782 1.00 124.08 148 TRP B C 1
ATOM 2906 O O . TRP B 2 149 ? -10.09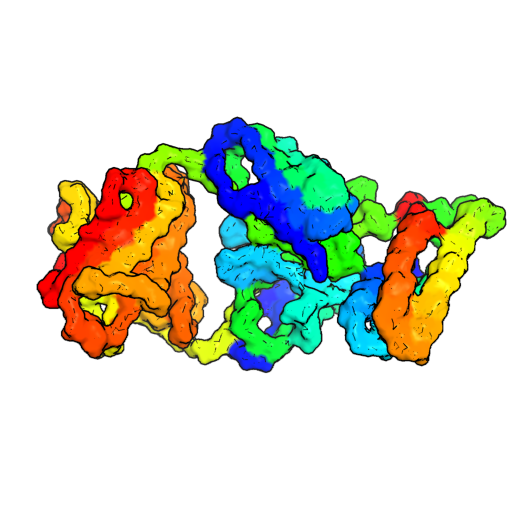0 -4.583 62.054 1.00 127.49 148 TRP B O 1
ATOM 2917 N N . LYS B 2 150 ? -9.155 -4.472 64.109 1.00 127.25 149 LYS B N 1
ATOM 2918 C CA . LYS B 2 150 ? -10.406 -4.419 64.849 1.00 132.28 149 LYS B CA 1
ATOM 2919 C C . LYS B 2 150 ? -10.520 -3.025 65.447 1.00 132.14 149 LYS B C 1
ATOM 2920 O O . LYS B 2 150 ? -9.633 -2.605 66.193 1.00 129.43 149 LYS B O 1
ATOM 2926 N N . VAL B 2 151 ? -11.582 -2.297 65.120 1.00 136.83 150 VAL B N 1
ATOM 2927 C CA . VAL B 2 151 ? -11.917 -1.103 65.891 1.00 144.29 150 VAL B CA 1
ATOM 2928 C C . VAL B 2 151 ? -13.134 -1.441 66.744 1.00 154.34 150 VAL B C 1
ATOM 2929 O O . VAL B 2 151 ? -14.237 -1.672 66.231 1.00 149.51 150 VAL B O 1
ATOM 2933 N N . ASP B 2 152 ? -12.910 -1.533 68.055 1.00 124.75 151 ASP B N 1
ATOM 2934 C CA . ASP B 2 152 ? -13.935 -1.970 68.998 1.00 128.86 151 ASP B CA 1
ATOM 2935 C C . ASP B 2 152 ? -14.558 -3.292 68.561 1.00 132.16 151 ASP B C 1
ATOM 2936 O O . ASP B 2 152 ? -15.780 -3.435 68.495 1.00 136.29 151 ASP B O 1
ATOM 2941 N N . ASN B 2 153 ? -13.701 -4.263 68.244 1.00 129.38 152 ASN B N 1
ATOM 2942 C CA . ASN B 2 153 ? -14.110 -5.618 67.885 1.00 129.80 152 ASN B CA 1
ATOM 2943 C C . ASN B 2 153 ? -14.950 -5.668 66.608 1.00 130.32 152 ASN B C 1
ATOM 2944 O O . ASN B 2 153 ? -15.558 -6.706 66.307 1.00 131.63 152 ASN B O 1
ATOM 2949 N N . ALA B 2 154 ? -14.998 -4.570 65.855 1.00 128.89 153 ALA B N 1
ATOM 2950 C CA . ALA B 2 154 ? -15.569 -4.524 64.515 1.00 128.47 153 ALA B CA 1
ATOM 2951 C C . ALA B 2 154 ? -14.421 -4.401 63.522 1.00 128.15 153 ALA B C 1
ATOM 2952 O O . ALA B 2 154 ? -13.622 -3.460 63.604 1.00 127.26 153 ALA B O 1
ATOM 2954 N N . LEU B 2 155 ? -14.341 -5.348 62.593 1.00 128.71 154 LEU B N 1
ATOM 2955 C CA . LEU B 2 155 ? -13.195 -5.495 61.709 1.00 125.26 154 LEU B CA 1
ATOM 2956 C C . LEU B 2 155 ? -13.518 -4.972 60.315 1.00 124.56 154 LEU B C 1
ATOM 2957 O O . LEU B 2 155 ? -14.676 -4.912 59.891 1.00 126.60 154 LEU B O 1
ATOM 2962 N N . GLN B 2 156 ? -12.465 -4.608 59.594 1.00 121.76 155 GLN B N 1
ATOM 2963 C CA . GLN B 2 156 ? -12.600 -3.751 58.432 1.00 122.71 155 GLN B CA 1
ATOM 2964 C C . GLN B 2 156 ? -11.837 -4.320 57.244 1.00 118.22 155 GLN B C 1
ATOM 2965 O O . GLN B 2 156 ? -11.073 -5.283 57.362 1.00 116.03 155 GLN B O 1
ATOM 2971 N N . SER B 2 157 ? -12.074 -3.705 56.088 1.00 118.24 156 SER B N 1
ATOM 2972 C CA . SER B 2 157 ? -11.273 -3.893 54.886 1.00 117.51 156 SER B CA 1
ATOM 2973 C C . SER B 2 157 ? -11.674 -2.813 53.893 1.00 116.88 156 SER B C 1
ATOM 2974 O O . SER B 2 157 ? -12.759 -2.232 53.987 1.00 117.36 156 SER B O 1
ATOM 2977 N N . GLY B 2 158 ? -10.786 -2.564 52.932 1.00 115.09 157 GLY B N 1
ATOM 2978 C CA . GLY B 2 158 ? -10.901 -1.420 52.052 1.00 115.22 157 GLY B CA 1
ATOM 2979 C C . GLY B 2 158 ? -10.373 -0.132 52.639 1.00 114.01 157 GLY B C 1
ATOM 2980 O O . GLY B 2 158 ? -10.449 0.912 51.979 1.00 113.75 157 GLY B O 1
ATOM 2981 N N . ASN B 2 159 ? -9.830 -0.180 53.855 1.00 112.13 158 ASN B N 1
ATOM 2982 C CA . ASN B 2 159 ? -9.392 0.993 54.592 1.00 108.45 158 ASN B CA 1
ATOM 2983 C C . ASN B 2 159 ? -7.934 0.914 55.010 1.00 100.44 158 ASN B C 1
ATOM 2984 O O . ASN B 2 159 ? -7.455 1.817 55.706 1.00 100.02 158 ASN B O 1
ATOM 2989 N N . SER B 2 160 ? -7.221 -0.137 54.619 1.00 95.96 159 SER B N 1
ATOM 2990 C CA . SER B 2 160 ? -5.896 -0.430 55.142 1.00 93.25 159 SER B CA 1
ATOM 2991 C C . SER B 2 160 ? -4.942 -0.720 53.996 1.00 87.75 159 SER B C 1
ATOM 2992 O O . SER B 2 160 ? -5.289 -1.441 53.057 1.00 89.23 159 SER B O 1
ATOM 2995 N N . GLN B 2 161 ? -3.743 -0.155 54.080 1.00 86.00 160 GLN B N 1
ATOM 2996 C CA . GLN B 2 161 ? -2.684 -0.399 53.110 1.00 85.52 160 GLN B CA 1
ATOM 2997 C C . GLN B 2 161 ? -1.473 -0.966 53.835 1.00 83.28 160 GLN B C 1
ATOM 2998 O O . GLN B 2 161 ? -1.147 -0.533 54.946 1.00 83.23 160 GLN B O 1
ATOM 3004 N N . GLU B 2 162 ? -0.810 -1.938 53.213 1.00 77.36 161 GLU B N 1
ATOM 3005 C CA . GLU B 2 162 ? 0.312 -2.601 53.853 1.00 76.63 161 GLU B CA 1
ATOM 3006 C C . GLU B 2 162 ? 1.518 -2.644 52.925 1.00 72.54 161 GLU B C 1
ATOM 3007 O O . GLU B 2 162 ? 1.418 -2.459 51.707 1.00 66.06 161 GLU B O 1
ATOM 3013 N N . SER B 2 163 ? 2.674 -2.879 53.536 1.00 68.77 162 SER B N 1
ATOM 3014 C CA . SER B 2 163 ? 3.934 -2.885 52.816 1.00 63.07 162 SER B CA 1
ATOM 3015 C C . SER B 2 163 ? 4.874 -3.840 53.534 1.00 55.40 162 SER B C 1
ATOM 3016 O O . SER B 2 163 ? 4.748 -4.068 54.737 1.00 56.47 162 SER B O 1
ATOM 3019 N N . VAL B 2 164 ? 5.803 -4.408 52.783 1.00 54.27 163 VAL B N 1
ATOM 3020 C CA . VAL B 2 164 ? 6.675 -5.466 53.270 1.00 59.82 163 VAL B CA 1
ATOM 3021 C C . VAL B 2 164 ? 8.099 -5.136 52.847 1.00 64.26 163 VAL B C 1
ATOM 3022 O O . VAL B 2 164 ? 8.323 -4.603 51.754 1.00 52.35 163 VAL B O 1
ATOM 3026 N N . THR B 2 165 ? 9.063 -5.422 53.714 1.00 55.75 164 THR B N 1
ATOM 3027 C CA . THR B 2 165 ? 10.435 -5.328 53.253 1.00 65.87 164 THR B CA 1
ATOM 3028 C C . THR B 2 165 ? 10.785 -6.549 52.401 1.00 64.13 164 THR B C 1
ATOM 3029 O O . THR B 2 165 ? 10.004 -7.494 52.263 1.00 67.49 164 THR B O 1
ATOM 3033 N N . GLU B 2 166 ? 11.975 -6.520 51.821 1.00 61.67 165 GLU B N 1
ATOM 3034 C CA . GLU B 2 166 ? 12.520 -7.687 51.150 1.00 65.55 165 GLU B CA 1
ATOM 3035 C C . GLU B 2 166 ? 13.296 -8.537 52.151 1.00 61.24 165 GLU B C 1
ATOM 3036 O O . GLU B 2 166 ? 13.677 -8.074 53.227 1.00 55.37 165 GLU B O 1
ATOM 3042 N N . GLN B 2 167 ? 13.527 -9.793 51.776 1.00 56.75 166 GLN B N 1
ATOM 3043 C CA . GLN B 2 167 ? 14.201 -10.740 52.655 1.00 57.24 166 GLN B CA 1
ATOM 3044 C C . GLN B 2 167 ? 15.546 -10.195 53.135 1.00 56.40 166 GLN B C 1
ATOM 3045 O O . GLN B 2 167 ? 16.410 -9.831 52.333 1.00 56.15 166 GLN B O 1
ATOM 3051 N N . ASP B 2 168 ? 15.723 -10.158 54.458 1.00 63.46 167 ASP B N 1
ATOM 3052 C CA . ASP B 2 168 ? 16.847 -9.444 55.052 1.00 68.97 167 ASP B CA 1
ATOM 3053 C C . ASP B 2 168 ? 18.187 -10.049 54.645 1.00 72.23 167 ASP B C 1
ATOM 3054 O O . ASP B 2 168 ? 18.322 -11.265 54.483 1.00 67.02 167 ASP B O 1
ATOM 3059 N N . SER B 2 169 ? 19.184 -9.176 54.488 1.00 80.53 168 SER B N 1
ATOM 3060 C CA . SER B 2 169 ? 20.522 -9.612 54.104 1.00 82.81 168 SER B CA 1
ATOM 3061 C C . SER B 2 169 ? 21.098 -10.600 55.112 1.00 81.92 168 SER B C 1
ATOM 3062 O O . SER B 2 169 ? 21.682 -11.621 54.725 1.00 83.50 168 SER B O 1
ATOM 3065 N N . LYS B 2 170 ? 20.926 -10.321 56.409 1.00 77.31 169 LYS B N 1
ATOM 3066 C CA . LYS B 2 170 ? 21.579 -11.093 57.465 1.00 79.12 169 LYS B CA 1
ATOM 3067 C C . LYS B 2 170 ? 20.812 -12.366 57.818 1.00 78.26 169 LYS B C 1
ATOM 3068 O O . LYS B 2 170 ? 21.344 -13.475 57.692 1.00 80.77 169 LYS B O 1
ATOM 3074 N N . ASP B 2 171 ? 19.562 -12.228 58.268 1.00 75.68 170 ASP B N 1
ATOM 3075 C CA . ASP B 2 171 ? 18.832 -13.349 58.844 1.00 73.67 170 ASP B CA 1
ATOM 3076 C C . ASP B 2 171 ? 17.719 -13.892 57.957 1.00 67.54 170 ASP B C 1
ATOM 3077 O O . ASP B 2 171 ? 17.003 -14.804 58.386 1.00 64.92 170 ASP B O 1
ATOM 3082 N N . SER B 2 172 ? 17.542 -13.357 56.748 1.00 67.57 171 SER B N 1
ATOM 3083 C CA . SER B 2 172 ? 16.568 -13.876 55.777 1.00 55.00 171 SER B CA 1
ATOM 3084 C C . SER B 2 172 ? 15.130 -13.816 56.291 1.00 54.08 171 SER B C 1
ATOM 3085 O O . SER B 2 172 ? 14.296 -14.641 55.915 1.00 52.81 171 SER B O 1
ATOM 3088 N N . THR B 2 173 ? 14.819 -12.849 57.146 1.00 55.09 172 THR B N 1
ATOM 3089 C CA . THR B 2 173 ? 13.461 -12.660 57.632 1.00 57.72 172 THR B CA 1
ATOM 3090 C C . THR B 2 173 ? 12.780 -11.514 56.889 1.00 58.63 172 THR B C 1
ATOM 3091 O O . THR B 2 173 ? 13.402 -10.768 56.129 1.00 63.38 172 THR B O 1
ATOM 3095 N N . TYR B 2 174 ? 11.476 -11.383 57.122 1.00 56.97 173 TYR B N 1
ATOM 3096 C CA . TYR B 2 174 ? 10.668 -10.320 56.547 1.00 57.98 173 TYR B CA 1
ATOM 3097 C C . TYR B 2 174 ? 10.119 -9.435 57.655 1.00 62.53 173 TYR B C 1
ATOM 3098 O O . TYR B 2 174 ? 10.017 -9.844 58.813 1.00 66.21 173 TYR B O 1
ATOM 3107 N N . SER B 2 175 ? 9.761 -8.209 57.282 1.00 61.62 174 SER B N 1
ATOM 3108 C CA . SER B 2 175 ? 9.026 -7.312 58.162 1.00 60.04 174 SER B CA 1
ATOM 3109 C C . SER B 2 175 ? 7.924 -6.642 57.357 1.00 59.73 174 SER B C 1
ATOM 3110 O O . SER B 2 175 ? 8.048 -6.455 56.144 1.00 58.75 174 SER B O 1
ATOM 3113 N N . LEU B 2 176 ? 6.834 -6.306 58.040 1.00 59.07 175 LEU B N 1
ATOM 3114 C CA . LEU B 2 176 ? 5.607 -5.860 57.399 1.00 57.25 175 LEU B CA 1
ATOM 3115 C C . LEU B 2 176 ? 4.995 -4.724 58.202 1.00 71.74 175 LEU B C 1
ATOM 3116 O O . LEU B 2 176 ? 4.945 -4.781 59.436 1.00 71.33 175 LEU B O 1
ATOM 3121 N N . SER B 2 177 ? 4.524 -3.701 57.496 1.00 64.94 176 SER B N 1
ATOM 3122 C CA . SER B 2 177 ? 3.838 -2.565 58.095 1.00 69.42 176 SER B CA 1
ATOM 3123 C C . SER B 2 177 ? 2.414 -2.520 57.568 1.00 71.34 176 SER B C 1
ATOM 3124 O O . SER B 2 177 ? 2.201 -2.580 56.353 1.00 70.68 176 SER B O 1
ATOM 3127 N N . SER B 2 178 ? 1.443 -2.413 58.471 1.00 69.83 177 SER B N 1
ATOM 3128 C CA . SER B 2 178 ? 0.047 -2.230 58.089 1.00 76.37 177 SER B CA 1
ATOM 3129 C C . SER B 2 178 ? -0.446 -0.901 58.642 1.00 83.33 177 SER B C 1
ATOM 3130 O O . SER B 2 178 ? -0.436 -0.687 59.860 1.00 86.85 177 SER B O 1
ATOM 3133 N N . THR B 2 179 ? -0.886 -0.018 57.750 1.00 82.86 178 THR B N 1
ATOM 3134 C CA . THR B 2 179 ? -1.328 1.324 58.108 1.00 82.50 178 THR B CA 1
ATOM 3135 C C . THR B 2 179 ? -2.834 1.428 57.901 1.00 82.71 178 THR B C 1
ATOM 3136 O O . THR B 2 179 ? -3.335 1.164 56.803 1.00 81.91 178 THR B O 1
ATOM 3140 N N . LEU B 2 180 ? -3.550 1.814 58.953 1.00 83.12 179 LEU B N 1
ATOM 3141 C CA . LEU B 2 180 ? -4.993 2.011 58.900 1.00 86.24 179 LEU B CA 1
ATOM 3142 C C . LEU B 2 180 ? -5.281 3.504 58.977 1.00 92.15 179 LEU B C 1
ATOM 3143 O O . LEU B 2 180 ? -4.837 4.176 59.915 1.00 96.63 179 LEU B O 1
ATOM 3148 N N . THR B 2 181 ? -6.026 4.018 58.001 1.00 93.12 180 THR B N 1
ATOM 3149 C CA . THR B 2 181 ? -6.284 5.447 57.877 1.00 100.84 180 THR B CA 1
ATOM 3150 C C . THR B 2 181 ? -7.762 5.736 58.108 1.00 105.19 180 THR B C 1
ATOM 3151 O O . THR B 2 181 ? -8.630 5.036 57.574 1.00 104.76 180 THR B O 1
ATOM 3155 N N . LEU B 2 182 ? -8.039 6.767 58.907 1.00 107.47 181 LEU B N 1
ATOM 3156 C CA . LEU B 2 182 ? -9.391 7.249 59.143 1.00 111.17 181 LEU B CA 1
ATOM 3157 C C . LEU B 2 182 ? -9.372 8.764 59.265 1.00 114.84 181 LEU B C 1
ATOM 3158 O O . LEU B 2 182 ? -8.373 9.356 59.684 1.00 114.94 181 LEU B O 1
ATOM 3163 N N . SER B 2 183 ? -10.487 9.386 58.893 1.00 117.05 182 SER B N 1
ATOM 3164 C CA . SER B 2 183 ? -10.716 10.772 59.272 1.00 121.04 182 SER B CA 1
ATOM 3165 C C . SER B 2 183 ? -10.937 10.845 60.776 1.00 122.71 182 SER B C 1
ATOM 3166 O O . SER B 2 183 ? -11.683 10.044 61.347 1.00 124.05 182 SER B O 1
ATOM 3169 N N . LYS B 2 184 ? -10.279 11.811 61.423 1.00 124.37 183 LYS B N 1
ATOM 3170 C CA . LYS B 2 184 ? -10.287 11.861 62.880 1.00 127.81 183 LYS B CA 1
ATOM 3171 C C . LYS B 2 184 ? -11.664 12.156 63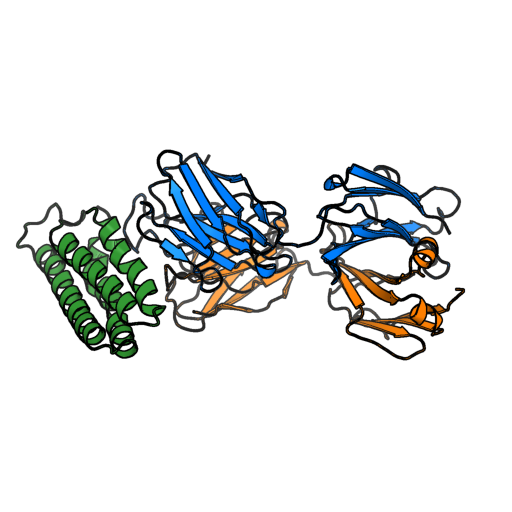.463 1.00 131.09 183 LYS B C 1
ATOM 3172 O O . LYS B 2 184 ? -11.864 11.937 64.662 1.00 132.22 183 LYS B O 1
ATOM 3178 N N . ALA B 2 185 ? -12.613 12.641 62.658 1.00 133.06 184 ALA B N 1
ATOM 3179 C CA . ALA B 2 185 ? -14.002 12.636 63.101 1.00 137.50 184 ALA B CA 1
ATOM 3180 C C . ALA B 2 185 ? -14.436 11.223 63.468 1.00 137.57 184 ALA B C 1
ATOM 3181 O O . ALA B 2 185 ? -15.040 11.001 64.526 1.00 141.16 184 ALA B O 1
ATOM 3183 N N . ASP B 2 186 ? -14.107 10.250 62.612 1.00 133.96 185 ASP B N 1
ATOM 3184 C CA . ASP B 2 186 ? -14.367 8.842 62.884 1.00 131.36 185 ASP B CA 1
ATOM 3185 C C . ASP B 2 186 ? -13.329 8.209 63.797 1.00 126.83 185 ASP B C 1
ATOM 3186 O O . ASP B 2 186 ? -13.633 7.190 64.426 1.00 126.09 185 ASP B O 1
ATOM 3191 N N . TYR B 2 187 ? -12.118 8.774 63.878 1.00 122.60 186 TYR B N 1
ATOM 3192 C CA . TYR B 2 187 ? -11.110 8.206 64.768 1.00 119.62 186 TYR B CA 1
ATOM 3193 C C . TYR B 2 187 ? -11.581 8.164 66.223 1.00 122.61 186 TYR B C 1
ATOM 3194 O O . TYR B 2 187 ? -11.354 7.166 66.908 1.00 120.19 186 TYR B O 1
ATOM 3203 N N . GLU B 2 188 ? -12.187 9.238 66.750 1.00 156.34 187 GLU B N 1
ATOM 3204 C CA . GLU B 2 188 ? -12.783 9.136 68.088 1.00 159.48 187 GLU B CA 1
ATOM 3205 C C . GLU B 2 188 ? -14.300 9.086 68.080 1.00 160.82 187 GLU B C 1
ATOM 3206 O O . GLU B 2 188 ? -14.932 9.418 69.091 1.00 163.42 187 GLU B O 1
ATOM 3212 N N . LYS B 2 189 ? -14.892 8.714 66.955 1.00 159.02 188 LYS B N 1
ATOM 3213 C CA . LYS B 2 189 ? -16.187 8.058 67.020 1.00 159.42 188 LYS B CA 1
ATOM 3214 C C . LYS B 2 189 ? -16.105 6.779 67.860 1.00 160.46 188 LYS B C 1
ATOM 3215 O O . LYS B 2 189 ? -17.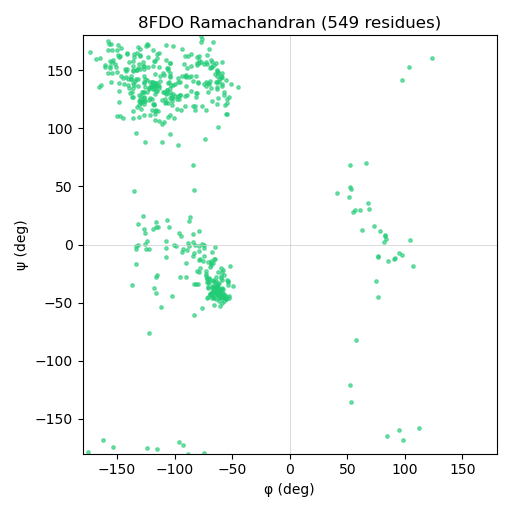035 6.460 68.617 1.00 165.62 188 LYS B O 1
ATOM 3221 N N . HIS B 2 190 ? -14.994 6.042 67.757 1.00 154.47 189 HIS B N 1
ATOM 3222 C CA . HIS B 2 190 ? -14.860 4.708 68.341 1.00 151.69 189 HIS B CA 1
ATOM 3223 C C . HIS B 2 190 ? -13.790 4.681 69.439 1.00 148.11 189 HIS B C 1
ATOM 3224 O O . HIS B 2 190 ? -13.161 5.697 69.753 1.00 147.47 189 HIS B O 1
ATOM 3231 N N . LYS B 2 191 ? -13.549 3.472 69.972 1.00 146.10 190 LYS B N 1
ATOM 3232 C CA . LYS B 2 191 ? -12.897 3.284 71.268 1.00 147.96 190 LYS B CA 1
ATOM 3233 C C . LYS B 2 191 ? -11.619 2.438 71.181 1.00 143.25 190 LYS B C 1
ATOM 3234 O O . LYS B 2 191 ? -10.525 2.996 71.283 1.00 141.73 190 LYS B O 1
ATOM 3240 N N . VAL B 2 192 ? -11.722 1.092 71.030 1.00 141.86 191 VAL B N 1
ATOM 3241 C CA . VAL B 2 192 ? -10.561 0.203 70.922 1.00 138.28 191 VAL B CA 1
ATOM 3242 C C . VAL B 2 192 ? -10.188 0.079 69.455 1.00 134.12 191 VAL B C 1
ATOM 3243 O O . VAL B 2 192 ? -11.058 0.034 68.579 1.00 134.17 191 VAL B O 1
ATOM 3247 N N . TYR B 2 193 ? -8.890 -0.011 69.174 1.00 130.99 192 TYR B N 1
ATOM 3248 C CA . TYR B 2 193 ? -8.406 -0.422 67.856 1.00 126.51 192 TYR B CA 1
ATOM 3249 C C . TYR B 2 193 ? -7.356 -1.504 68.055 1.00 123.77 192 TYR B C 1
ATOM 3250 O O . TYR B 2 193 ? -6.351 -1.274 68.737 1.00 123.40 192 TYR B O 1
ATOM 3259 N N . ALA B 2 194 ? -7.568 -2.664 67.439 1.00 122.96 193 ALA B N 1
ATOM 3260 C CA . ALA B 2 194 ? -6.706 -3.818 67.633 1.00 122.10 193 ALA B CA 1
ATOM 3261 C C . ALA B 2 194 ? -6.031 -4.208 66.326 1.00 117.97 193 ALA B C 1
ATOM 3262 O O . ALA B 2 194 ? -6.603 -4.061 65.243 1.00 117.60 193 ALA B O 1
ATOM 3264 N N . CYS B 2 195 ? -4.803 -4.705 66.442 1.00 117.10 194 CYS B N 1
ATOM 3265 C CA . CYS B 2 195 ? -4.061 -5.278 65.324 1.00 114.32 194 CYS B CA 1
ATOM 3266 C C . CYS B 2 195 ? -3.963 -6.777 65.582 1.00 115.89 194 CYS B C 1
ATOM 3267 O O . CYS B 2 195 ? -3.170 -7.215 66.417 1.00 116.42 194 CYS B O 1
ATOM 3270 N N . GLU B 2 196 ? -4.775 -7.560 64.874 1.00 118.55 195 GLU B N 1
ATOM 3271 C CA . GLU B 2 196 ? -4.762 -9.015 64.981 1.00 117.25 195 GLU B CA 1
ATOM 3272 C C . GLU B 2 196 ? -3.873 -9.607 63.893 1.00 108.13 195 GLU B C 1
ATOM 3273 O O . GLU B 2 196 ? -4.043 -9.293 62.711 1.00 101.41 195 GLU B O 1
ATOM 3279 N N . VAL B 2 197 ? -2.948 -10.479 64.292 1.00 101.91 196 VAL B N 1
ATOM 3280 C CA . VAL B 2 197 ? -1.939 -11.038 63.398 1.00 97.87 196 VAL B CA 1
ATOM 3281 C C . VAL B 2 197 ? -2.063 -12.556 63.387 1.00 97.87 196 VAL B C 1
ATOM 3282 O O . VAL B 2 197 ? -2.021 -13.197 64.443 1.00 99.99 196 VAL B O 1
ATOM 3286 N N . THR B 2 198 ? -2.202 -13.129 62.195 1.00 97.91 197 THR B N 1
ATOM 3287 C CA . THR B 2 198 ? -2.123 -14.570 61.993 1.00 96.44 197 THR B CA 1
ATOM 3288 C C . THR B 2 198 ? -0.804 -14.896 61.309 1.00 93.58 197 THR B C 1
ATOM 3289 O O . 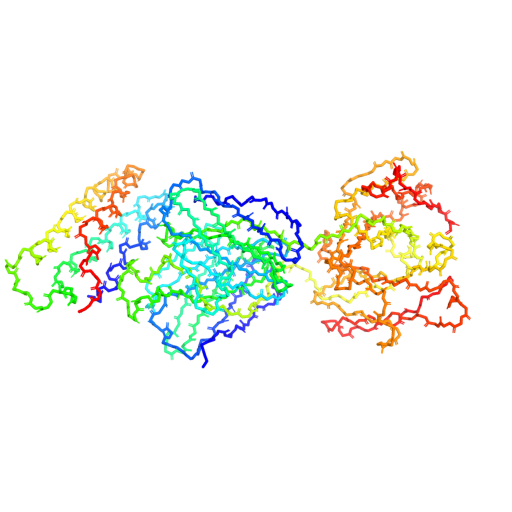THR B 2 198 ? -0.430 -14.240 60.330 1.00 93.93 197 THR B O 1
ATOM 3293 N N . HIS B 2 199 ? -0.102 -15.903 61.822 1.00 91.17 198 HIS B N 1
ATOM 3294 C CA . HIS B 2 199 ? 1.153 -16.332 61.221 1.00 87.47 198 HIS B CA 1
ATOM 3295 C C . HIS B 2 199 ? 1.409 -17.778 61.611 1.00 88.90 198 HIS B C 1
ATOM 3296 O O . HIS B 2 199 ? 0.870 -18.282 62.599 1.00 98.02 198 HIS B O 1
ATOM 3303 N N . GLN B 2 200 ? 2.240 -18.440 60.808 1.00 88.75 199 GLN B N 1
ATOM 3304 C CA . GLN B 2 200 ? 2.551 -19.845 61.036 1.00 92.26 199 GLN B CA 1
ATOM 3305 C C . GLN B 2 200 ? 3.308 -20.046 62.344 1.00 93.49 199 GLN B C 1
ATOM 3306 O O . GLN B 2 200 ? 3.119 -21.058 63.028 1.00 95.01 199 GLN B O 1
ATOM 3312 N N . GLY B 2 201 ? 4.170 -19.098 62.705 1.00 92.46 200 GLY B N 1
ATOM 3313 C CA . GLY B 2 201 ? 5.013 -19.218 63.875 1.00 89.00 200 GLY B CA 1
ATOM 3314 C C . GLY B 2 201 ? 4.375 -18.814 65.178 1.00 94.08 200 GLY B C 1
ATOM 3315 O O . GLY B 2 201 ? 5.033 -18.845 66.222 1.00 91.64 200 GLY B O 1
ATOM 3316 N N . LEU B 2 202 ? 3.106 -18.427 65.146 1.00 95.23 201 LEU B N 1
ATOM 3317 C CA . LEU B 2 202 ? 2.354 -18.072 66.338 1.00 106.17 201 LEU B CA 1
ATOM 3318 C C . LEU B 2 202 ? 1.373 -19.193 66.647 1.00 110.90 201 LEU B C 1
ATOM 3319 O O . LEU B 2 202 ? 0.656 -19.659 65.755 1.00 111.61 201 LEU B O 1
ATOM 3324 N N . SER B 2 203 ? 1.366 -19.641 67.905 1.00 111.25 202 SER B N 1
ATOM 3325 C CA . SER B 2 203 ? 0.470 -20.725 68.292 1.00 116.20 202 SER B CA 1
ATOM 3326 C C . SER B 2 203 ? -0.986 -20.337 68.073 1.00 118.07 202 SER B C 1
ATOM 3327 O O . SER B 2 203 ? -1.783 -21.139 67.575 1.00 115.85 202 SER B O 1
ATOM 3330 N N . SER B 2 204 ? -1.346 -19.104 68.420 1.00 118.50 203 SER B N 1
ATOM 3331 C CA . SER B 2 204 ? -2.693 -18.587 68.243 1.00 124.37 203 SER B CA 1
ATOM 3332 C C . SER B 2 204 ? -2.575 -17.128 67.829 1.00 137.23 203 SER B C 1
ATOM 3333 O O . SER B 2 204 ? -1.601 -16.467 68.204 1.00 174.45 203 SER B O 1
ATOM 3336 N N . PRO B 2 205 ? -3.522 -16.613 67.038 1.00 121.75 204 PRO B N 1
ATOM 3337 C CA . PRO B 2 205 ? -3.410 -15.228 66.556 1.00 116.08 204 PRO B CA 1
ATOM 3338 C C . PRO B 2 205 ? -3.151 -14.249 67.695 1.00 115.17 204 PRO B C 1
ATOM 3339 O O . PRO B 2 205 ? -3.727 -14.360 68.777 1.00 115.66 204 PRO B O 1
ATOM 3343 N N . VAL B 2 206 ? -2.251 -13.297 67.446 1.00 114.45 205 VAL B N 1
ATOM 3344 C CA . VAL B 2 206 ? -1.833 -12.306 68.436 1.00 114.33 205 VAL B CA 1
ATOM 3345 C C . VAL B 2 206 ? -2.453 -10.966 68.072 1.00 113.48 205 VAL B C 1
ATOM 3346 O O . VAL B 2 206 ? -2.402 -10.544 66.909 1.00 112.67 205 VAL B O 1
ATOM 3350 N N . THR B 2 207 ? -3.037 -10.298 69.066 1.00 112.98 206 THR B N 1
ATOM 3351 C CA . THR B 2 207 ? -3.614 -8.971 68.888 1.00 116.91 206 THR B CA 1
ATOM 3352 C C . THR B 2 207 ? -3.076 -8.042 69.967 1.00 115.78 206 THR B C 1
ATOM 3353 O O . THR B 2 207 ? -3.329 -8.258 71.157 1.00 119.22 206 THR B O 1
ATOM 3357 N N . LYS B 2 208 ? -2.339 -7.016 69.552 1.00 113.74 207 LYS B N 1
ATOM 3358 C CA . LYS B 2 208 ? -1.908 -5.939 70.431 1.00 115.88 207 LYS B CA 1
ATOM 3359 C C . LYS B 2 208 ? -2.691 -4.688 70.059 1.00 117.24 207 LYS B C 1
ATOM 3360 O O . LYS B 2 208 ? -2.799 -4.355 68.875 1.00 117.18 207 LYS B O 1
ATOM 3366 N N . SER B 2 209 ? -3.260 -4.010 71.058 1.00 123.82 208 SER B N 1
ATOM 3367 C CA . SER B 2 209 ? -4.311 -3.038 70.784 1.00 126.53 208 SER B CA 1
ATOM 3368 C C . SER B 2 209 ? -4.178 -1.791 71.646 1.00 127.06 208 SER B C 1
ATOM 3369 O O . SER B 2 209 ? -3.613 -1.818 72.741 1.00 127.24 208 SER B O 1
ATOM 3372 N N . PHE B 2 210 ? -4.758 -0.697 71.149 1.00 127.35 209 PHE B N 1
ATOM 3373 C CA . PHE B 2 210 ? -4.790 0.572 71.862 1.00 130.63 209 PHE B CA 1
ATOM 3374 C C . PHE B 2 210 ? -6.225 1.053 72.049 1.00 136.19 209 PHE B C 1
ATOM 3375 O O . PHE B 2 210 ? -7.186 0.484 71.515 1.00 132.92 209 PHE B O 1
ATOM 3383 N N . ASN B 2 211 ? -6.344 2.120 72.850 1.00 143.86 210 ASN B N 1
ATOM 3384 C CA . ASN B 2 211 ? -7.596 2.823 73.095 1.00 143.82 210 ASN B CA 1
ATOM 3385 C C . ASN B 2 211 ? -7.346 4.319 73.194 1.00 141.46 210 ASN B C 1
ATOM 3386 O O . ASN B 2 211 ? -6.330 4.774 73.721 1.00 141.52 210 ASN B O 1
ATOM 3391 N N . ARG B 2 212 ? -8.293 5.085 72.686 1.00 143.02 211 ARG B N 1
ATOM 3392 C CA . ARG B 2 212 ? -8.099 6.521 72.605 1.00 152.10 211 ARG B CA 1
ATOM 3393 C C . ARG B 2 212 ? -7.759 7.192 73.932 1.00 158.23 211 ARG B C 1
ATOM 3394 O O . ARG B 2 212 ? -8.610 7.307 74.822 1.00 159.17 211 ARG B O 1
ATOM 3402 N N . GLY B 2 213 ? -6.537 7.689 74.047 1.00 162.84 212 GLY B N 1
ATOM 3403 C CA . GLY B 2 213 ? -5.963 8.019 75.327 1.00 171.98 212 GLY B CA 1
ATOM 3404 C C . GLY B 2 213 ? -4.932 7.023 75.804 1.00 177.38 212 GLY B C 1
ATOM 3405 O O . GLY B 2 213 ? -4.424 7.167 76.921 1.00 190.22 212 GLY B O 1
ATOM 3406 N N . GLU B 2 214 ? -4.610 6.022 74.993 1.00 171.76 213 GLU B N 1
ATOM 3407 C CA . GLU B 2 214 ? -3.602 5.037 75.335 1.00 167.17 213 GLU B CA 1
ATOM 3408 C C . GLU B 2 214 ? -2.231 5.695 75.353 1.00 165.47 213 GLU B C 1
ATOM 3409 O O . GLU B 2 214 ? -1.602 5.855 74.305 1.00 160.26 213 GLU B O 1
ATOM 3415 N N . ALA C 3 2 ? 14.893 -4.297 -3.190 1.00 41.82 2 ALA C N 1
ATOM 3416 C CA . ALA C 3 2 ? 15.138 -4.103 -1.765 1.00 41.14 2 ALA C CA 1
ATOM 3417 C C . ALA C 3 2 ? 16.105 -5.151 -1.236 1.00 39.37 2 ALA C C 1
ATOM 3418 O O . ALA C 3 2 ? 16.294 -6.210 -1.842 1.00 41.11 2 ALA C O 1
ATOM 3420 N N . ASP C 3 3 ? 16.719 -4.844 -0.100 1.00 29.53 3 ASP C N 1
ATOM 3421 C CA . ASP C 3 3 ? 17.495 -5.839 0.617 1.00 36.87 3 ASP C CA 1
ATOM 3422 C C . ASP C 3 3 ? 16.642 -7.068 0.920 1.00 32.22 3 ASP C C 1
ATOM 3423 O O . ASP C 3 3 ? 15.455 -6.962 1.244 1.00 29.83 3 ASP C O 1
ATOM 3428 N N . LEU C 3 4 ? 17.266 -8.245 0.817 1.00 28.69 4 LEU C N 1
ATOM 3429 C CA . LEU C 3 4 ? 16.587 -9.494 1.140 1.00 27.69 4 LEU C CA 1
ATOM 3430 C C . LEU C 3 4 ? 16.063 -9.503 2.583 1.00 27.86 4 LEU C C 1
ATOM 3431 O O . LEU C 3 4 ? 14.970 -10.016 2.851 1.00 26.81 4 LEU C O 1
ATOM 3436 N N . ARG C 3 5 ? 16.825 -8.932 3.523 1.00 23.62 5 ARG C N 1
ATOM 3437 C CA . ARG C 3 5 ? 16.364 -8.865 4.907 1.00 23.71 5 ARG C CA 1
ATOM 3438 C C . ARG C 3 5 ? 15.115 -8.004 5.032 1.00 28.59 5 ARG C C 1
ATOM 3439 O O . ARG C 3 5 ? 14.182 -8.355 5.762 1.00 30.60 5 ARG C O 1
ATOM 3447 N N . SER C 3 6 ? 15.083 -6.867 4.335 1.00 27.57 6 SER C N 1
ATOM 3448 C CA . SER C 3 6 ? 13.896 -6.019 4.363 1.00 28.85 6 SER C CA 1
ATOM 3449 C C . SER C 3 6 ? 12.682 -6.749 3.808 1.00 29.47 6 SER C C 1
ATOM 3450 O O . SER C 3 6 ? 11.573 -6.609 4.337 1.00 29.43 6 SER C O 1
ATOM 3453 N N . ASN C 3 7 ? 12.864 -7.521 2.730 1.00 25.44 7 ASN C N 1
ATOM 3454 C CA . ASN C 3 7 ? 11.736 -8.269 2.183 1.00 21.97 7 ASN C CA 1
ATOM 3455 C C . ASN C 3 7 ? 11.309 -9.366 3.147 1.00 23.48 7 ASN C C 1
ATOM 3456 O O . ASN C 3 7 ? 10.113 -9.576 3.378 1.00 19.64 7 ASN C O 1
ATOM 3461 N N . TRP C 3 8 ? 12.274 -10.079 3.717 1.00 20.60 8 TRP C N 1
ATOM 3462 C CA . TRP C 3 8 ? 11.939 -11.083 4.720 1.00 22.95 8 TRP C CA 1
ATOM 3463 C C . TRP C 3 8 ? 11.146 -10.477 5.871 1.00 21.00 8 TRP C C 1
ATOM 3464 O O . TRP C 3 8 ? 10.130 -11.034 6.303 1.00 21.64 8 TRP C O 1
ATOM 3475 N N . GLU C 3 9 ? 11.585 -9.324 6.368 1.00 22.23 9 GLU C N 1
ATOM 3476 C CA . GLU C 3 9 ? 10.917 -8.721 7.509 1.00 25.18 9 GLU C CA 1
ATOM 3477 C C . GLU C 3 9 ? 9.559 -8.139 7.124 1.00 30.48 9 GLU C C 1
ATOM 3478 O O . GLU C 3 9 ? 8.661 -8.076 7.970 1.00 24.90 9 GLU C O 1
ATOM 3484 N N . ASP C 3 10 ? 9.360 -7.766 5.852 1.00 29.94 10 ASP C N 1
ATOM 3485 C CA . ASP C 3 10 ? 8.018 -7.380 5.411 1.00 28.89 10 ASP C CA 1
ATOM 3486 C C . ASP C 3 10 ? 7.022 -8.535 5.547 1.00 26.70 10 ASP C C 1
ATOM 3487 O O . ASP C 3 10 ? 5.852 -8.318 5.877 1.00 28.68 10 ASP C O 1
ATOM 3492 N N . LEU C 3 11 ? 7.448 -9.767 5.266 1.00 20.90 11 LEU C N 1
ATOM 3493 C CA . LEU C 3 11 ? 6.527 -10.883 5.423 1.00 31.93 11 LEU C CA 1
ATOM 3494 C C . LEU C 3 11 ? 6.262 -11.189 6.893 1.00 31.84 11 LEU C C 1
ATOM 3495 O O . LEU C 3 11 ? 5.184 -11.682 7.229 1.00 37.08 11 LEU C O 1
ATOM 3500 N N . LEU C 3 12 ? 7.226 -10.912 7.773 1.00 33.27 12 LEU C N 1
ATOM 3501 C CA . LEU C 3 12 ? 7.084 -11.236 9.196 1.00 31.18 12 LEU C CA 1
ATOM 3502 C C . LEU C 3 12 ? 6.166 -10.246 9.888 1.00 19.62 12 LEU C C 1
ATOM 3503 O O . LEU C 3 12 ? 5.167 -10.626 10.499 1.00 29.18 12 LEU C O 1
ATOM 3508 N N . PHE C 3 13 ? 6.493 -8.960 9.766 1.00 17.74 13 PHE C N 1
ATOM 3509 C CA . PHE C 3 13 ? 5.805 -7.903 10.503 1.00 24.09 13 PHE C CA 1
ATOM 3510 C C . PHE C 3 13 ? 4.393 -7.657 9.985 1.00 28.28 13 PHE C C 1
ATOM 3511 O O . PHE C 3 13 ? 3.528 -7.215 10.747 1.00 32.64 13 PHE C O 1
ATOM 3519 N N . ASN C 3 14 ? 4.142 -7.895 8.697 1.00 25.71 14 ASN C N 1
ATOM 3520 C CA . ASN C 3 14 ? 2.809 -7.617 8.177 1.00 27.30 14 ASN C CA 1
ATOM 3521 C C . ASN C 3 14 ? 1.798 -8.693 8.556 1.00 26.25 14 ASN C C 1
ATOM 3522 O O . ASN C 3 14 ? 0.591 -8.427 8.535 1.00 26.68 14 ASN C O 1
ATOM 3527 N N . LEU C 3 15 ? 2.257 -9.895 8.905 1.00 25.65 15 LEU C N 1
ATOM 3528 C CA . LEU C 3 15 ? 1.334 -10.904 9.413 1.00 32.91 15 LEU C CA 1
ATOM 3529 C C . LEU C 3 15 ? 0.698 -10.453 10.722 1.00 33.70 15 LEU C C 1
ATOM 3530 O O . LEU C 3 15 ? -0.484 -10.727 10.972 1.00 37.11 15 LEU C O 1
ATOM 3535 N N . ALA C 3 16 ? 1.460 -9.751 11.569 1.00 28.72 16 ALA C N 1
ATOM 3536 C CA . ALA C 3 16 ? 0.882 -9.232 12.807 1.00 34.81 16 ALA C CA 1
ATOM 3537 C C . ALA C 3 16 ? -0.147 -8.150 12.514 1.00 37.70 16 ALA C C 1
ATOM 3538 O O . ALA C 3 16 ? -1.174 -8.057 13.201 1.00 33.56 16 ALA C O 1
ATOM 3540 N N . GLN C 3 17 ? 0.115 -7.316 11.500 1.00 27.38 17 GLN C N 1
ATOM 3541 C CA . GLN C 3 17 ? -0.854 -6.286 11.141 1.00 33.86 17 GLN C CA 1
ATOM 3542 C C . GLN C 3 17 ? -2.148 -6.906 10.635 1.00 35.30 17 GLN C C 1
ATOM 3543 O O . GLN C 3 17 ? -3.231 -6.349 10.849 1.00 36.24 17 GLN C O 1
ATOM 3549 N N . ILE C 3 18 ? -2.055 -8.058 9.971 1.00 29.92 18 ILE C N 1
ATOM 3550 C CA . ILE C 3 18 ? -3.253 -8.749 9.512 1.00 29.57 18 ILE C CA 1
ATOM 3551 C C . ILE C 3 18 ? -4.007 -9.335 10.695 1.00 28.39 18 ILE C C 1
ATOM 3552 O O . ILE C 3 18 ? -5.233 -9.200 10.796 1.00 28.75 18 ILE C O 1
ATOM 3557 N N . GLU C 3 19 ? -3.289 -9.982 11.613 1.00 23.73 19 GLU C N 1
ATOM 3558 C CA . GLU C 3 19 ? -3.957 -10.638 12.733 1.00 35.16 19 GLU C CA 1
ATOM 3559 C C . GLU C 3 19 ? -4.682 -9.651 13.637 1.00 33.13 19 GLU C C 1
ATOM 3560 O O . GLU C 3 19 ? -5.712 -10.001 14.219 1.00 40.21 19 GLU C O 1
ATOM 3566 N N . LYS C 3 20 ? -4.185 -8.422 13.764 1.00 33.71 20 LYS C N 1
ATOM 3567 C CA . LYS C 3 20 ? -4.794 -7.447 14.667 1.00 42.21 20 LYS C CA 1
ATOM 3568 C C . LYS C 3 20 ? -5.832 -6.559 13.990 1.00 38.48 20 LYS C C 1
ATOM 3569 O O . LYS C 3 20 ? -6.473 -5.750 14.672 1.00 36.87 20 LYS C O 1
ATOM 3575 N N . ALA C 3 21 ? -6.027 -6.696 12.683 1.00 32.50 21 ALA C N 1
ATOM 3576 C CA . ALA C 3 21 ? -6.885 -5.774 11.959 1.00 33.18 21 ALA C CA 1
ATOM 3577 C C . ALA C 3 21 ? -8.346 -5.950 12.358 1.00 36.18 21 ALA C C 1
ATOM 3578 O O . ALA C 3 21 ? -8.775 -7.029 12.777 1.00 40.07 21 ALA C O 1
ATOM 3580 N N . ASP C 3 22 ? -9.114 -4.865 12.229 1.00 36.54 22 ASP C N 1
ATOM 3581 C CA . ASP C 3 22 ? -10.560 -4.930 12.401 1.00 40.72 22 ASP C CA 1
ATOM 3582 C C . ASP C 3 22 ? -11.310 -4.369 11.196 1.00 44.73 22 ASP C C 1
ATOM 3583 O O . ASP C 3 22 ? -12.529 -4.158 11.282 1.00 42.13 22 ASP C O 1
ATOM 3588 N N . ASN C 3 23 ? -10.617 -4.093 10.090 1.00 35.66 23 ASN C N 1
ATOM 3589 C CA . ASN C 3 23 ? -11.296 -3.642 8.886 1.00 39.25 23 ASN C CA 1
ATOM 3590 C C . ASN C 3 23 ? -10.524 -4.145 7.675 1.00 35.93 23 ASN C C 1
ATOM 3591 O O . ASN C 3 23 ? -9.353 -4.519 7.775 1.00 33.47 23 ASN C O 1
ATOM 3596 N N . ALA C 3 24 ? -11.203 -4.154 6.523 1.00 33.35 24 ALA C N 1
ATOM 3597 C CA . ALA C 3 24 ? -10.617 -4.732 5.316 1.00 33.78 24 ALA C CA 1
ATOM 3598 C C . ALA C 3 24 ? -9.406 -3.944 4.847 1.00 32.33 24 ALA C C 1
ATOM 3599 O O . ALA C 3 24 ? -8.435 -4.530 4.355 1.00 29.74 24 ALA C O 1
ATOM 3601 N N . ALA C 3 25 ? -9.460 -2.616 4.966 1.00 31.12 25 ALA C N 1
ATOM 3602 C CA . ALA C 3 25 ? -8.384 -1.771 4.461 1.00 34.56 25 ALA C CA 1
ATOM 3603 C C . ALA C 3 25 ? -7.044 -2.178 5.054 1.00 35.77 25 ALA C C 1
ATOM 3604 O O . ALA C 3 25 ? -6.051 -2.321 4.329 1.00 31.02 25 ALA C O 1
ATOM 3606 N N . GLN C 3 26 ? -6.998 -2.375 6.376 1.00 31.04 26 GLN C N 1
ATOM 3607 C CA . GLN C 3 26 ? -5.755 -2.803 7.009 1.00 30.44 26 GLN C CA 1
ATOM 3608 C C . GLN C 3 26 ? -5.261 -4.120 6.425 1.00 26.89 26 GLN C C 1
ATOM 3609 O O . GLN C 3 26 ? -4.057 -4.301 6.210 1.00 29.28 26 GLN C O 1
ATOM 3615 N N . VAL C 3 27 ? -6.169 -5.069 6.201 1.00 27.16 27 VAL C N 1
ATOM 3616 C CA . VAL C 3 27 ? -5.750 -6.377 5.711 1.00 24.69 27 VAL C CA 1
ATOM 3617 C C . VAL C 3 27 ? -5.182 -6.264 4.300 1.00 22.27 27 VAL C C 1
ATOM 3618 O O . VAL C 3 27 ? -4.123 -6.826 4.003 1.00 24.90 27 VAL C O 1
ATOM 3622 N N . LYS C 3 28 ? -5.854 -5.514 3.418 1.00 25.08 28 LYS C N 1
ATOM 3623 C CA . LYS C 3 28 ? -5.365 -5.391 2.038 1.00 31.12 28 LYS C CA 1
ATOM 3624 C C . LYS C 3 28 ? -4.053 -4.623 1.973 1.00 33.50 28 LYS C C 1
ATOM 3625 O O . LYS C 3 28 ? -3.159 -4.989 1.209 1.00 34.15 28 LYS C O 1
ATOM 3631 N N . ASP C 3 29 ? -3.923 -3.547 2.751 1.00 30.51 29 ASP C N 1
ATOM 3632 C CA . ASP C 3 29 ? -2.651 -2.832 2.818 1.00 31.72 29 ASP C CA 1
ATOM 3633 C C . ASP C 3 29 ? -1.517 -3.775 3.217 1.00 31.16 29 ASP C C 1
ATOM 3634 O O . ASP C 3 29 ? -0.461 -3.800 2.577 1.00 25.27 29 ASP C O 1
ATOM 3639 N N . ALA C 3 30 ? -1.731 -4.599 4.249 1.00 25.63 30 ALA C N 1
ATOM 3640 C CA . ALA C 3 30 ? -0.688 -5.535 4.664 1.00 23.33 30 ALA C CA 1
ATOM 3641 C C . ALA C 3 30 ? -0.439 -6.615 3.607 1.00 24.91 30 ALA C C 1
ATOM 3642 O O . ALA C 3 30 ? 0.715 -6.959 3.318 1.00 24.05 30 ALA C O 1
ATOM 3644 N N . LEU C 3 31 ? -1.499 -7.177 3.028 1.00 25.53 31 LEU C N 1
ATOM 3645 C CA . LEU C 3 31 ? -1.300 -8.199 2.002 1.00 24.00 31 LEU C CA 1
ATOM 3646 C C . LEU C 3 31 ? -0.585 -7.629 0.780 1.00 25.42 31 LEU C C 1
ATOM 3647 O O . LEU C 3 31 ? 0.240 -8.310 0.164 1.00 32.69 31 LEU C O 1
ATOM 3652 N N . THR C 3 32 ? -0.874 -6.374 0.431 1.00 26.94 32 THR C N 1
ATOM 3653 C CA . THR C 3 32 ? -0.263 -5.744 -0.738 1.00 27.74 32 THR C CA 1
ATOM 3654 C C . THR C 3 32 ? 1.231 -5.529 -0.534 1.00 30.67 32 THR C C 1
ATOM 3655 O O . THR C 3 32 ? 2.017 -5.659 -1.479 1.00 33.10 32 THR C O 1
ATOM 3659 N N . LYS C 3 33 ? 1.645 -5.218 0.695 1.00 27.77 33 LYS C N 1
ATOM 3660 C CA . LYS C 3 33 ? 3.071 -5.092 0.974 1.00 26.72 33 LYS C CA 1
ATOM 3661 C C . LYS C 3 33 ? 3.757 -6.452 0.959 1.00 26.07 33 LYS C C 1
ATOM 3662 O O . LYS C 3 33 ? 4.913 -6.566 0.528 1.00 22.61 33 LYS C O 1
ATOM 3668 N N . MET C 3 34 ? 3.072 -7.489 1.447 1.00 26.70 34 MET C N 1
ATOM 3669 C CA . MET C 3 34 ? 3.646 -8.831 1.402 1.00 30.42 34 MET C CA 1
ATOM 3670 C C . MET C 3 34 ? 3.848 -9.293 -0.035 1.00 28.73 34 MET C C 1
ATOM 3671 O O . MET C 3 34 ? 4.873 -9.910 -0.362 1.00 25.56 34 MET C O 1
ATOM 3676 N N . ARG C 3 35 ? 2.875 -9.009 -0.900 1.00 24.10 35 ARG C N 1
ATOM 3677 C CA . ARG C 3 35 ? 2.994 -9.390 -2.304 1.00 29.26 35 ARG C CA 1
ATOM 3678 C C . ARG C 3 35 ? 4.226 -8.761 -2.940 1.00 24.82 35 ARG C C 1
ATOM 3679 O O . ARG C 3 35 ? 5.037 -9.454 -3.567 1.00 24.06 35 ARG C O 1
ATOM 3687 N N . ALA C 3 36 ? 4.390 -7.445 -2.775 1.00 27.07 36 ALA C N 1
ATOM 3688 C CA . ALA C 3 36 ? 5.524 -6.760 -3.387 1.00 30.85 36 ALA C CA 1
ATOM 3689 C C . ALA C 3 36 ? 6.839 -7.279 -2.831 1.00 32.38 36 ALA C C 1
ATOM 3690 O O . ALA C 3 36 ? 7.816 -7.427 -3.575 1.00 26.56 36 ALA C O 1
ATOM 3692 N N . ALA C 3 37 ? 6.888 -7.561 -1.522 1.00 24.19 37 ALA C N 1
ATOM 3693 C CA . ALA C 3 37 ? 8.108 -8.104 -0.936 1.00 21.91 37 ALA C CA 1
ATOM 3694 C C . ALA C 3 37 ? 8.421 -9.479 -1.507 1.00 20.29 37 ALA C C 1
ATOM 3695 O O . ALA C 3 37 ? 9.584 -9.801 -1.773 1.00 24.24 37 ALA C O 1
ATOM 3697 N N . ALA C 3 38 ? 7.392 -10.301 -1.705 1.00 18.64 38 ALA C N 1
ATOM 3698 C CA . ALA C 3 38 ? 7.599 -11.656 -2.201 1.00 20.86 38 ALA C CA 1
ATOM 3699 C C . ALA C 3 38 ? 8.071 -11.644 -3.652 1.00 26.70 38 ALA C C 1
ATOM 3700 O O . ALA C 3 38 ? 8.980 -12.395 -4.029 1.00 25.53 38 ALA C O 1
ATOM 3702 N N . LEU C 3 39 ? 7.471 -10.792 -4.477 1.00 25.58 39 LEU C N 1
ATOM 3703 C CA . LEU C 3 39 ? 7.897 -10.696 -5.871 1.00 28.59 39 LEU C CA 1
ATOM 3704 C C . LEU C 3 39 ? 9.308 -10.132 -5.986 1.00 31.92 39 LEU C C 1
ATOM 3705 O O . LEU C 3 39 ? 10.085 -10.562 -6.848 1.00 33.73 39 LEU C O 1
ATOM 3710 N N . ASP C 3 40 ? 9.670 -9.176 -5.126 1.00 22.84 40 ASP C N 1
ATOM 3711 C CA . ASP C 3 40 ? 11.029 -8.645 -5.184 1.00 25.16 40 ASP C CA 1
ATOM 3712 C C . ASP C 3 40 ? 12.055 -9.680 -4.734 1.00 31.01 40 ASP C C 1
ATOM 3713 O O . ASP C 3 40 ? 13.122 -9.814 -5.346 1.00 28.52 40 ASP C O 1
ATOM 3718 N N . ALA C 3 41 ? 11.758 -10.414 -3.660 1.00 25.64 41 ALA C N 1
ATOM 3719 C CA . ALA C 3 41 ? 12.700 -11.414 -3.171 1.00 25.90 41 ALA C CA 1
ATOM 3720 C C . ALA C 3 41 ? 12.858 -12.556 -4.166 1.00 23.60 41 ALA C C 1
ATOM 3721 O O . ALA C 3 41 ? 13.946 -13.133 -4.287 1.00 26.16 41 ALA C O 1
ATOM 3723 N N . GLN C 3 42 ? 11.792 -12.869 -4.905 1.00 23.36 42 GLN C N 1
ATOM 3724 C CA . GLN C 3 42 ? 11.854 -13.921 -5.910 1.00 26.80 42 GLN C CA 1
ATOM 3725 C C . GLN C 3 42 ? 12.899 -13.622 -6.981 1.00 34.50 42 GLN C C 1
ATOM 3726 O O . GLN C 3 42 ? 13.487 -14.554 -7.544 1.00 37.67 42 GLN C O 1
ATOM 3732 N N . LYS C 3 43 ? 13.170 -12.340 -7.254 1.00 33.54 43 LYS C N 1
ATOM 3733 C CA . LYS C 3 43 ? 14.195 -11.963 -8.226 1.00 40.31 43 LYS C CA 1
ATOM 3734 C C . LYS C 3 43 ? 15.614 -12.080 -7.687 1.00 46.21 43 LYS C C 1
ATOM 3735 O O . LYS C 3 43 ? 16.564 -11.989 -8.467 1.00 47.20 43 LYS C O 1
ATOM 3741 N N . ALA C 3 44 ? 15.786 -12.246 -6.385 1.00 48.91 44 ALA C N 1
ATOM 3742 C CA . ALA C 3 44 ? 17.105 -12.192 -5.781 1.00 43.73 44 ALA C CA 1
ATOM 3743 C C . ALA C 3 44 ? 17.801 -13.546 -5.851 1.00 40.16 44 ALA C C 1
ATOM 3744 O O . ALA C 3 44 ? 17.189 -14.585 -6.099 1.00 38.41 44 ALA C O 1
ATOM 3746 N N . THR C 3 45 ? 19.106 -13.515 -5.629 1.00 41.35 45 THR C N 1
ATOM 3747 C CA . THR C 3 45 ? 19.911 -14.718 -5.508 1.00 38.22 45 THR C CA 1
ATOM 3748 C C . THR C 3 45 ? 20.324 -14.845 -4.053 1.00 41.69 45 THR C C 1
ATOM 3749 O O . THR C 3 45 ? 21.189 -14.083 -3.594 1.00 46.57 45 THR C O 1
ATOM 3753 N N . PRO C 3 46 ? 19.739 -15.761 -3.283 1.00 44.96 46 PRO C N 1
ATOM 3754 C CA . PRO C 3 46 ? 20.075 -15.851 -1.870 1.00 45.89 46 PRO C CA 1
ATOM 3755 C C . PRO C 3 46 ? 21.516 -16.251 -1.689 1.00 53.05 46 PRO C C 1
ATOM 3756 O O . PRO C 3 46 ? 22.076 -17.022 -2.507 1.00 49.23 46 PRO C O 1
ATOM 3760 N N . PRO C 3 47 ? 22.192 -15.772 -0.644 1.00 61.52 47 PRO C N 1
ATOM 3761 C CA . PRO C 3 47 ? 23.647 -15.951 -0.533 1.00 65.33 47 PRO C CA 1
ATOM 3762 C C . PRO C 3 47 ? 24.133 -17.389 -0.645 1.00 57.29 47 PRO C C 1
ATOM 3763 O O . PRO C 3 47 ? 25.211 -17.615 -1.202 1.00 59.91 47 PRO C O 1
ATOM 3767 N N . LYS C 3 48 ? 23.383 -18.372 -0.149 1.00 53.67 48 LYS C N 1
ATOM 3768 C CA . LYS C 3 48 ? 23.854 -19.750 -0.254 1.00 54.57 48 LYS C CA 1
ATOM 3769 C C . LYS C 3 48 ? 23.690 -20.335 -1.656 1.00 53.03 48 LYS C C 1
ATOM 3770 O O . LYS C 3 48 ? 24.079 -21.488 -1.874 1.00 49.95 48 LYS C O 1
ATOM 3776 N N . LEU C 3 49 ? 23.160 -19.566 -2.614 1.00 49.61 49 LEU C N 1
ATOM 3777 C CA . LEU C 3 49 ? 22.906 -20.056 -3.964 1.00 48.30 49 LEU C CA 1
ATOM 3778 C C . LEU C 3 49 ? 23.739 -19.338 -5.023 1.00 56.49 49 LEU C C 1
ATOM 3779 O O . LEU C 3 49 ? 23.444 -19.459 -6.218 1.00 59.54 49 LEU C O 1
ATOM 3784 N N . GLU C 3 50 ? 24.786 -18.610 -4.621 1.00 60.73 50 GLU C N 1
ATOM 3785 C CA . GLU C 3 50 ? 25.587 -17.859 -5.584 1.00 61.51 50 GLU C CA 1
ATOM 3786 C C . GLU C 3 50 ? 26.481 -18.746 -6.447 1.00 64.89 50 GLU C C 1
ATOM 3787 O O . GLU C 3 50 ? 26.872 -18.326 -7.542 1.00 67.33 50 GLU C O 1
ATOM 3793 N N . ASP C 3 51 ? 26.810 -19.955 -5.991 1.00 67.14 51 ASP C N 1
ATOM 3794 C CA . ASP C 3 51 ? 27.575 -20.899 -6.802 1.00 70.36 51 ASP C CA 1
ATOM 3795 C C . ASP C 3 51 ? 26.731 -21.614 -7.851 1.00 55.83 51 ASP C C 1
ATOM 3796 O O . ASP C 3 51 ? 27.290 -22.375 -8.647 1.00 53.21 51 ASP C O 1
ATOM 3801 N N . LYS C 3 52 ? 25.415 -21.409 -7.862 1.00 50.08 52 LYS C N 1
ATOM 3802 C CA . LYS C 3 52 ? 24.487 -22.281 -8.571 1.00 48.22 52 LYS C CA 1
ATOM 3803 C C . LYS C 3 52 ? 23.992 -21.638 -9.859 1.00 46.18 52 LYS C C 1
ATOM 3804 O O . LYS C 3 52 ? 23.778 -20.425 -9.921 1.00 46.45 52 LYS C O 1
ATOM 3810 N N . SER C 3 53 ? 23.789 -22.467 -10.875 1.00 44.87 53 SER C N 1
ATOM 3811 C CA . SER C 3 53 ? 23.177 -22.007 -12.106 1.00 45.87 53 SER C CA 1
ATOM 3812 C C . SER C 3 53 ? 21.703 -21.665 -11.877 1.00 44.87 53 SER C C 1
ATOM 3813 O O . SER C 3 53 ? 21.051 -22.239 -10.999 1.00 37.05 53 SER C O 1
ATOM 3816 N N . PRO C 3 54 ? 21.150 -20.731 -12.657 1.00 40.33 54 PRO C N 1
ATOM 3817 C CA . PRO C 3 54 ? 19.710 -20.441 -12.536 1.00 38.67 54 PRO C CA 1
ATOM 3818 C C . PRO C 3 54 ? 18.826 -21.641 -12.824 1.00 38.78 54 PRO C C 1
ATOM 3819 O O . PRO C 3 54 ? 17.668 -21.652 -12.391 1.00 41.03 54 PRO C O 1
ATOM 3823 N N . ASP C 3 55 ? 19.333 -22.651 -13.530 1.00 37.34 55 ASP C N 1
ATOM 3824 C CA . ASP C 3 55 ? 18.583 -23.861 -13.844 1.00 41.00 55 ASP C CA 1
ATOM 3825 C C . ASP C 3 55 ? 18.830 -24.992 -12.851 1.00 45.67 55 ASP C C 1
ATOM 3826 O O . ASP C 3 55 ? 18.372 -26.116 -13.085 1.00 43.09 55 ASP C O 1
ATOM 3831 N N . SER C 3 56 ? 19.546 -24.728 -11.762 1.00 35.70 56 SER C N 1
ATOM 3832 C CA . SER C 3 56 ? 19.707 -25.725 -10.720 1.00 46.12 56 SER C CA 1
ATOM 3833 C C . SER C 3 56 ? 18.371 -25.996 -10.020 1.00 40.27 56 SER C C 1
ATOM 3834 O O . SER C 3 56 ? 17.482 -25.140 -10.006 1.00 39.39 56 SER C O 1
ATOM 3837 N N . PRO C 3 57 ? 18.191 -27.202 -9.470 1.00 39.99 57 PRO C N 1
ATOM 3838 C CA . PRO C 3 57 ? 16.953 -27.485 -8.723 1.00 39.70 57 PRO C CA 1
ATOM 3839 C C . PRO C 3 57 ? 16.733 -26.551 -7.557 1.00 35.44 57 PRO C C 1
ATOM 3840 O O . PRO C 3 57 ? 15.575 -26.271 -7.226 1.00 30.71 57 PRO C O 1
ATOM 3844 N N . GLU C 3 58 ? 17.805 -26.054 -6.929 1.00 33.88 58 GLU C N 1
ATOM 3845 C CA . GLU C 3 58 ? 17.653 -25.173 -5.773 1.00 33.15 58 GLU C CA 1
ATOM 3846 C C . GLU C 3 58 ? 17.137 -23.804 -6.193 1.00 38.04 58 GLU C C 1
ATOM 3847 O O . GLU C 3 58 ? 16.214 -23.266 -5.569 1.00 30.62 58 GLU C O 1
ATOM 3853 N N . MET C 3 59 ? 17.713 -23.229 -7.255 1.00 29.71 59 MET C N 1
ATOM 3854 C CA . MET C 3 59 ? 17.235 -21.948 -7.754 1.00 29.06 59 MET C CA 1
ATOM 3855 C C . MET C 3 59 ? 15.782 -22.044 -8.203 1.00 27.57 59 MET C C 1
ATOM 3856 O O . MET C 3 59 ? 14.963 -21.190 -7.854 1.00 28.32 59 MET C O 1
ATOM 3861 N N . LYS C 3 60 ? 15.437 -23.090 -8.958 1.00 28.81 60 LYS C N 1
ATOM 3862 C CA . LYS C 3 60 ? 14.044 -23.280 -9.353 1.00 31.12 60 LYS C CA 1
ATOM 3863 C C . LYS C 3 60 ? 13.153 -23.466 -8.131 1.00 31.96 60 LYS C C 1
ATOM 3864 O O . LYS C 3 60 ? 12.048 -22.923 -8.072 1.00 30.64 60 LYS C O 1
ATOM 3870 N N . ASP C 3 61 ? 13.612 -24.261 -7.162 1.00 32.38 61 ASP C N 1
ATOM 3871 C CA . ASP C 3 61 ? 12.875 -24.446 -5.918 1.00 29.92 61 ASP C CA 1
ATOM 3872 C C . ASP C 3 61 ? 12.689 -23.121 -5.185 1.00 23.24 61 ASP C C 1
ATOM 3873 O O . ASP C 3 61 ? 11.586 -22.812 -4.717 1.00 22.09 61 ASP C O 1
ATOM 3878 N N . PHE C 3 62 ? 13.751 -22.314 -5.099 1.00 36.02 62 PHE C N 1
ATOM 3879 C CA . PHE C 3 62 ? 13.652 -20.996 -4.471 1.00 32.84 62 PHE C CA 1
ATOM 3880 C C . PHE C 3 62 ? 12.646 -20.110 -5.199 1.00 30.61 62 PHE C C 1
ATOM 3881 O O . PHE C 3 62 ? 11.731 -19.553 -4.580 1.00 28.39 62 PHE C O 1
ATOM 3889 N N . ARG C 3 63 ? 12.801 -19.959 -6.517 1.00 28.47 63 ARG C N 1
ATOM 3890 C CA . ARG C 3 63 ? 11.896 -19.090 -7.263 1.00 25.02 63 ARG C CA 1
ATOM 3891 C C . ARG C 3 63 ? 10.456 -19.572 -7.159 1.00 27.47 63 ARG C C 1
ATOM 3892 O O . ARG C 3 63 ? 9.530 -18.762 -7.003 1.00 27.10 63 ARG C O 1
ATOM 3900 N N . HIS C 3 64 ? 10.235 -20.883 -7.242 1.00 21.03 64 HIS C N 1
ATOM 3901 C CA . HIS C 3 64 ? 8.849 -21.332 -7.266 1.00 26.08 64 HIS C CA 1
ATOM 3902 C C . HIS C 3 64 ? 8.207 -21.341 -5.881 1.00 27.59 64 HIS C C 1
ATOM 3903 O O . HIS C 3 64 ? 6.979 -21.284 -5.790 1.00 26.58 64 HIS C O 1
ATOM 3910 N N . GLY C 3 65 ? 8.998 -21.431 -4.807 1.00 26.96 65 GLY C N 1
ATOM 3911 C CA . GLY C 3 65 ? 8.427 -21.269 -3.477 1.00 29.98 65 GLY C CA 1
ATOM 3912 C C . GLY C 3 65 ? 7.809 -19.898 -3.290 1.00 30.98 65 GLY C C 1
ATOM 3913 O O . GLY C 3 65 ? 6.803 -19.745 -2.589 1.00 29.34 65 GLY C O 1
ATOM 3914 N N . PHE C 3 66 ? 8.388 -18.884 -3.926 1.00 27.38 66 PHE C N 1
ATOM 3915 C CA . PHE C 3 66 ? 7.759 -17.574 -3.905 1.00 28.11 66 PHE C CA 1
ATOM 3916 C C . PHE C 3 66 ? 6.487 -17.540 -4.738 1.00 30.24 66 PHE C C 1
ATOM 3917 O O . PHE C 3 66 ? 5.562 -16.797 -4.399 1.00 30.93 66 PHE C O 1
ATOM 3925 N N . ASP C 3 67 ? 6.405 -18.353 -5.804 1.00 33.71 67 ASP C N 1
ATOM 3926 C CA . ASP C 3 67 ? 5.158 -18.484 -6.556 1.00 33.12 67 ASP C CA 1
ATOM 3927 C C . ASP C 3 67 ? 4.035 -19.067 -5.695 1.00 30.60 67 ASP C C 1
ATOM 3928 O O . ASP C 3 67 ? 2.884 -18.635 -5.810 1.00 29.29 67 ASP C O 1
ATOM 3933 N N . ILE C 3 68 ? 4.332 -20.108 -4.893 1.00 27.36 68 ILE C N 1
ATOM 3934 C CA . ILE C 3 68 ? 3.344 -20.641 -3.950 1.00 30.33 68 ILE C CA 1
ATOM 3935 C C . ILE C 3 68 ? 2.878 -19.537 -3.005 1.00 25.42 68 ILE C C 1
ATOM 3936 O O . ILE C 3 68 ? 1.674 -19.312 -2.814 1.00 24.27 68 ILE C O 1
ATOM 3941 N N . LEU C 3 69 ? 3.831 -18.807 -2.428 1.00 25.43 69 LEU C N 1
ATOM 3942 C CA . LEU C 3 69 ? 3.499 -17.760 -1.467 1.00 26.56 69 LEU C CA 1
ATOM 3943 C C . LEU C 3 69 ? 2.627 -16.680 -2.099 1.00 31.91 69 LEU C C 1
ATOM 3944 O O . LEU C 3 69 ? 1.633 -16.237 -1.503 1.00 22.54 69 LEU C O 1
ATOM 3949 N N . VAL C 3 70 ? 2.981 -16.242 -3.311 1.00 29.57 70 VAL C N 1
ATOM 3950 C CA . VAL C 3 70 ? 2.209 -15.188 -3.959 1.00 26.14 70 VAL C CA 1
ATOM 3951 C C . VAL C 3 70 ? 0.809 -15.679 -4.297 1.00 29.44 70 VAL C C 1
ATOM 3952 O O . VAL C 3 70 ? -0.178 -14.949 -4.125 1.00 29.38 70 VAL C O 1
ATOM 3956 N N . GLY C 3 71 ? 0.692 -16.920 -4.781 1.00 25.19 71 GLY C N 1
ATOM 3957 C CA . GLY C 3 71 ? -0.634 -17.487 -4.998 1.00 20.86 71 GLY C CA 1
ATOM 3958 C C . GLY C 3 71 ? -1.487 -17.450 -3.738 1.00 30.21 71 GLY C C 1
ATOM 3959 O O . GLY C 3 71 ? -2.663 -17.081 -3.783 1.00 28.00 71 GLY C O 1
ATOM 3960 N N . GLN C 3 72 ? -0.904 -17.816 -2.593 1.00 26.73 72 GLN C N 1
ATOM 3961 C CA . GLN C 3 72 ? -1.670 -17.811 -1.345 1.00 30.68 72 GLN C CA 1
ATOM 3962 C C . GLN C 3 72 ? -1.959 -16.394 -0.873 1.00 29.29 72 GLN C C 1
ATOM 3963 O O . GLN C 3 72 ? -3.048 -16.114 -0.355 1.00 32.80 72 GLN C O 1
ATOM 3969 N N . ILE C 3 73 ? -1.006 -15.482 -1.060 1.00 23.91 73 ILE C N 1
ATOM 3970 C CA . ILE C 3 73 ? -1.258 -14.076 -0.776 1.00 25.16 73 ILE C CA 1
ATOM 3971 C C . ILE C 3 73 ? -2.422 -13.562 -1.615 1.00 36.14 73 ILE C C 1
ATOM 3972 O O . ILE C 3 73 ? -3.281 -12.813 -1.123 1.00 30.53 73 ILE C O 1
ATOM 3977 N N . ASP C 3 74 ? -2.494 -13.981 -2.885 1.00 34.38 74 ASP C N 1
ATOM 3978 C CA . ASP C 3 74 ? -3.550 -13.492 -3.767 1.00 36.31 74 ASP C CA 1
ATOM 3979 C C . ASP C 3 74 ? -4.921 -14.041 -3.384 1.00 37.63 74 ASP C C 1
ATOM 3980 O O . ASP C 3 74 ? -5.932 -13.364 -3.595 1.00 41.87 74 ASP C O 1
ATOM 3985 N N . ASP C 3 75 ? -4.984 -15.265 -2.854 1.00 33.97 75 ASP C N 1
ATOM 3986 C CA . ASP C 3 75 ? -6.260 -15.792 -2.382 1.00 36.88 75 ASP C CA 1
ATOM 3987 C C . ASP C 3 75 ? -6.771 -14.986 -1.194 1.00 32.85 75 ASP C C 1
ATOM 3988 O O . ASP C 3 75 ? -7.951 -14.618 -1.140 1.00 38.85 75 ASP C O 1
ATOM 3993 N N . ALA C 3 76 ? -5.892 -14.703 -0.226 1.00 27.54 76 ALA C N 1
ATOM 3994 C CA . ALA C 3 76 ? -6.289 -13.862 0.900 1.00 30.02 76 ALA C CA 1
ATOM 3995 C C . ALA C 3 76 ? -6.709 -12.486 0.419 1.00 29.05 76 ALA C C 1
ATOM 3996 O O . ALA C 3 76 ? -7.706 -11.928 0.890 1.00 25.70 76 ALA C O 1
ATOM 3998 N N . LEU C 3 77 ? -5.966 -11.938 -0.544 1.00 31.61 77 LEU C N 1
ATOM 3999 C CA . LEU C 3 77 ? -6.223 -10.586 -1.021 1.00 34.20 77 LEU C CA 1
ATOM 4000 C C . LEU C 3 77 ? -7.587 -10.480 -1.682 1.00 35.35 77 LEU C C 1
ATOM 4001 O O . LEU C 3 77 ? -8.280 -9.466 -1.532 1.00 34.23 77 LEU C O 1
ATOM 4006 N N . LYS C 3 78 ? -7.988 -11.512 -2.425 1.00 39.31 78 LYS C N 1
ATOM 4007 C CA . LYS C 3 78 ? -9.297 -11.482 -3.072 1.00 45.83 78 LYS C CA 1
ATOM 4008 C C . LYS C 3 78 ? -10.425 -11.466 -2.043 1.00 46.80 78 LYS C C 1
ATOM 4009 O O . LYS C 3 78 ? -11.440 -10.787 -2.236 1.00 50.82 78 LYS C O 1
ATOM 4015 N N . LEU C 3 79 ? -10.267 -12.203 -0.942 1.00 40.96 79 LEU C N 1
ATOM 4016 C CA . LEU C 3 79 ? -11.275 -12.180 0.115 1.00 40.86 79 LEU C CA 1
ATOM 4017 C C . LEU C 3 79 ? -11.347 -10.812 0.789 1.00 40.68 79 LEU C C 1
ATOM 4018 O O . LEU C 3 79 ? -12.441 -10.315 1.096 1.00 34.45 79 LEU C O 1
ATOM 4023 N N . ALA C 3 80 ? -10.190 -10.190 1.029 1.00 35.28 80 ALA C N 1
ATOM 4024 C CA . ALA C 3 80 ? -10.175 -8.874 1.655 1.00 34.47 80 ALA C CA 1
ATOM 4025 C C . ALA C 3 80 ? -10.840 -7.833 0.764 1.00 38.03 80 ALA C C 1
ATOM 4026 O O . ALA C 3 80 ? -11.576 -6.968 1.258 1.00 38.40 80 ALA C O 1
ATOM 4028 N N . ASN C 3 81 ? -10.614 -7.915 -0.555 1.00 34.64 81 ASN C N 1
ATOM 4029 C CA . ASN C 3 81 ? -11.290 -7.015 -1.488 1.00 35.49 81 ASN C CA 1
ATOM 4030 C C . ASN C 3 81 ? -12.800 -7.230 -1.485 1.00 44.03 81 ASN C C 1
ATOM 4031 O O . ASN C 3 81 ? -13.556 -6.298 -1.772 1.00 50.68 81 ASN C O 1
ATOM 4036 N N . GLU C 3 82 ? -13.263 -8.439 -1.163 1.00 48.93 82 GLU C N 1
ATOM 4037 C CA . GLU C 3 82 ? -14.693 -8.694 -1.009 1.00 54.57 82 GLU C CA 1
ATOM 4038 C C . GLU C 3 82 ? -15.219 -8.338 0.386 1.00 53.08 82 GLU C C 1
ATOM 4039 O O . GLU C 3 82 ? -16.366 -8.675 0.699 1.00 53.34 82 GLU C O 1
ATOM 4045 N N . GLY C 3 83 ? -14.415 -7.688 1.226 1.00 50.16 83 GLY C N 1
ATOM 4046 C CA . GLY C 3 83 ? -14.855 -7.307 2.554 1.00 52.36 83 GLY C CA 1
ATOM 4047 C C . GLY C 3 83 ? -14.981 -8.437 3.553 1.00 56.65 83 GLY C C 1
ATOM 4048 O O . GLY C 3 83 ? -15.628 -8.256 4.589 1.00 54.25 83 GLY C O 1
ATOM 4049 N N . LYS C 3 84 ? -14.390 -9.603 3.283 1.00 56.18 84 LYS C N 1
ATOM 4050 C CA . LYS C 3 84 ? -14.466 -10.725 4.220 1.00 53.22 84 LYS C CA 1
ATOM 4051 C C . LYS C 3 84 ? -13.189 -10.741 5.056 1.00 50.72 84 LYS C C 1
ATOM 4052 O O . LYS C 3 84 ? -12.214 -11.441 4.774 1.00 50.34 84 LYS C O 1
ATOM 4058 N N . VAL C 3 85 ? -13.222 -9.950 6.128 1.00 46.21 85 VAL C N 1
ATOM 4059 C CA . VAL C 3 85 ? -12.024 -9.706 6.924 1.00 42.44 85 VAL C CA 1
ATOM 4060 C C . VAL C 3 85 ? -11.565 -10.985 7.615 1.00 39.76 85 VAL C C 1
ATOM 4061 O O . VAL C 3 85 ? -10.403 -11.388 7.496 1.00 41.57 85 VAL C O 1
ATOM 4065 N N . LYS C 3 86 ? -12.466 -11.654 8.339 1.00 38.44 86 LYS C N 1
ATOM 4066 C CA . LYS C 3 86 ? -12.036 -12.815 9.115 1.00 46.52 86 LYS C CA 1
ATOM 4067 C C . LYS C 3 86 ? -11.684 -14.007 8.225 1.00 42.62 86 LYS C C 1
ATOM 4068 O O . LYS C 3 86 ? -10.768 -14.772 8.556 1.00 37.65 86 LYS C O 1
ATOM 4074 N N . GLU C 3 87 ? -12.367 -14.175 7.090 1.00 38.37 87 GLU C N 1
ATOM 4075 C CA . GLU C 3 87 ? -11.933 -15.181 6.125 1.00 43.44 87 GLU C CA 1
ATOM 4076 C C . GLU C 3 87 ? -10.541 -14.861 5.588 1.00 41.82 87 GLU C C 1
ATOM 4077 O O . GLU C 3 87 ? -9.694 -15.753 5.451 1.00 38.91 87 GLU C O 1
ATOM 4083 N N . ALA C 3 88 ? -10.287 -13.590 5.273 1.00 46.18 88 ALA C N 1
ATOM 4084 C CA . ALA C 3 88 ? -8.964 -13.193 4.798 1.00 44.19 88 ALA C CA 1
ATOM 4085 C C . ALA C 3 88 ? -7.909 -13.411 5.875 1.00 39.13 88 ALA C C 1
ATOM 4086 O O . ALA C 3 88 ? -6.797 -13.865 5.578 1.00 31.39 88 ALA C O 1
ATOM 4088 N N . GLN C 3 89 ? -8.245 -13.099 7.134 1.00 35.31 89 GLN C N 1
ATOM 4089 C CA . GLN C 3 89 ? -7.309 -13.323 8.232 1.00 39.37 89 GLN C CA 1
ATOM 4090 C C . GLN C 3 89 ? -7.000 -14.804 8.401 1.00 42.09 89 GLN C C 1
ATOM 4091 O O . GLN C 3 89 ? -5.843 -15.180 8.628 1.00 41.74 89 GLN C O 1
ATOM 4097 N N . ALA C 3 90 ? -8.026 -15.657 8.314 1.00 42.57 90 ALA C N 1
ATOM 4098 C CA . ALA C 3 90 ? -7.809 -17.099 8.391 1.00 34.65 90 ALA C CA 1
ATOM 4099 C C . ALA C 3 90 ? -6.914 -17.578 7.256 1.00 37.30 90 ALA C C 1
ATOM 4100 O O . ALA C 3 90 ? -5.947 -18.315 7.478 1.00 43.85 90 ALA C O 1
ATOM 4102 N N . ALA C 3 91 ? -7.218 -17.165 6.027 1.00 35.75 91 ALA C N 1
ATOM 4103 C CA . ALA C 3 91 ? -6.416 -17.595 4.886 1.00 38.30 91 ALA C CA 1
ATOM 4104 C C . ALA C 3 91 ? -4.974 -17.115 4.977 1.00 39.05 91 ALA C C 1
ATOM 4105 O O . ALA C 3 91 ? -4.085 -17.731 4.372 1.00 39.18 91 ALA C O 1
ATOM 4107 N N . ALA C 3 92 ? -4.715 -16.041 5.723 1.00 33.95 92 ALA C N 1
ATOM 4108 C CA . ALA C 3 92 ? -3.357 -15.537 5.863 1.00 33.84 92 ALA C CA 1
ATOM 4109 C C . ALA C 3 92 ? -2.528 -16.333 6.856 1.00 38.06 92 ALA C C 1
ATOM 4110 O O . ALA C 3 92 ? -1.302 -16.156 6.889 1.00 35.07 92 ALA C O 1
ATOM 4112 N N . GLU C 3 93 ? -3.162 -17.191 7.664 1.00 33.37 93 GLU C N 1
ATOM 4113 C CA . GLU C 3 93 ? -2.417 -17.964 8.653 1.00 41.47 93 GLU C CA 1
ATOM 4114 C C . GLU C 3 93 ? -1.481 -18.966 7.994 1.00 41.77 93 GLU C C 1
ATOM 4115 O O . GLU C 3 93 ? -0.425 -19.285 8.553 1.00 45.64 93 GLU C O 1
ATOM 4121 N N . GLN C 3 94 ? -1.843 -19.473 6.814 1.00 31.93 94 GLN C N 1
ATOM 4122 C CA . GLN C 3 94 ? -0.980 -20.429 6.132 1.00 33.50 94 GLN C CA 1
ATOM 4123 C C . GLN C 3 94 ? 0.288 -19.783 5.583 1.00 33.53 94 GLN C C 1
ATOM 4124 O O . GLN C 3 94 ? 1.226 -20.510 5.236 1.00 34.05 94 GLN C O 1
ATOM 4130 N N . LEU C 3 95 ? 0.345 -18.446 5.493 1.00 31.36 95 LEU C N 1
ATOM 4131 C CA . LEU C 3 95 ? 1.519 -17.805 4.897 1.00 31.46 95 LEU C CA 1
ATOM 4132 C C . LEU C 3 95 ? 2.778 -18.085 5.705 1.00 34.89 95 LEU C C 1
ATOM 4133 O O . LEU C 3 95 ? 3.868 -18.247 5.138 1.00 25.37 95 LEU C O 1
ATOM 4138 N N . LYS C 3 96 ? 2.651 -18.160 7.028 1.00 30.92 96 LYS C N 1
ATOM 4139 C CA . LYS C 3 96 ? 3.818 -18.455 7.851 1.00 34.14 96 LYS C CA 1
ATOM 4140 C C . LYS C 3 96 ? 4.295 -19.887 7.632 1.00 29.78 96 LYS C C 1
ATOM 4141 O O . LYS C 3 96 ? 5.498 -20.149 7.538 1.00 32.52 96 LYS C O 1
ATOM 4147 N N . THR C 3 97 ? 3.358 -20.827 7.543 1.00 29.71 97 THR C N 1
ATOM 4148 C CA . THR C 3 97 ? 3.720 -22.200 7.224 1.00 33.67 97 THR C CA 1
ATOM 4149 C C . THR C 3 97 ? 4.442 -22.274 5.879 1.00 34.58 97 THR C C 1
ATOM 4150 O O . THR C 3 97 ? 5.484 -22.929 5.745 1.00 27.45 97 THR C O 1
ATOM 4154 N N . THR C 3 98 ? 3.901 -21.597 4.868 1.00 26.16 98 THR C N 1
ATOM 4155 C CA . THR C 3 98 ? 4.515 -21.648 3.542 1.00 26.44 98 THR C CA 1
ATOM 4156 C C . THR C 3 98 ? 5.898 -21.022 3.564 1.00 26.49 98 THR C C 1
ATOM 4157 O O . THR C 3 98 ? 6.850 -21.573 2.996 1.00 26.26 98 THR C O 1
ATOM 4161 N N . ARG C 3 99 ? 6.032 -19.888 4.250 1.00 25.40 99 ARG C N 1
ATOM 4162 C CA . ARG C 3 99 ? 7.315 -19.202 4.349 1.00 27.40 99 ARG C CA 1
ATOM 4163 C C . ARG C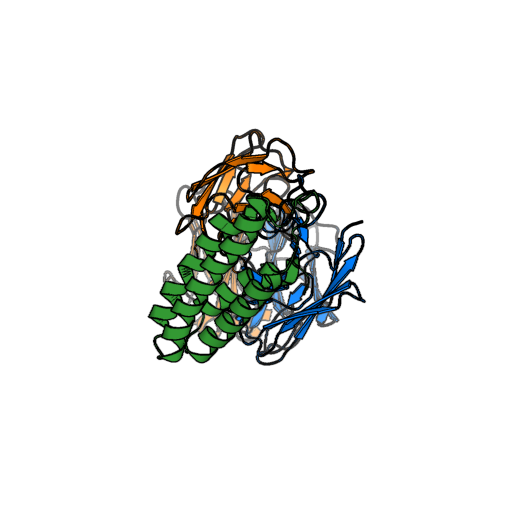 3 99 ? 8.388 -20.100 4.975 1.00 34.10 99 ARG C C 1
ATOM 4164 O O . ARG C 3 99 ? 9.522 -20.160 4.487 1.00 29.68 99 ARG C O 1
ATOM 4172 N N . LYS C 3 100 ? 8.052 -20.803 6.069 1.00 30.87 100 LYS C N 1
ATOM 4173 C CA . LYS C 3 100 ? 9.020 -21.711 6.684 1.00 28.73 100 LYS C CA 1
ATOM 4174 C C . LYS C 3 100 ? 9.325 -22.904 5.790 1.00 28.37 100 LYS C C 1
ATOM 4175 O O . LYS C 3 100 ? 10.485 -23.318 5.679 1.00 29.81 100 LYS C O 1
ATOM 4181 N N . ALA C 3 101 ? 8.290 -23.520 5.226 1.00 27.77 101 ALA C N 1
ATOM 4182 C CA . ALA C 3 101 ? 8.467 -24.776 4.508 1.00 34.56 101 ALA C CA 1
ATOM 4183 C C . ALA C 3 101 ? 9.169 -24.586 3.166 1.00 29.99 101 ALA C C 1
ATOM 4184 O O . ALA C 3 101 ? 9.861 -25.500 2.708 1.00 33.08 101 ALA C O 1
ATOM 4186 N N . TYR C 3 102 ? 9.046 -23.417 2.540 1.00 29.23 102 TYR C N 1
ATOM 4187 C CA . TYR C 3 102 ? 9.521 -23.243 1.165 1.00 27.78 102 TYR C CA 1
ATOM 4188 C C . TYR C 3 102 ? 10.677 -22.259 0.999 1.00 33.96 102 TYR C C 1
ATOM 4189 O O . TYR C 3 102 ? 11.438 -22.391 0.034 1.00 31.03 102 TYR C O 1
ATOM 4198 N N . ILE C 3 103 ? 10.831 -21.273 1.891 1.00 28.23 103 ILE C N 1
ATOM 4199 C CA . ILE C 3 103 ? 11.745 -20.163 1.670 1.00 26.52 103 ILE C CA 1
ATOM 4200 C C . ILE C 3 103 ? 12.874 -20.122 2.693 1.00 30.54 103 ILE C C 1
ATOM 4201 O O . ILE C 3 103 ? 14.022 -19.843 2.335 1.00 32.73 103 ILE C O 1
ATOM 4206 N N . ALA C 3 104 ? 12.571 -20.376 3.973 1.00 29.57 104 ALA C N 1
ATOM 4207 C CA . ALA C 3 104 ? 13.532 -20.100 5.038 1.00 28.77 104 ALA C CA 1
ATOM 4208 C C . ALA C 3 104 ? 14.896 -20.739 4.792 1.00 32.50 104 ALA C C 1
ATOM 4209 O O . ALA C 3 104 ? 15.931 -20.095 4.995 1.00 35.48 104 ALA C O 1
ATOM 4211 N N . LYS C 3 105 ? 14.927 -22.003 4.355 1.00 32.55 105 LYS C N 1
ATOM 4212 C CA . LYS C 3 105 ? 16.209 -22.708 4.315 1.00 36.93 105 LYS C CA 1
ATOM 4213 C C . LYS C 3 105 ? 17.214 -22.004 3.413 1.00 38.36 105 LYS C C 1
ATOM 4214 O O . LYS C 3 105 ? 18.423 -22.091 3.652 1.00 34.33 105 LYS C O 1
ATOM 4220 N N . TYR C 3 106 ? 16.741 -21.274 2.404 1.00 30.24 106 TYR C N 1
ATOM 4221 C CA . TYR C 3 106 ? 17.641 -20.621 1.468 1.00 34.09 106 TYR C CA 1
ATOM 4222 C C . TYR C 3 106 ? 18.238 -19.335 2.012 1.00 32.94 106 TYR C C 1
ATOM 4223 O O . TYR C 3 106 ? 19.019 -18.691 1.312 1.00 38.66 106 TYR C O 1
ATOM 4232 N N . LEU C 3 107 ? 17.883 -18.933 3.223 1.00 37.05 107 LEU C N 1
ATOM 4233 C CA . LEU C 3 107 ? 18.438 -17.731 3.816 1.00 33.48 107 LEU C CA 1
ATOM 4234 C C . LEU C 3 107 ? 19.546 -18.028 4.807 1.00 36.49 107 LEU C C 1
ATOM 4235 O O . LEU C 3 107 ? 20.098 -17.091 5.391 1.00 51.52 107 LEU C O 1
ATOM 4240 N N . ALA C 3 108 ? 19.874 -19.301 5.022 1.00 42.14 108 ALA C N 1
ATOM 4241 C CA . ALA C 3 108 ? 21.001 -19.640 5.878 1.00 46.65 108 ALA C CA 1
ATOM 4242 C C . ALA C 3 108 ? 22.279 -19.075 5.276 1.00 48.46 108 ALA C C 1
ATOM 4243 O O . ALA C 3 108 ? 22.411 -18.954 4.057 1.00 46.88 108 ALA C O 1
ATOM 4245 N N . LYS C 3 109 ? 23.222 -18.712 6.141 1.00 57.45 109 LYS C N 1
ATOM 4246 C CA . LYS C 3 109 ? 24.432 -18.045 5.682 1.00 69.68 109 LYS C CA 1
ATOM 4247 C C . LYS C 3 109 ? 25.305 -18.986 4.852 1.00 76.72 109 LYS C C 1
ATOM 4248 O O . LYS C 3 109 ? 25.188 -20.214 4.930 1.00 73.21 109 LYS C O 1
ATOM 4254 N N . PHE C 3 110 ? 26.144 -18.363 4.013 1.00 88.46 110 PHE C N 1
ATOM 4255 C CA . PHE C 3 110 ? 27.329 -18.904 3.302 1.00 96.04 110 PHE C CA 1
ATOM 4256 C C . PHE C 3 110 ? 27.399 -18.280 1.914 1.00 103.23 110 PHE C C 1
ATOM 4257 O O . PHE C 3 110 ? 26.912 -17.170 1.700 1.00 105.59 110 PHE C O 1
#

Secondary structure (DSSP, 8-state):
--EEEEE--EEE-TT--EEEEEEEESS-GGGS-EEEEEE-TTS-EEEEEEE-TTSS-EEE-TTTBTTEEEEEEGGGTEEEEEE-S--GGG-EEEEEEEEPPPTT-SS-BTBTTSSSS-EEEE---EEEEE-S---BPPEEEEE---SSS--SSEEEEEEEEEEEBSS--EEEEGGGT--TTEEEPPPEE-TTS-EEEEEEEEEEGGGGTT--EEEEEEEGGGTEEEEEEE--/-PPEEEE-SEEEE-TT--EEEEEEESS--TT-EEEEEE-TTS--EEEEETTTEEPTTS-TTEEEEEETTEEEEEESS--GGG-SEEEEEE-TTTTS-EE---EEEEE----B--EEEEEPPPHHHHTTTEEEEEEEEEEEBSS-EEEEEEETTEE--SSEEEEE-PPPTTT--EEEEEEEEEEHHHHTT--EEEEEEEETTSSS-EEEEEETT-/--HHHHHHHHHHHHHHHHT--SHHHHHHHHHHHHHHHHHHHTS--GGGTTS-TTSHHHHHHHHHHHHHHHHHHHHHHHHHTT-HHHHHHHTTHHHHHHHHHTGGGGS--